Protein AF-0000000074844490 (afdb_homodimer)

Structure (mmCIF, N/CA/C/O backbone):
data_AF-0000000074844490-model_v1
#
loop_
_entity.id
_entity.type
_entity.pdbx_description
1 polymer 'Uncharacterized protein LOC101845360'
#
loop_
_atom_site.group_PDB
_atom_site.id
_atom_site.type_symbol
_atom_site.label_atom_id
_atom_site.label_alt_id
_atom_site.label_comp_id
_atom_site.label_asym_id
_atom_site.label_entity_id
_atom_site.label_seq_id
_atom_site.pdbx_PDB_ins_code
_atom_site.Cartn_x
_atom_site.Cartn_y
_atom_site.Cartn_z
_atom_site.occupancy
_atom_site.B_iso_or_equiv
_atom_site.auth_seq_id
_atom_site.auth_comp_id
_atom_site.auth_asym_id
_atom_site.auth_atom_id
_atom_site.pdbx_PDB_model_num
ATOM 1 N N . MET A 1 1 ? -15.289 -2.531 -42.375 1 19.78 1 MET A N 1
ATOM 2 C CA . MET A 1 1 ? -16.016 -3.498 -41.531 1 19.78 1 MET A CA 1
ATOM 3 C C . MET A 1 1 ? -15.516 -3.457 -40.094 1 19.78 1 MET A C 1
ATOM 5 O O . MET A 1 1 ? -15.133 -4.488 -39.531 1 19.78 1 MET A O 1
ATOM 9 N N . PHE A 1 2 ? -14.953 -2.441 -39.531 1 23.91 2 PHE A N 1
ATOM 10 C CA . PHE A 1 2 ? -14.219 -1.987 -38.375 1 23.91 2 PHE A CA 1
ATOM 11 C C . PHE A 1 2 ? -15.117 -1.944 -37.156 1 23.91 2 PHE A C 1
ATOM 13 O O . PHE A 1 2 ? -14.758 -1.367 -36.125 1 23.91 2 PHE A O 1
ATOM 20 N N . ARG A 1 3 ? -16.375 -2.535 -37.281 1 19 3 ARG A N 1
ATOM 21 C CA . ARG A 1 3 ? -17.312 -1.965 -36.312 1 19 3 ARG A CA 1
ATOM 22 C C . ARG A 1 3 ? -16.953 -2.363 -34.875 1 19 3 ARG A C 1
ATOM 24 O O . ARG A 1 3 ? -16.719 -1.501 -34.031 1 19 3 ARG A O 1
ATOM 31 N N . LYS A 1 4 ? -17.984 -3.105 -34.125 1 20.48 4 LYS A N 1
ATOM 32 C CA . LYS A 1 4 ? -18.688 -2.945 -32.844 1 20.48 4 LYS A CA 1
ATOM 33 C C . LYS A 1 4 ? -17.969 -3.689 -31.719 1 20.48 4 LYS A C 1
ATOM 35 O O . LYS A 1 4 ? -17.984 -4.922 -31.672 1 20.48 4 LYS A O 1
ATOM 40 N N . LEU A 1 5 ? -16.828 -3.303 -31.359 1 21.05 5 LEU A N 1
ATOM 41 C CA . LEU A 1 5 ? -16.109 -3.844 -30.203 1 21.05 5 LEU A CA 1
ATOM 42 C C . LEU A 1 5 ? -16.984 -3.791 -28.953 1 21.05 5 LEU A C 1
ATOM 44 O O . LEU A 1 5 ? -17.219 -2.713 -28.406 1 21.05 5 LEU A O 1
ATOM 48 N N . SER A 1 6 ? -18.094 -4.516 -28.953 1 19.23 6 SER A N 1
ATOM 49 C CA . SER A 1 6 ? -19.078 -4.516 -27.875 1 19.23 6 SER A CA 1
ATOM 50 C C . SER A 1 6 ? -18.422 -4.742 -26.516 1 19.23 6 SER A C 1
ATOM 52 O O . SER A 1 6 ? -17.422 -5.469 -26.422 1 19.23 6 SER A O 1
ATOM 54 N N . ARG A 1 7 ? -18.641 -3.826 -25.484 1 22.22 7 ARG A N 1
ATOM 55 C CA . ARG A 1 7 ? -18.391 -3.42 -24.094 1 22.22 7 ARG A CA 1
ATOM 56 C C . ARG A 1 7 ? -18.75 -4.535 -23.125 1 22.22 7 ARG A C 1
ATOM 58 O O . ARG A 1 7 ? -19.922 -4.898 -23 1 22.22 7 ARG A O 1
ATOM 65 N N . LEU A 1 8 ? -18.172 -5.699 -23.141 1 20.83 8 LEU A N 1
ATOM 66 C CA . LEU A 1 8 ? -18.5 -6.703 -22.141 1 20.83 8 LEU A CA 1
ATOM 67 C C . LEU A 1 8 ? -18.453 -6.105 -20.734 1 20.83 8 LEU A C 1
ATOM 69 O O . LEU A 1 8 ? -17.375 -5.73 -20.25 1 20.83 8 LEU A O 1
ATOM 73 N N . ALA A 1 9 ? -19.453 -5.301 -20.25 1 21.7 9 ALA A N 1
ATOM 74 C CA . ALA A 1 9 ? -19.781 -4.711 -18.953 1 21.7 9 ALA A CA 1
ATOM 75 C C . ALA A 1 9 ? -19.797 -5.766 -17.844 1 21.7 9 ALA A C 1
ATOM 77 O O . ALA A 1 9 ? -20.578 -6.711 -17.891 1 21.7 9 ALA A O 1
ATOM 78 N N . CYS A 1 10 ? -18.672 -6.184 -17.328 1 21.44 10 CYS A N 1
ATOM 79 C CA . CYS A 1 10 ? -18.531 -7.059 -16.172 1 21.44 10 CYS A CA 1
ATOM 80 C C . CYS A 1 10 ? -19.375 -6.559 -15 1 21.44 10 CYS A C 1
ATOM 82 O O . CYS A 1 10 ? -19.172 -5.449 -14.508 1 21.44 10 CYS A O 1
ATOM 84 N N . GLU A 1 11 ? -20.656 -6.891 -14.914 1 23.25 11 GLU A N 1
ATOM 85 C CA . GLU A 1 11 ? -21.609 -6.66 -13.836 1 23.25 11 GLU A CA 1
ATOM 86 C C . GLU A 1 11 ? -21.078 -7.176 -12.508 1 23.25 11 GLU A C 1
ATOM 88 O O . GLU A 1 11 ? -20.812 -8.367 -12.359 1 23.25 11 GLU A O 1
ATOM 93 N N . LEU A 1 12 ? -20.297 -6.449 -11.836 1 22.94 12 LEU A N 1
ATOM 94 C CA . LEU A 1 12 ? -19.844 -6.699 -10.469 1 22.94 12 LEU A CA 1
ATOM 95 C C . LEU A 1 12 ? -21.047 -6.863 -9.531 1 22.94 12 LEU A C 1
ATOM 97 O O . LEU A 1 12 ? -21.969 -6.051 -9.555 1 22.94 12 LEU A O 1
ATOM 101 N N . PRO A 1 13 ? -21.359 -8.047 -9.109 1 24 13 PRO A N 1
ATOM 102 C CA . PRO A 1 13 ? -22.5 -8.219 -8.211 1 24 13 PRO A CA 1
ATOM 103 C C . PRO A 1 13 ? -22.438 -7.32 -6.98 1 24 13 PRO A C 1
ATOM 105 O O . PRO A 1 13 ? -21.344 -6.984 -6.516 1 24 13 PRO A O 1
ATOM 108 N N . ARG A 1 14 ? -23.422 -6.383 -6.812 1 24.47 14 ARG A N 1
ATOM 109 C CA . ARG A 1 14 ? -23.75 -5.5 -5.699 1 24.47 14 ARG A CA 1
ATOM 110 C C . ARG A 1 14 ? -23.859 -6.285 -4.398 1 24.47 14 ARG A C 1
ATOM 112 O O . ARG A 1 14 ? -24.844 -7.008 -4.188 1 24.47 14 ARG A O 1
ATOM 119 N N . VAL A 1 15 ? -22.859 -6.891 -3.898 1 22.47 15 VAL A N 1
ATOM 120 C CA . VAL A 1 15 ? -23.031 -7.461 -2.564 1 22.47 15 VAL A CA 1
ATOM 121 C C . VAL A 1 15 ? -23.484 -6.371 -1.594 1 22.47 15 VAL A C 1
ATOM 123 O O . VAL A 1 15 ? -22.812 -5.355 -1.429 1 22.47 15 VAL A O 1
ATOM 126 N N . ARG A 1 16 ? -24.766 -6.145 -1.517 1 22.66 16 ARG A N 1
ATOM 127 C CA . ARG A 1 16 ? -25.453 -5.332 -0.514 1 22.66 16 ARG A CA 1
ATOM 128 C C . ARG A 1 16 ? -24.969 -5.68 0.891 1 22.66 16 ARG A C 1
ATOM 130 O O . ARG A 1 16 ? -25.25 -6.773 1.394 1 22.66 16 ARG A O 1
ATOM 137 N N . MET A 1 17 ? -23.922 -5.117 1.343 1 19.41 17 MET A N 1
ATOM 138 C CA . MET A 1 17 ? -23.531 -5.211 2.746 1 19.41 17 MET A CA 1
ATOM 139 C C . MET A 1 17 ? -24.594 -4.59 3.648 1 19.41 17 MET A C 1
ATOM 141 O O . MET A 1 17 ? -24.953 -3.422 3.479 1 19.41 17 MET A O 1
ATOM 145 N N . LYS A 1 18 ? -25.656 -5.289 4.031 1 23.22 18 LYS A N 1
ATOM 146 C CA . LYS A 1 18 ? -26.609 -4.848 5.047 1 23.22 18 LYS A CA 1
ATOM 147 C C . LYS A 1 18 ? -25.891 -4.266 6.258 1 23.22 18 LYS A C 1
ATOM 149 O O . LYS A 1 18 ? -25.016 -4.906 6.832 1 23.22 18 LYS A O 1
ATOM 154 N N . PHE A 1 19 ? -25.891 -2.986 6.395 1 22.67 19 PHE A N 1
ATOM 155 C CA . PHE A 1 19 ? -25.5 -2.125 7.508 1 22.67 19 PHE A CA 1
ATOM 156 C C . PHE A 1 19 ? -26.281 -2.492 8.773 1 22.67 19 PHE A C 1
ATOM 158 O O . PHE A 1 19 ? -27.5 -2.375 8.812 1 22.67 19 PHE A O 1
ATOM 165 N N . PHE A 1 20 ? -25.984 -3.488 9.547 1 24.23 20 PHE A N 1
ATOM 166 C CA . PHE A 1 20 ? -26.578 -3.689 10.867 1 24.23 20 PHE A CA 1
ATOM 167 C C . PHE A 1 20 ? -26.484 -2.418 11.703 1 24.23 20 PHE A C 1
ATOM 169 O O . PHE A 1 20 ? -25.438 -1.769 11.734 1 24.23 20 PHE A O 1
ATOM 176 N N . GLN A 1 21 ? -27.531 -1.756 11.883 1 22.59 21 GLN A N 1
ATOM 177 C CA . GLN A 1 21 ? -27.875 -0.579 12.664 1 22.59 21 GLN A CA 1
ATOM 178 C C . GLN A 1 21 ? -27.5 -0.763 14.133 1 22.59 21 GLN A C 1
ATOM 180 O O . GLN A 1 21 ? -28.203 -1.47 14.875 1 22.59 21 GLN A O 1
ATOM 185 N N . LEU A 1 22 ? -26.312 -1.101 14.562 1 23.78 22 LEU A N 1
ATOM 186 C CA . LEU A 1 22 ? -26.047 -1.097 16 1 23.78 22 LEU A CA 1
ATOM 187 C C . LEU A 1 22 ? -26.172 0.313 16.578 1 23.78 22 LEU A C 1
ATOM 189 O O . LEU A 1 22 ? -25.453 1.221 16.141 1 23.78 22 LEU A O 1
ATOM 193 N N . 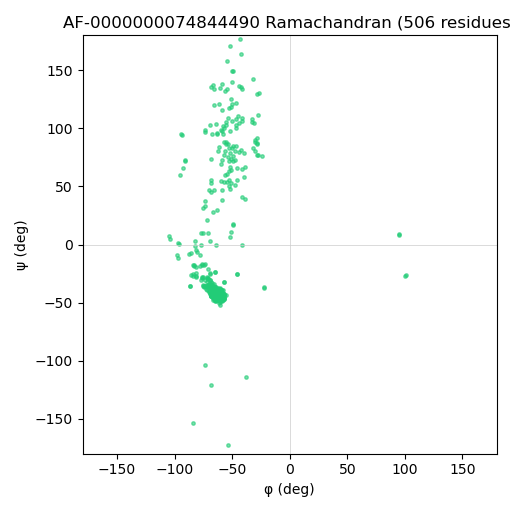LYS A 1 23 ? -27.297 0.746 17.156 1 25.59 23 LYS A N 1
ATOM 194 C CA . LYS A 1 23 ? -27.641 1.926 17.938 1 25.59 23 LYS A CA 1
ATOM 195 C C . LYS A 1 23 ? -26.672 2.117 19.109 1 25.59 23 LYS A C 1
ATOM 197 O O . LYS A 1 23 ? -26.734 1.396 20.109 1 25.59 23 LYS A O 1
ATOM 202 N N . ARG A 1 24 ? -25.375 2.426 18.906 1 27.2 24 ARG A N 1
ATOM 203 C CA . ARG A 1 24 ? -24.484 2.785 20 1 27.2 24 ARG A CA 1
ATOM 204 C C . ARG A 1 24 ? -24.953 4.07 20.688 1 27.2 24 ARG A C 1
ATOM 206 O O . ARG A 1 24 ? -25.156 5.086 20.016 1 27.2 24 ARG A O 1
ATOM 213 N N . SER A 1 25 ? -25.703 4.07 21.75 1 25.7 25 SER A N 1
ATOM 214 C CA . SER A 1 25 ? -25.828 5.133 22.75 1 25.7 25 SER A CA 1
ATOM 215 C C . SER A 1 25 ? -24.484 5.738 23.094 1 25.7 25 SER A C 1
ATOM 217 O O . SER A 1 25 ? -23.531 5.02 23.422 1 25.7 25 SER A O 1
ATOM 219 N N . LEU A 1 26 ? -24.203 6.941 22.641 1 27.02 26 LEU A N 1
ATOM 220 C CA . LEU A 1 26 ? -23.031 7.809 22.578 1 27.02 26 LEU A CA 1
ATOM 221 C C . LEU A 1 26 ? -22.703 8.383 23.953 1 27.02 26 LEU A C 1
ATOM 223 O O . LEU A 1 26 ? -23.25 9.414 24.344 1 27.02 26 LEU A O 1
ATOM 227 N N . SER A 1 27 ? -22.828 7.695 25.125 1 25.73 27 SER A N 1
ATOM 228 C CA . SER A 1 27 ? -22.438 8.438 26.328 1 25.73 27 SER A CA 1
ATOM 229 C C . SER A 1 27 ? -21.031 9.039 26.156 1 25.73 27 SER A C 1
ATOM 231 O O . SER A 1 27 ? -20.266 8.617 25.297 1 25.73 27 SER A O 1
ATOM 233 N N . PRO A 1 28 ? -20.562 10.031 27.25 1 29.84 28 PRO A N 1
ATOM 234 C CA . PRO A 1 28 ? -19.422 10.938 27.375 1 29.84 28 PRO A CA 1
ATOM 235 C C . PRO A 1 28 ? -18.094 10.25 27.109 1 29.84 28 PRO A C 1
ATOM 237 O O . PRO A 1 28 ? -17.906 9.086 27.469 1 29.84 28 PRO A O 1
ATOM 240 N N . LEU A 1 29 ? -17.422 10.727 26.094 1 27.2 29 LEU A N 1
ATOM 241 C CA . LEU A 1 29 ? -16.25 10.227 25.391 1 27.2 29 LEU A CA 1
ATOM 242 C C . LEU A 1 29 ? -15.016 10.289 26.281 1 27.2 29 LEU A C 1
ATOM 244 O O . LEU A 1 29 ? -14.492 11.367 26.562 1 27.2 29 LEU A O 1
ATOM 248 N N . LYS A 1 30 ? -15.008 9.672 27.531 1 26.61 30 LYS A N 1
ATOM 249 C CA . LYS A 1 30 ? -13.758 9.352 28.219 1 26.61 30 LYS A CA 1
ATOM 250 C C . LYS A 1 30 ? -12.656 9.031 27.203 1 26.61 30 LYS A C 1
ATOM 252 O O . LYS A 1 30 ? -12.938 8.602 26.078 1 26.61 30 LYS A O 1
ATOM 257 N N . ARG A 1 31 ? -11.383 9.508 27.547 1 27.2 31 ARG A N 1
ATOM 258 C CA . ARG A 1 31 ? -10.055 9.445 26.938 1 27.2 31 ARG A CA 1
ATOM 259 C C . ARG A 1 31 ? -9.727 8.023 26.484 1 27.2 31 ARG A C 1
ATOM 261 O O . ARG A 1 31 ? -9.383 7.168 27.297 1 27.2 31 ARG A O 1
ATOM 268 N N . THR A 1 32 ? -10.68 7.477 25.734 1 23.92 32 THR A N 1
ATOM 269 C CA . THR A 1 32 ? -10.461 6.105 25.281 1 23.92 32 THR A CA 1
ATOM 270 C C . THR A 1 32 ? -9.062 5.945 24.703 1 23.92 32 THR A C 1
ATOM 272 O O . THR A 1 32 ? -8.719 6.586 23.703 1 23.92 32 THR A O 1
ATOM 275 N N . LEU A 1 33 ? -8.102 5.965 25.688 1 25.06 33 LEU A N 1
ATOM 276 C CA . LEU A 1 33 ? -6.781 5.43 25.375 1 25.06 33 LEU A CA 1
ATOM 277 C C . LEU A 1 33 ? -6.883 4.316 24.328 1 25.06 33 LEU A C 1
ATOM 279 O O . LEU A 1 33 ? -7.629 3.352 24.531 1 25.06 33 LEU A O 1
ATOM 283 N N . VAL A 1 34 ? -6.797 4.746 23.141 1 26.03 34 VAL A N 1
ATOM 284 C CA . VAL A 1 34 ? -6.66 3.934 21.938 1 26.03 34 VAL A CA 1
ATOM 285 C C . VAL A 1 34 ? -5.738 2.748 22.219 1 26.03 34 VAL A C 1
ATOM 287 O O . VAL A 1 34 ? -4.539 2.928 22.453 1 26.03 34 VAL A O 1
ATOM 290 N N . THR A 1 35 ? -6.207 1.813 23.094 1 25.75 35 THR A N 1
ATOM 291 C CA . THR A 1 35 ? -5.664 0.486 23.375 1 25.75 35 THR A CA 1
ATOM 292 C C . THR A 1 35 ? -5.234 -0.193 22.078 1 25.75 35 THR A C 1
ATOM 294 O O . THR A 1 35 ? -4.82 -1.354 22.078 1 25.75 35 THR A O 1
ATOM 297 N N . SER A 1 36 ? -5.355 0.343 20.938 1 26.89 36 SER A N 1
ATOM 298 C CA . SER A 1 36 ? -5.383 -0.804 20.047 1 26.89 36 SER A CA 1
ATOM 299 C C . SER A 1 36 ? -4.074 -1.581 20.094 1 26.89 36 SER A C 1
ATOM 301 O O . SER A 1 36 ? -3.145 -1.288 19.328 1 26.89 36 SER A O 1
ATOM 303 N N . ALA A 1 37 ? -3.361 -1.583 21.203 1 26.11 37 ALA A N 1
ATOM 304 C CA . ALA A 1 37 ? -2.236 -2.508 21.094 1 26.11 37 ALA A CA 1
ATOM 305 C C . ALA A 1 37 ? -2.709 -3.896 20.672 1 26.11 37 ALA A C 1
ATOM 307 O O . ALA A 1 37 ? -3.24 -4.652 21.484 1 26.11 37 ALA A O 1
ATOM 308 N N . VAL A 1 38 ? -3.49 -4.066 19.656 1 25.81 38 VAL A N 1
ATOM 309 C CA . VAL A 1 38 ? -3.689 -5.48 19.375 1 25.81 38 VAL A CA 1
ATOM 310 C C . VAL A 1 38 ? -2.336 -6.18 19.25 1 25.81 38 VAL A C 1
ATOM 312 O O . VAL A 1 38 ? -1.577 -5.906 18.312 1 25.81 38 VAL A O 1
ATOM 315 N N . LEU A 1 39 ? -1.637 -6.348 20.391 1 24.59 39 LEU A N 1
ATOM 316 C CA . LEU A 1 39 ? -0.643 -7.418 20.422 1 24.59 39 LEU A CA 1
ATOM 317 C C . LEU A 1 39 ? -1.215 -8.703 19.844 1 24.59 39 LEU A C 1
ATOM 319 O O . LEU A 1 39 ? -2.018 -9.383 20.484 1 24.59 39 LEU A O 1
ATOM 323 N N . CYS A 1 40 ? -1.707 -8.688 18.656 1 27.42 40 CYS A N 1
ATOM 324 C CA . CYS A 1 40 ? -2.125 -9.969 18.109 1 27.42 40 CYS A CA 1
ATOM 325 C C . CYS A 1 40 ? -1.072 -11.039 18.359 1 27.42 40 CYS A C 1
ATOM 327 O O . CYS A 1 40 ? -0.034 -11.07 17.688 1 27.42 40 CYS A O 1
ATOM 329 N N . ALA A 1 41 ? -0.828 -11.398 19.609 1 26.83 41 ALA A N 1
ATOM 330 C CA . ALA A 1 41 ? -0.313 -12.734 19.922 1 26.83 41 ALA A CA 1
ATOM 331 C C . ALA A 1 41 ? -1.175 -13.82 19.281 1 26.83 41 ALA A C 1
ATOM 333 O O . ALA A 1 41 ? -1.941 -14.492 19.969 1 26.83 41 ALA A O 1
ATOM 334 N N . THR A 1 42 ? -2.152 -13.602 18.453 1 25.94 42 THR A N 1
ATOM 335 C CA . THR A 1 42 ? -2.803 -14.867 18.125 1 25.94 42 THR A CA 1
ATOM 336 C C . THR A 1 42 ? -1.767 -15.938 17.781 1 25.94 42 THR A C 1
ATOM 338 O O . THR A 1 42 ? -0.881 -15.703 16.953 1 25.94 42 THR A O 1
ATOM 341 N N . PRO A 1 43 ? -1.528 -16.797 18.688 1 23.86 43 PRO A N 1
ATOM 342 C CA . PRO A 1 43 ? -0.864 -18.047 18.281 1 23.86 43 PRO A CA 1
ATOM 343 C C . PRO A 1 43 ? -1.421 -18.609 16.969 1 23.86 43 PRO A C 1
ATOM 345 O O . PRO A 1 43 ? -2.639 -18.688 16.797 1 23.86 43 PRO A O 1
ATOM 348 N N . VAL A 1 44 ? -1.026 -18.156 15.797 1 27.75 44 VAL A N 1
ATOM 349 C CA . VAL A 1 44 ? -1.299 -19 14.641 1 27.75 44 VAL A CA 1
ATOM 350 C C . VAL A 1 44 ? -1.358 -20.453 15.055 1 27.75 44 VAL A C 1
ATOM 352 O O . VAL A 1 44 ? -0.39 -21 15.602 1 27.75 44 VAL A O 1
ATOM 355 N N . VAL A 1 45 ? -2.4 -20.828 15.625 1 25.72 45 VAL A N 1
ATOM 356 C CA . VAL A 1 45 ? -2.654 -22.25 15.781 1 25.72 45 VAL A CA 1
ATOM 357 C C . VAL A 1 45 ? -2.012 -23.016 14.633 1 25.72 45 VAL A C 1
ATOM 359 O O . VAL A 1 45 ? -2.352 -22.797 13.469 1 25.72 45 VAL A O 1
ATOM 362 N N . LEU A 1 46 ? -0.798 -23.375 14.789 1 27.45 46 LEU A N 1
ATOM 363 C CA . LEU A 1 46 ? -0.099 -24.422 14.039 1 27.45 46 LEU A CA 1
ATOM 364 C C . LEU A 1 46 ? -0.993 -25.641 13.836 1 27.45 46 LEU A C 1
ATOM 366 O O . LEU A 1 46 ? -1.18 -26.438 14.758 1 27.45 46 LEU A O 1
ATOM 370 N N . GLU A 1 47 ? -2.266 -25.469 13.531 1 30.22 47 GLU A N 1
ATOM 371 C CA . GLU A 1 47 ? -2.803 -26.797 13.234 1 30.22 47 GLU A CA 1
ATOM 372 C C . GLU A 1 47 ? -1.719 -27.719 12.695 1 30.22 47 GLU A C 1
ATOM 374 O O . GLU A 1 47 ? -0.785 -27.266 12.031 1 30.22 47 GLU A O 1
ATOM 379 N N . THR A 1 48 ? -1.621 -28.891 13.289 1 29.5 48 THR A N 1
ATOM 380 C CA . THR A 1 48 ? -0.751 -30.062 13.172 1 29.5 48 THR A CA 1
ATOM 381 C C . THR A 1 48 ? -0.641 -30.5 11.711 1 29.5 48 THR A C 1
ATOM 383 O O . THR A 1 48 ? -1.38 -31.391 11.266 1 29.5 48 THR A O 1
ATOM 386 N N . PHE A 1 49 ? -0.978 -29.672 10.773 1 32.25 49 PHE A N 1
ATOM 387 C CA . PHE A 1 49 ? -0.599 -30.359 9.547 1 32.25 49 PHE A CA 1
ATOM 388 C C . PHE A 1 49 ? 0.764 -31.031 9.695 1 32.25 49 PHE A C 1
ATOM 390 O O . PHE A 1 49 ? 1.573 -30.609 10.531 1 32.25 49 PHE A O 1
ATOM 397 N N . GLU A 1 50 ? 0.94 -32.25 9.258 1 37.62 50 GLU A N 1
ATOM 398 C CA . GLU A 1 50 ? 2.264 -32.844 9.383 1 37.62 50 GLU A CA 1
ATOM 399 C C . GLU A 1 50 ? 3.363 -31.797 9.25 1 37.62 50 GLU A C 1
ATOM 401 O O . GLU A 1 50 ? 3.289 -30.922 8.383 1 37.62 50 GLU A O 1
ATOM 406 N N . PRO A 1 51 ? 4.051 -31.422 10.305 1 41.03 51 PRO A N 1
ATOM 407 C CA . PRO A 1 51 ? 5.086 -30.406 10.438 1 41.03 51 PRO A CA 1
ATOM 408 C C . PRO A 1 51 ? 5.77 -30.078 9.117 1 41.03 51 PRO A C 1
ATOM 410 O O . PRO A 1 51 ? 6.254 -28.953 8.93 1 41.03 51 PRO A O 1
ATOM 413 N N . ASN A 1 52 ? 6.016 -31.062 8.227 1 40.03 52 ASN A N 1
ATOM 414 C CA . ASN A 1 52 ? 6.914 -31.141 7.078 1 40.03 52 ASN A CA 1
ATOM 415 C C . ASN A 1 52 ? 6.18 -30.844 5.773 1 40.03 52 ASN A C 1
ATOM 417 O O . ASN A 1 52 ? 6.703 -31.109 4.688 1 40.03 52 ASN A O 1
ATOM 421 N N . ASP A 1 53 ? 4.941 -30.781 5.711 1 46.44 53 ASP A N 1
ATOM 422 C CA . ASP A 1 53 ? 4.359 -30.609 4.383 1 46.44 53 ASP A CA 1
ATOM 423 C C . ASP A 1 53 ? 4.578 -29.188 3.865 1 46.44 53 ASP A C 1
ATOM 425 O O . ASP A 1 53 ? 4.055 -28.234 4.434 1 46.44 53 ASP A O 1
ATOM 429 N N . PRO A 1 54 ? 5.52 -29 3.078 1 50.41 54 PRO A N 1
ATOM 430 C CA . PRO A 1 54 ? 5.961 -27.703 2.574 1 50.41 54 PRO A CA 1
ATOM 431 C C . PRO A 1 54 ? 4.801 -26.828 2.107 1 50.41 54 PRO A C 1
ATOM 433 O O . PRO A 1 54 ? 4.879 -25.594 2.184 1 50.41 54 PRO A O 1
ATOM 436 N N . ARG A 1 55 ? 3.773 -27.5 1.746 1 51.34 55 ARG A N 1
ATOM 437 C CA . ARG A 1 55 ? 2.627 -26.781 1.202 1 51.34 55 ARG A CA 1
ATOM 438 C C . ARG A 1 55 ? 1.859 -26.062 2.305 1 51.34 55 ARG A C 1
ATOM 440 O O . ARG A 1 55 ? 1.186 -25.062 2.049 1 51.34 55 ARG A O 1
ATOM 447 N N . LEU A 1 56 ? 1.708 -26.625 3.566 1 49.16 56 LEU A N 1
ATOM 448 C CA . LEU A 1 56 ? 0.919 -26.047 4.645 1 49.16 56 LEU A CA 1
ATOM 449 C C . LEU A 1 56 ? 1.647 -24.859 5.273 1 49.16 56 LEU A C 1
ATOM 451 O O . LEU A 1 56 ? 1.013 -23.922 5.77 1 49.16 56 LEU A O 1
ATOM 455 N N . LYS A 1 57 ? 2.971 -24.906 5.191 1 71.62 57 LYS A N 1
ATOM 456 C CA . LYS A 1 57 ? 3.826 -23.922 5.848 1 71.62 57 LYS A CA 1
ATOM 457 C C . LYS A 1 57 ? 3.791 -22.594 5.109 1 71.62 57 LYS A C 1
ATOM 459 O O . LYS A 1 57 ? 3.73 -21.531 5.738 1 71.62 57 LYS A O 1
ATOM 464 N N . THR A 1 58 ? 3.303 -22.734 3.83 1 82.12 58 THR A N 1
ATOM 465 C CA . THR A 1 58 ? 3.398 -21.516 3.041 1 82.12 58 THR A CA 1
ATOM 466 C C . THR A 1 58 ? 2.172 -20.641 3.26 1 82.12 58 THR A C 1
ATOM 468 O O . THR A 1 58 ? 2.301 -19.438 3.539 1 82.12 58 THR A O 1
ATOM 471 N N . PRO A 1 59 ? 0.982 -21.25 3.443 1 85.38 59 PRO A N 1
ATOM 472 C CA . PRO A 1 59 ? -0.185 -20.391 3.66 1 85.38 59 PRO A CA 1
ATOM 473 C C . PRO A 1 59 ? -0.175 -19.719 5.027 1 85.38 59 PRO A C 1
ATOM 475 O O . PRO A 1 59 ? -0.588 -18.562 5.152 1 85.38 59 PRO A O 1
ATOM 478 N N . GLU A 1 60 ? 0.25 -20.453 5.988 1 90.12 60 GLU A N 1
ATOM 479 C CA . GLU A 1 60 ? 0.313 -19.859 7.324 1 90.12 60 GLU A CA 1
ATOM 480 C C . GLU A 1 60 ? 1.344 -18.734 7.387 1 90.12 60 GLU A C 1
ATOM 482 O O . GLU A 1 60 ? 1.121 -17.719 8.047 1 90.12 60 GLU A O 1
ATOM 487 N N . CYS A 1 61 ? 2.441 -18.969 6.777 1 91.94 61 CYS A N 1
ATOM 488 C CA . CYS A 1 61 ? 3.473 -17.938 6.723 1 91.94 61 CYS A CA 1
ATOM 489 C C . CYS A 1 61 ? 2.955 -16.688 6.035 1 91.94 61 CYS A C 1
ATOM 491 O O . CYS A 1 61 ? 3.238 -15.562 6.473 1 91.94 61 CYS A O 1
ATOM 493 N N . LEU A 1 62 ? 2.236 -16.875 4.996 1 95.5 62 LEU A N 1
ATOM 494 C CA . LEU A 1 62 ? 1.65 -15.758 4.273 1 95.5 62 LEU A CA 1
ATOM 495 C C . LEU A 1 62 ? 0.642 -15.016 5.145 1 95.5 62 LEU A C 1
ATOM 497 O O . LEU A 1 62 ? 0.621 -13.781 5.168 1 95.5 62 LEU A O 1
ATOM 501 N N . LYS A 1 63 ? -0.108 -15.766 5.902 1 95.31 63 LYS A N 1
ATOM 502 C CA . LYS A 1 63 ? -1.086 -15.148 6.797 1 95.31 63 LYS A CA 1
ATOM 503 C C . LYS A 1 63 ? -0.397 -14.352 7.898 1 95.31 63 LYS A C 1
ATOM 505 O O . LYS A 1 63 ? -0.833 -13.25 8.242 1 95.31 63 LYS A O 1
ATOM 510 N N . ASN A 1 64 ? 0.594 -14.945 8.391 1 93.81 64 ASN A N 1
ATOM 511 C CA . ASN A 1 64 ? 1.348 -14.242 9.422 1 93.81 64 ASN A CA 1
ATOM 512 C C . ASN A 1 64 ? 1.945 -12.945 8.891 1 93.81 64 ASN A C 1
ATOM 514 O O . ASN A 1 64 ? 1.871 -11.906 9.547 1 93.81 64 ASN A O 1
ATOM 518 N N . ALA A 1 65 ? 2.553 -13.023 7.789 1 95.69 65 ALA A N 1
ATOM 519 C CA . ALA A 1 65 ? 3.127 -11.828 7.176 1 95.69 65 ALA A CA 1
ATOM 520 C C . ALA A 1 65 ? 2.053 -10.773 6.914 1 95.69 65 ALA A C 1
ATOM 522 O O . ALA A 1 65 ? 2.264 -9.586 7.168 1 95.69 65 ALA A O 1
ATOM 523 N N . ALA A 1 66 ? 0.938 -11.211 6.453 1 97.5 66 ALA A N 1
ATOM 524 C CA . ALA A 1 66 ? -0.181 -10.305 6.207 1 97.5 66 ALA A CA 1
ATOM 525 C C . ALA A 1 66 ? -0.667 -9.664 7.508 1 97.5 66 ALA A C 1
ATOM 527 O O . ALA A 1 66 ? -0.995 -8.477 7.539 1 97.5 66 ALA A O 1
ATOM 528 N N . GLY A 1 67 ? -0.743 -10.453 8.547 1 97.06 67 GLY A N 1
ATOM 529 C CA . GLY A 1 67 ? -1.119 -9.914 9.844 1 97.06 67 GLY A CA 1
ATOM 530 C C . GLY A 1 67 ? -0.198 -8.812 10.32 1 97.06 67 GLY A C 1
ATOM 531 O O . GLY A 1 67 ? -0.661 -7.777 10.805 1 97.06 67 GLY A O 1
ATOM 532 N N . MET A 1 68 ? 1.019 -9.016 10.156 1 96.44 68 MET A N 1
ATOM 533 C CA . MET A 1 68 ? 1.995 -8 10.531 1 96.44 68 MET A CA 1
ATOM 534 C C . MET A 1 68 ? 1.818 -6.738 9.688 1 96.44 68 MET A C 1
ATOM 536 O O . MET A 1 68 ? 1.965 -5.625 10.195 1 96.44 68 MET A O 1
ATOM 540 N N . ALA A 1 69 ? 1.589 -6.965 8.43 1 98.06 69 ALA A N 1
ATOM 541 C CA . ALA A 1 69 ? 1.377 -5.824 7.539 1 98.06 69 ALA A CA 1
ATOM 542 C C . ALA A 1 69 ? 0.149 -5.023 7.961 1 98.06 69 ALA A C 1
ATOM 544 O O . ALA A 1 69 ? 0.159 -3.791 7.914 1 98.06 69 ALA A O 1
ATOM 545 N N . VAL A 1 70 ? -0.9 -5.711 8.398 1 98.38 70 VAL A N 1
ATOM 546 C CA . VAL A 1 70 ? -2.107 -5.035 8.867 1 98.38 70 VAL A CA 1
ATOM 547 C C . VAL A 1 70 ? -1.788 -4.203 10.102 1 98.38 70 VAL A C 1
ATOM 549 O O . VAL A 1 70 ? -2.158 -3.027 10.18 1 98.38 70 VAL A O 1
ATOM 552 N N . ASP A 1 71 ? -1.057 -4.738 10.969 1 95.88 71 ASP A N 1
ATOM 553 C CA . ASP A 1 71 ? -0.701 -4.031 12.195 1 95.88 71 ASP A CA 1
ATOM 554 C C . ASP A 1 71 ? 0.16 -2.807 11.898 1 95.88 71 ASP A C 1
ATOM 556 O O . ASP A 1 71 ? -0.105 -1.716 12.406 1 95.88 71 ASP A O 1
ATOM 560 N N . SER A 1 72 ? 1.111 -3.039 11.125 1 97.5 72 SER A N 1
ATOM 561 C CA . SER A 1 72 ? 2.025 -1.94 10.836 1 97.5 72 SER A CA 1
ATOM 562 C C . SER A 1 72 ? 1.332 -0.841 10.039 1 97.5 72 SER A C 1
ATOM 564 O O . SER A 1 72 ? 1.562 0.346 10.273 1 97.5 72 SER A O 1
ATOM 566 N N . SER A 1 73 ? 0.533 -1.217 9.094 1 98.38 73 SER A N 1
ATOM 567 C CA . SER A 1 73 ? -0.222 -0.227 8.336 1 98.38 73 SER A CA 1
ATOM 568 C C . SER A 1 73 ? -1.167 0.562 9.234 1 98.38 73 SER A C 1
ATOM 570 O O . SER A 1 73 ? -1.327 1.772 9.062 1 98.38 73 SER A O 1
ATOM 572 N N . SER A 1 74 ? -1.748 -0.13 10.164 1 96.81 74 SER A N 1
ATOM 573 C CA . SER A 1 74 ? -2.619 0.526 11.133 1 96.81 74 SER A CA 1
ATOM 574 C C . SER A 1 74 ? -1.852 1.547 11.961 1 96.81 74 SER A C 1
ATOM 576 O O . SER A 1 74 ? -2.35 2.643 12.227 1 96.81 74 SER A O 1
ATOM 578 N N . ALA A 1 75 ? -0.714 1.19 12.312 1 96.31 75 ALA A N 1
ATOM 579 C CA . ALA A 1 75 ? 0.122 2.092 13.094 1 96.31 75 ALA A CA 1
ATOM 580 C C . ALA A 1 75 ? 0.502 3.332 12.289 1 96.31 75 ALA A C 1
ATOM 582 O O . ALA A 1 75 ? 0.451 4.453 12.805 1 96.31 75 ALA A O 1
ATOM 583 N N . VAL A 1 76 ? 0.919 3.131 11.047 1 98.19 76 VAL A N 1
ATOM 584 C CA . VAL A 1 76 ? 1.255 4.258 10.18 1 98.19 76 VAL A CA 1
ATOM 585 C C . VAL A 1 76 ? 0.051 5.188 10.055 1 98.19 76 VAL A C 1
ATOM 587 O O . VAL A 1 76 ? 0.182 6.406 10.195 1 98.19 76 VAL A O 1
ATOM 590 N N . LEU A 1 77 ? -1.101 4.586 9.797 1 97.62 77 LEU A N 1
ATOM 591 C CA . LEU A 1 77 ? -2.322 5.367 9.633 1 97.62 77 LEU A CA 1
ATOM 592 C C . LEU A 1 77 ? -2.643 6.148 10.898 1 97.62 77 LEU A C 1
ATOM 594 O O . LEU A 1 77 ? -2.879 7.359 10.844 1 97.62 77 LEU A O 1
ATOM 598 N N . SER A 1 78 ? -2.586 5.52 11.992 1 96.12 78 SER A N 1
ATOM 599 C CA . SER A 1 78 ? -2.918 6.137 13.266 1 96.12 78 SER A CA 1
ATOM 600 C C . SER A 1 78 ? -1.959 7.277 13.602 1 96.12 78 SER A C 1
ATOM 602 O O . SER A 1 78 ? -2.389 8.359 14 1 96.12 78 SER A O 1
ATOM 604 N N . GLN A 1 79 ? -0.702 7.008 13.43 1 96.31 79 GLN A N 1
ATOM 605 C CA . GLN A 1 79 ? 0.287 8.031 13.742 1 96.31 79 GLN A CA 1
ATOM 606 C C . GLN A 1 79 ? 0.168 9.227 12.797 1 96.31 79 GLN A C 1
ATOM 608 O O . GLN A 1 79 ? 0.373 10.367 13.203 1 96.31 79 GLN A O 1
ATOM 613 N N . THR A 1 80 ? -0.102 8.969 11.547 1 97.62 80 THR A N 1
ATOM 614 C CA . THR A 1 80 ? -0.281 10.039 10.57 1 97.62 80 THR A CA 1
ATOM 615 C C . THR A 1 80 ? -1.46 10.93 10.961 1 97.62 80 THR A C 1
ATOM 617 O O . THR A 1 80 ? -1.354 12.156 10.938 1 97.62 80 THR A O 1
ATOM 620 N N . VAL A 1 81 ? -2.539 10.297 11.336 1 97.19 81 VAL A N 1
ATOM 621 C CA . VAL A 1 81 ? -3.738 11.039 11.703 1 97.19 81 VAL A CA 1
ATOM 622 C C . VAL A 1 81 ? -3.471 11.867 12.961 1 97.19 81 VAL A C 1
ATOM 624 O O . VAL A 1 81 ? -3.893 13.023 13.047 1 97.19 81 VAL A O 1
ATOM 627 N N . TYR A 1 82 ? -2.787 11.328 13.867 1 95.69 82 TYR A N 1
ATOM 628 C CA . TYR A 1 82 ? -2.408 12.062 15.07 1 95.69 82 TYR A CA 1
ATOM 629 C C . TYR A 1 82 ? -1.598 13.305 14.711 1 95.69 82 TYR A C 1
ATOM 631 O O . TYR A 1 82 ? -1.851 14.391 15.242 1 95.69 82 TYR A O 1
ATOM 639 N N . ALA A 1 83 ? -0.649 13.102 13.852 1 96.56 83 ALA A N 1
ATOM 640 C CA . ALA A 1 83 ? 0.178 14.227 13.414 1 96.56 83 ALA A CA 1
ATOM 641 C C . ALA A 1 83 ? -0.666 15.289 12.719 1 96.56 83 ALA A C 1
ATOM 643 O O . ALA A 1 83 ? -0.452 16.484 12.922 1 96.56 83 ALA A O 1
ATOM 644 N N . ILE A 1 84 ? -1.605 14.859 11.922 1 97.31 84 ILE A N 1
ATOM 645 C CA . ILE A 1 84 ? -2.484 15.797 11.219 1 97.31 84 ILE A CA 1
ATOM 646 C C . ILE A 1 84 ? -3.328 16.562 12.227 1 97.31 84 ILE A C 1
ATOM 648 O O . ILE A 1 84 ? -3.469 17.781 12.125 1 97.31 84 ILE A O 1
ATOM 652 N N . PHE A 1 85 ? -3.834 15.961 13.258 1 96.06 85 PHE A N 1
ATOM 653 C CA . PHE A 1 85 ? -4.625 16.641 14.273 1 96.06 85 PHE A CA 1
ATOM 654 C C . PHE A 1 85 ? -3.793 17.688 14.992 1 96.06 85 PHE A C 1
ATOM 656 O O . PHE A 1 85 ? -4.25 18.812 15.195 1 96.06 85 PHE A O 1
ATOM 663 N N . ARG A 1 86 ? -2.607 17.328 15.258 1 95.56 86 ARG A N 1
ATOM 664 C CA . ARG A 1 86 ? -1.731 18.234 15.977 1 95.56 86 ARG A CA 1
ATOM 665 C C . ARG A 1 86 ? -1.401 19.469 15.133 1 95.56 86 ARG A C 1
ATOM 667 O O . ARG A 1 86 ? -1.474 20.594 15.617 1 95.56 86 ARG A O 1
ATOM 674 N N . ILE A 1 87 ? -1.027 19.203 13.875 1 96.81 87 ILE A N 1
ATOM 675 C CA . ILE A 1 87 ? -0.624 20.328 13.031 1 96.81 87 ILE A CA 1
ATOM 676 C C . ILE A 1 87 ? -1.836 21.219 12.734 1 96.81 87 ILE A C 1
ATOM 678 O O . ILE A 1 87 ? -1.713 22.438 12.625 1 96.81 87 ILE A O 1
ATOM 682 N N . GLU A 1 88 ? -3 20.609 12.586 1 96.88 88 GLU A N 1
ATOM 683 C CA . GLU A 1 88 ? -4.223 21.375 12.375 1 96.88 88 GLU A CA 1
ATOM 684 C C . GLU A 1 88 ? -4.527 22.266 13.57 1 96.88 88 GLU A C 1
ATOM 686 O O . GLU A 1 88 ? -4.961 23.406 13.414 1 96.88 88 GLU A O 1
ATOM 691 N N . GLU A 1 89 ? -4.293 21.812 14.727 1 95.69 89 GLU A N 1
ATOM 692 C CA . GLU A 1 89 ? -4.504 22.594 15.93 1 95.69 89 GLU A CA 1
ATOM 693 C C . GLU A 1 89 ? -3.525 23.766 16 1 95.69 89 GLU A C 1
ATOM 695 O O . GLU A 1 89 ? -3.916 24.891 16.328 1 95.69 89 GLU A O 1
ATOM 700 N N . GLU A 1 90 ? -2.301 23.469 15.727 1 96 90 GLU A N 1
ATOM 701 C CA . GLU A 1 90 ? -1.295 24.531 15.695 1 96 90 GLU A CA 1
ATOM 702 C C . GLU A 1 90 ? -1.661 25.609 14.68 1 96 90 GLU A C 1
ATOM 704 O O . GLU A 1 90 ? -1.539 26.797 14.969 1 96 90 GLU A O 1
ATOM 709 N N . TYR A 1 91 ? -2.078 25.141 13.539 1 96.75 91 TYR A N 1
ATOM 710 C CA . TYR A 1 91 ? -2.49 26.047 12.477 1 96.75 91 TYR A CA 1
ATOM 711 C C . TYR A 1 91 ? -3.664 26.922 12.922 1 96.75 91 TYR A C 1
ATOM 713 O O . TYR A 1 91 ? -3.668 28.125 12.711 1 96.75 91 TYR A O 1
ATOM 721 N N . LYS A 1 92 ? -4.617 26.359 13.531 1 96.12 92 LYS A N 1
ATOM 722 C CA . LYS A 1 92 ? -5.785 27.062 14.039 1 96.12 92 LYS A CA 1
ATOM 723 C C . LYS A 1 92 ? -5.383 28.125 15.062 1 96.12 92 LYS A C 1
ATOM 725 O O . LYS A 1 92 ? -5.871 29.266 15.016 1 96.12 92 LYS A O 1
ATOM 730 N N . ASP A 1 93 ? -4.504 27.781 15.945 1 95.88 93 ASP A N 1
ATOM 731 C CA . ASP A 1 93 ? -4.043 28.703 16.984 1 95.88 93 ASP A CA 1
ATOM 732 C C . ASP A 1 93 ? -3.373 29.938 16.359 1 95.88 93 ASP A C 1
ATOM 734 O O . ASP A 1 93 ? -3.625 31.062 16.781 1 95.88 9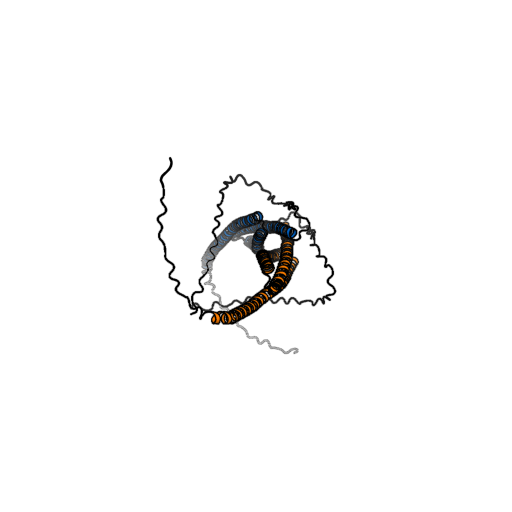3 ASP A O 1
ATOM 738 N N . LEU A 1 94 ? -2.564 29.609 15.398 1 96.88 94 LEU A N 1
ATOM 739 C CA . LEU A 1 94 ? -1.847 30.703 14.742 1 96.88 94 LEU A CA 1
ATOM 740 C C . LEU A 1 94 ? -2.809 31.609 13.969 1 96.88 94 LEU A C 1
ATOM 742 O O . LEU A 1 94 ? -2.656 32.812 13.977 1 96.88 94 LEU A O 1
ATOM 746 N N . MET A 1 95 ? -3.801 31.047 13.336 1 96 95 MET A N 1
ATOM 747 C CA . MET A 1 95 ? -4.797 31.828 12.609 1 96 95 MET A CA 1
ATOM 748 C C . MET A 1 95 ? -5.617 32.688 13.555 1 96 95 MET A C 1
ATOM 750 O O . MET A 1 95 ? -5.883 33.875 13.258 1 96 95 MET A O 1
ATOM 754 N N . ASP A 1 96 ? -5.934 32.156 14.664 1 95.12 96 ASP A N 1
ATOM 755 C CA . ASP A 1 96 ? -6.66 32.938 15.68 1 95.12 96 ASP A CA 1
ATOM 756 C C . ASP A 1 96 ? -5.832 34.094 16.172 1 95.12 96 ASP A C 1
ATOM 758 O O .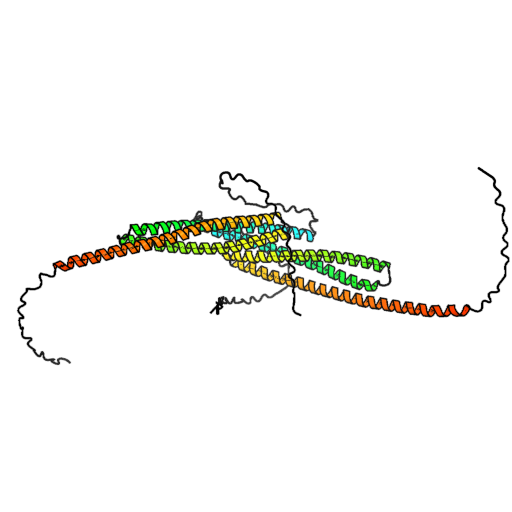 ASP A 1 96 ? -6.352 35.219 16.344 1 95.12 96 ASP A O 1
ATOM 762 N N . LEU A 1 97 ? -4.613 33.812 16.391 1 96.19 97 LEU A N 1
ATOM 763 C CA . LEU A 1 97 ? -3.711 34.875 16.828 1 96.19 97 LEU A CA 1
ATOM 764 C C . LEU A 1 97 ? -3.611 35.969 15.773 1 96.19 97 LEU A C 1
ATOM 766 O O . LEU A 1 97 ? -3.662 37.156 16.094 1 96.19 97 LEU A O 1
ATOM 770 N N . MET A 1 98 ? -3.482 35.531 14.461 1 96.31 98 MET A N 1
ATOM 771 C CA . MET A 1 98 ? -3.369 36.469 13.367 1 96.31 98 MET A CA 1
ATOM 772 C C . MET A 1 98 ? -4.613 37.375 13.281 1 96.31 98 MET A C 1
ATOM 774 O O . MET A 1 98 ? -4.504 38.562 13.078 1 96.31 98 MET A O 1
ATOM 778 N N . VAL A 1 99 ? -5.75 36.812 13.477 1 94.94 99 VAL A N 1
ATOM 779 C CA . VAL A 1 99 ? -7.004 37.562 13.445 1 94.94 99 VAL A CA 1
ATOM 780 C C . VAL A 1 99 ? -7 38.594 14.555 1 94.94 99 VAL A C 1
ATOM 782 O O . VAL A 1 99 ? -7.316 39.781 14.305 1 94.94 99 VAL A O 1
ATOM 785 N N . LYS A 1 100 ? -6.602 38.281 15.734 1 94.69 100 LYS A N 1
ATOM 786 C CA . LYS A 1 100 ? -6.551 39.188 16.859 1 94.69 100 LYS A CA 1
ATOM 787 C C . LYS A 1 100 ? -5.555 40.312 16.625 1 94.69 100 LYS A C 1
ATOM 789 O O . LYS A 1 100 ? -5.828 41.469 16.922 1 94.69 100 LYS A O 1
ATOM 794 N N . LEU A 1 101 ? -4.434 39.969 16.047 1 94.75 101 LEU A N 1
ATOM 795 C CA . LEU A 1 101 ? -3.395 40.969 15.781 1 94.75 101 LEU A CA 1
ATOM 796 C C . LEU A 1 101 ? -3.857 41.969 14.734 1 94.75 101 LEU A C 1
ATOM 798 O O . LEU A 1 101 ? -3.641 43.188 14.891 1 94.75 101 LEU A O 1
ATOM 802 N N . ILE A 1 102 ? -4.504 41.438 13.695 1 93.38 102 ILE A N 1
ATOM 803 C CA . ILE A 1 102 ? -4.977 42.312 12.625 1 93.38 102 ILE A CA 1
ATOM 804 C C . ILE A 1 102 ? -6.066 43.25 13.156 1 93.38 102 ILE A C 1
ATOM 806 O O . ILE A 1 102 ? -6.098 44.438 12.828 1 93.38 102 ILE A O 1
ATOM 810 N N . GLU A 1 103 ? -6.898 42.781 14.016 1 89.56 103 GLU A N 1
ATOM 811 C CA . GLU A 1 103 ? -7.934 43.594 14.633 1 89.56 103 GLU A CA 1
ATOM 812 C C . GLU A 1 103 ? -7.324 44.625 15.578 1 89.56 103 GLU A C 1
ATOM 814 O O . GLU A 1 103 ? -7.777 45.781 15.625 1 89.56 103 GLU A O 1
ATOM 819 N N . TYR A 1 104 ? -6.285 44.312 16.266 1 90.56 104 TYR A N 1
ATOM 820 C CA . TYR A 1 104 ? -5.625 45.188 17.203 1 90.56 104 TYR A CA 1
ATOM 821 C C . TYR A 1 104 ? -4.867 46.312 16.484 1 90.56 104 TYR A C 1
ATOM 823 O O . TYR A 1 104 ? -4.672 47.406 17.031 1 90.56 104 TYR A O 1
ATOM 831 N N . GLN A 1 105 ? -4.438 46.031 15.32 1 89.62 105 GLN A N 1
ATOM 832 C CA . GLN A 1 105 ? -3.703 47.031 14.531 1 89.62 105 GLN A CA 1
ATOM 833 C C . GLN A 1 105 ? -4.52 48.312 14.336 1 89.62 105 GLN A C 1
ATOM 835 O O . GLN A 1 105 ? -3.967 49.406 14.297 1 89.62 105 GLN A O 1
ATOM 840 N N . LEU A 1 106 ? -5.883 48.188 14.258 1 86.94 106 LEU A N 1
ATOM 841 C CA . LEU A 1 106 ? -6.77 49.312 14.086 1 86.94 106 LEU A CA 1
ATOM 842 C C . LEU A 1 106 ? -6.793 50.188 15.344 1 86.94 106 LEU A C 1
ATOM 844 O O . LEU A 1 106 ? -7.02 51.406 15.266 1 86.94 106 LEU A O 1
ATOM 848 N N . GLN A 1 107 ? -6.5 49.625 16.438 1 87.06 107 GLN A N 1
ATOM 849 C CA . GLN A 1 107 ? -6.59 50.344 17.703 1 87.06 107 GLN A CA 1
ATOM 850 C C . GLN A 1 107 ? -5.332 51.156 17.969 1 87.06 107 GLN A C 1
ATOM 852 O O . GLN A 1 107 ? -5.344 52.094 18.797 1 87.06 107 GLN A O 1
ATOM 857 N N . VAL A 1 108 ? -4.27 50.812 17.266 1 85.56 108 VAL A N 1
ATOM 858 C CA . VAL A 1 108 ? -3.014 51.5 17.562 1 85.56 108 VAL A CA 1
ATOM 859 C C . VAL A 1 108 ? -2.707 52.531 16.484 1 85.56 108 VAL A C 1
ATOM 861 O O . VAL A 1 108 ? -1.643 53.125 16.5 1 85.56 108 VAL A O 1
ATOM 864 N N . VAL A 1 109 ? -3.643 52.688 15.57 1 82.81 109 VAL A N 1
ATOM 865 C CA . VAL A 1 109 ? -3.439 53.688 14.516 1 82.81 109 VAL A CA 1
ATOM 866 C C . VAL A 1 109 ? -3.148 55.031 15.133 1 82.81 109 VAL A C 1
ATOM 868 O O . VAL A 1 109 ? -3.842 55.469 16.047 1 82.81 109 VAL A O 1
ATOM 871 N N . GLY A 1 110 ? -2.15 55.75 14.672 1 81.88 110 GLY A N 1
ATOM 872 C CA . GLY A 1 110 ? -1.792 57.062 15.188 1 81.88 110 GLY A CA 1
ATOM 873 C C . GLY A 1 110 ? -0.616 57.031 16.141 1 81.88 110 GLY A C 1
ATOM 874 O O . GLY A 1 110 ? 0.024 58.062 16.391 1 81.88 110 GLY A O 1
ATOM 875 N N . HIS A 1 111 ? -0.373 56 16.797 1 88.44 111 HIS A N 1
ATOM 876 C CA . HIS A 1 111 ? 0.784 55.812 17.656 1 88.44 111 HIS A CA 1
ATOM 877 C C . HIS A 1 111 ? 1.928 55.125 16.906 1 88.44 111 HIS A C 1
ATOM 879 O O . HIS A 1 111 ? 2.043 53.906 16.891 1 88.44 111 HIS A O 1
ATOM 885 N N . LYS A 1 112 ? 2.805 55.812 16.375 1 86.06 112 LYS A N 1
ATOM 886 C CA . LYS A 1 112 ? 3.797 55.344 15.398 1 86.06 112 LYS A CA 1
ATOM 887 C C . LYS A 1 112 ? 4.641 54.219 15.969 1 86.06 112 LYS A C 1
ATOM 889 O O . LYS A 1 112 ? 4.855 53.188 15.297 1 86.06 112 LYS A O 1
ATOM 894 N N . ALA A 1 113 ? 5.168 54.375 17.234 1 89.62 113 ALA A N 1
ATOM 895 C CA . ALA A 1 113 ? 6.02 53.375 17.844 1 89.62 113 ALA A CA 1
ATOM 896 C C . ALA A 1 113 ? 5.266 52.031 18 1 89.62 113 ALA A C 1
ATOM 898 O O . ALA A 1 113 ? 5.812 50.969 17.719 1 89.62 113 ALA A O 1
ATOM 899 N N . GLU A 1 114 ? 3.986 52.094 18.359 1 90 114 GLU A N 1
ATOM 900 C CA . GLU A 1 114 ? 3.168 50.906 18.562 1 90 114 GLU A CA 1
ATOM 901 C C . GLU A 1 114 ? 2.775 50.281 17.219 1 90 114 GLU A C 1
ATOM 903 O O . GLU A 1 114 ? 2.697 49.062 17.109 1 90 114 GLU A O 1
ATOM 908 N N . GLU A 1 115 ? 2.545 51.125 16.266 1 87.75 115 GLU A N 1
ATOM 909 C CA . GLU A 1 115 ? 2.219 50.656 14.93 1 87.75 115 GLU A CA 1
ATOM 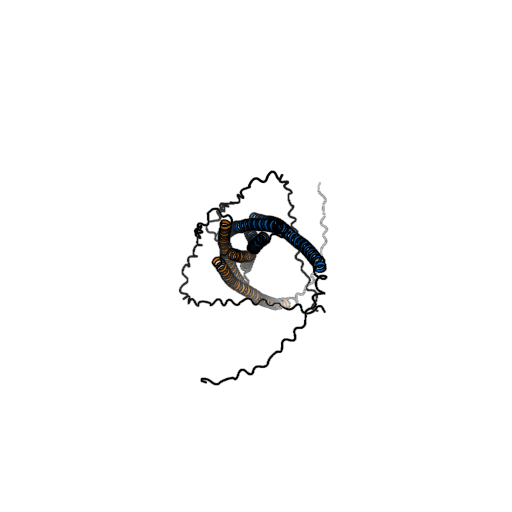910 C C . GLU A 1 115 ? 3.361 49.812 14.344 1 87.75 115 GLU A C 1
ATOM 912 O O . GLU A 1 115 ? 3.127 48.781 13.719 1 87.75 115 GLU A O 1
ATOM 917 N N . GLU A 1 116 ? 4.566 50.25 14.547 1 89.94 116 GLU A N 1
ATOM 918 C CA . GLU A 1 116 ? 5.734 49.562 14.023 1 89.94 116 GLU A CA 1
ATOM 919 C C . GLU A 1 116 ? 5.934 48.219 14.727 1 89.94 116 GLU A C 1
ATOM 921 O O . GLU A 1 116 ? 6.242 47.219 14.078 1 89.94 116 GLU A O 1
ATOM 926 N N . ARG A 1 117 ? 5.797 48.25 16.031 1 92.38 117 ARG A N 1
ATOM 927 C CA . ARG A 1 117 ? 5.93 47.031 16.797 1 92.38 117 ARG A CA 1
ATOM 928 C C . ARG A 1 117 ? 4.887 46 16.359 1 92.38 117 ARG A C 1
ATOM 930 O O . ARG A 1 117 ? 5.199 44.812 16.203 1 92.38 117 ARG A O 1
ATOM 937 N N . MET A 1 118 ? 3.656 46.469 16.141 1 91.94 118 MET A N 1
ATOM 938 C CA . MET A 1 118 ? 2.572 45.594 15.734 1 91.94 118 MET A CA 1
ATOM 939 C C . MET A 1 118 ? 2.826 45.031 14.344 1 91.94 118 MET A C 1
ATOM 941 O O . MET A 1 118 ? 2.574 43.844 14.094 1 91.94 118 MET A O 1
ATOM 945 N N . ALA A 1 119 ? 3.332 45.781 13.492 1 90.31 119 ALA A N 1
ATOM 946 C CA . ALA A 1 119 ? 3.654 45.344 12.141 1 90.31 119 ALA A CA 1
ATOM 947 C C . ALA A 1 119 ? 4.699 44.219 12.164 1 90.31 119 ALA A C 1
ATOM 949 O O . ALA A 1 119 ? 4.609 43.281 11.391 1 90.31 119 ALA A O 1
ATOM 950 N N . ASP A 1 120 ? 5.656 44.406 13.031 1 93.88 120 ASP A N 1
ATOM 951 C CA . ASP A 1 120 ? 6.703 43.375 13.156 1 93.88 120 ASP A CA 1
ATOM 952 C C . ASP A 1 120 ? 6.129 42.062 13.648 1 93.88 120 ASP A C 1
ATOM 954 O O . ASP A 1 120 ? 6.488 41 13.141 1 93.88 120 ASP A O 1
ATOM 958 N N . ILE A 1 121 ? 5.238 42.125 14.609 1 96.5 121 ILE A N 1
ATOM 959 C CA . ILE A 1 121 ? 4.641 40.906 15.188 1 96.5 121 ILE A CA 1
ATOM 960 C C . ILE A 1 121 ? 3.768 40.219 14.141 1 96.5 121 ILE A C 1
ATOM 962 O O . ILE A 1 121 ? 3.77 39 14.031 1 96.5 121 ILE A O 1
ATOM 966 N N . ILE A 1 122 ? 3.014 40.969 13.359 1 94.94 122 ILE A N 1
ATOM 967 C CA . ILE A 1 122 ? 2.16 40.438 12.305 1 94.94 122 ILE A CA 1
ATOM 968 C C . ILE A 1 122 ? 3.018 39.719 11.266 1 94.94 122 ILE A C 1
ATOM 970 O O . ILE A 1 122 ? 2.691 38.625 10.836 1 94.94 122 ILE A O 1
ATOM 974 N N . LEU A 1 123 ? 4.117 40.344 10.898 1 96.56 123 LEU A N 1
ATOM 975 C CA . LEU A 1 123 ? 5.023 39.75 9.93 1 96.56 123 LEU A CA 1
ATOM 976 C C . LEU A 1 123 ? 5.602 38.438 10.461 1 96.56 123 LEU A C 1
ATOM 978 O O . LEU A 1 123 ? 5.66 37.438 9.734 1 96.56 123 LEU A O 1
ATOM 982 N N . GLU A 1 124 ? 6.062 38.469 11.719 1 96.62 124 GLU A N 1
ATOM 983 C CA . GLU A 1 124 ? 6.613 37.25 12.336 1 96.62 124 GLU A CA 1
ATOM 984 C C . GLU A 1 124 ? 5.578 36.125 12.383 1 96.62 124 GLU A C 1
ATOM 986 O O . GLU A 1 124 ? 5.898 34.969 12.109 1 96.62 124 GLU A O 1
ATOM 991 N N . THR A 1 125 ? 4.328 36.5 12.742 1 96.75 125 THR A N 1
ATOM 992 C CA . THR A 1 125 ? 3.256 35.531 12.828 1 96.75 125 THR A CA 1
ATOM 993 C C . THR A 1 125 ? 2.934 34.969 11.445 1 96.75 125 THR A C 1
ATOM 995 O O . THR A 1 125 ? 2.672 33.75 11.305 1 96.75 125 THR A O 1
ATOM 998 N N . ARG A 1 126 ? 2.998 35.75 10.43 1 95.38 126 ARG A N 1
ATOM 999 C CA . ARG A 1 126 ? 2.766 35.312 9.062 1 95.38 126 ARG A CA 1
ATOM 1000 C C . ARG A 1 126 ? 3.805 34.281 8.633 1 95.38 126 ARG A C 1
ATOM 1002 O O . ARG A 1 126 ? 3.477 33.312 7.965 1 95.38 126 ARG A O 1
ATOM 1009 N N . LEU A 1 127 ? 5.016 34.562 9.031 1 97.31 127 LEU A N 1
ATOM 1010 C CA . LEU A 1 127 ? 6.09 33.656 8.695 1 97.31 127 LEU A CA 1
ATOM 1011 C C . LEU A 1 127 ? 5.867 32.281 9.367 1 97.31 127 LEU A C 1
ATOM 1013 O O . LEU A 1 127 ? 6.098 31.25 8.758 1 97.31 127 LEU A O 1
ATOM 1017 N N . GLU A 1 128 ? 5.414 32.312 10.602 1 97.5 128 GLU A N 1
ATOM 1018 C CA . GLU A 1 128 ? 5.125 31.078 11.312 1 97.5 128 GLU A CA 1
ATOM 1019 C C . GLU A 1 128 ? 3.965 30.328 10.664 1 97.5 128 GLU A C 1
ATOM 1021 O O . GLU A 1 128 ? 3.998 29.109 10.555 1 97.5 128 GLU A O 1
ATOM 1026 N N . ILE A 1 129 ? 2.924 31.047 10.25 1 97.25 129 ILE A N 1
ATOM 1027 C CA . ILE A 1 129 ? 1.782 30.438 9.57 1 97.25 129 ILE A CA 1
ATOM 1028 C C . ILE A 1 129 ? 2.246 29.75 8.289 1 97.25 129 ILE A C 1
ATOM 1030 O O . ILE A 1 129 ? 1.816 28.641 7.988 1 97.25 129 ILE A O 1
ATOM 1034 N N . ASP A 1 130 ? 3.135 30.359 7.598 1 96.38 130 ASP A N 1
ATOM 1035 C CA . ASP A 1 130 ? 3.648 29.797 6.355 1 96.38 130 ASP A CA 1
ATOM 1036 C C . ASP A 1 130 ? 4.414 28.5 6.617 1 96.38 130 ASP A C 1
ATOM 1038 O O . ASP A 1 130 ? 4.301 27.547 5.855 1 96.38 130 ASP A O 1
ATOM 1042 N N . LYS A 1 131 ? 5.234 28.469 7.652 1 97.44 131 LYS A N 1
ATOM 1043 C CA . LYS A 1 131 ? 5.977 27.266 8.016 1 97.44 131 LYS A CA 1
ATOM 1044 C C . LYS A 1 131 ? 5.031 26.125 8.352 1 97.44 131 LYS A C 1
ATOM 1046 O O . LYS A 1 131 ? 5.227 25 7.895 1 97.44 131 LYS A O 1
ATOM 1051 N N . VAL A 1 132 ? 4.008 26.438 9.164 1 97.12 132 VAL A N 1
ATOM 1052 C CA . VAL A 1 132 ? 3.057 25.422 9.578 1 97.12 132 VAL A CA 1
ATOM 1053 C C . VAL A 1 132 ? 2.248 24.938 8.375 1 97.12 132 VAL A C 1
ATOM 1055 O O . VAL A 1 132 ? 1.938 23.75 8.266 1 97.12 132 VAL A O 1
ATOM 1058 N N . LYS A 1 133 ? 1.918 25.812 7.508 1 96.19 133 LYS A N 1
ATOM 1059 C CA . LYS A 1 133 ? 1.191 25.453 6.293 1 96.19 133 LYS A CA 1
ATOM 1060 C C . LYS A 1 133 ? 1.989 24.469 5.449 1 96.19 133 LYS A C 1
ATOM 1062 O O . LYS A 1 133 ? 1.429 23.516 4.902 1 96.19 133 LYS A O 1
ATOM 1067 N N . ARG A 1 134 ? 3.256 24.688 5.352 1 96.56 134 ARG A N 1
ATOM 1068 C CA . ARG A 1 134 ? 4.113 23.781 4.605 1 96.56 134 ARG A CA 1
ATOM 1069 C C . ARG A 1 134 ? 4.137 22.391 5.254 1 96.56 134 ARG A C 1
ATOM 1071 O O . ARG A 1 134 ? 4.059 21.375 4.566 1 96.56 134 ARG A O 1
ATOM 1078 N N . ARG A 1 135 ? 4.242 22.344 6.543 1 96.38 135 ARG A N 1
ATOM 1079 C CA . ARG A 1 135 ? 4.227 21.078 7.262 1 96.38 135 ARG A CA 1
ATOM 1080 C C . ARG A 1 135 ? 2.891 20.359 7.082 1 96.38 135 ARG A C 1
ATOM 1082 O O . ARG A 1 135 ? 2.846 19.125 6.977 1 96.38 135 ARG A O 1
ATOM 1089 N N . LYS A 1 136 ? 1.861 21.172 7.105 1 96.56 136 LYS A N 1
ATOM 1090 C CA . LYS A 1 136 ? 0.53 20.641 6.855 1 96.56 136 LYS A CA 1
ATOM 1091 C C . LYS A 1 136 ? 0.469 19.938 5.5 1 96.56 136 LYS A C 1
ATOM 1093 O O . LYS A 1 136 ? -0.08 18.828 5.387 1 96.56 136 LYS A O 1
ATOM 1098 N N . GLN A 1 137 ? 0.992 20.547 4.547 1 96.38 137 GLN A N 1
ATOM 1099 C CA . GLN A 1 137 ? 0.996 19.984 3.201 1 96.38 137 GLN A CA 1
ATOM 1100 C C . GLN A 1 137 ? 1.811 18.688 3.154 1 96.38 137 GLN A C 1
ATOM 1102 O O . GLN A 1 137 ? 1.416 17.734 2.494 1 96.38 137 GLN A O 1
ATOM 1107 N N . ASP A 1 138 ? 2.934 18.719 3.787 1 96.31 138 ASP A N 1
ATOM 1108 C CA . ASP A 1 138 ? 3.748 17.5 3.863 1 96.31 138 ASP A CA 1
ATOM 1109 C C . ASP A 1 138 ? 2.963 16.359 4.48 1 96.31 138 ASP A C 1
ATOM 1111 O O . ASP A 1 138 ? 3.037 15.219 4.004 1 96.31 138 ASP A O 1
ATOM 1115 N N . LEU A 1 139 ? 2.23 16.641 5.52 1 97.19 139 LEU A N 1
ATOM 1116 C CA . LEU A 1 139 ? 1.463 15.609 6.207 1 97.19 139 LEU A CA 1
ATOM 1117 C C . LEU A 1 139 ? 0.31 15.117 5.336 1 97.19 139 LEU A C 1
ATOM 1119 O O . LEU A 1 139 ? -0.081 13.953 5.414 1 97.19 139 LEU A O 1
ATOM 1123 N N . GLU A 1 140 ? -0.214 15.953 4.523 1 96.75 140 GLU A N 1
ATOM 1124 C CA . GLU A 1 140 ? -1.249 15.539 3.582 1 96.75 140 GLU A CA 1
ATOM 1125 C C . GLU A 1 140 ? -0.706 14.531 2.572 1 96.75 140 GLU A C 1
ATOM 1127 O O . GLU A 1 140 ? -1.396 13.578 2.209 1 96.75 140 GLU A O 1
ATOM 1132 N N . LEU A 1 141 ? 0.449 14.828 2.123 1 96.5 141 LEU A N 1
ATOM 1133 C CA . LEU A 1 141 ? 1.095 13.891 1.214 1 96.5 141 LEU A CA 1
ATOM 1134 C C . LEU A 1 141 ? 1.339 12.547 1.9 1 96.5 141 LEU A C 1
ATOM 1136 O O . LEU A 1 141 ? 1.107 11.492 1.309 1 96.5 141 LEU A O 1
ATOM 1140 N N . LEU A 1 142 ? 1.777 12.633 3.131 1 97.94 142 LEU A N 1
ATOM 1141 C CA . LEU A 1 142 ? 1.973 11.406 3.898 1 97.94 142 LEU A CA 1
ATOM 1142 C C . LEU A 1 142 ? 0.654 10.664 4.082 1 97.94 142 LEU A C 1
ATOM 1144 O O . LEU A 1 142 ? 0.609 9.438 3.98 1 97.94 142 LEU A O 1
ATOM 1148 N N . PHE A 1 143 ? -0.343 11.398 4.398 1 98.56 143 PHE A N 1
ATOM 1149 C CA . PHE A 1 143 ? -1.652 10.781 4.578 1 98.56 143 PHE A CA 1
ATOM 1150 C C . PHE A 1 143 ? -2.09 10.055 3.314 1 98.56 143 PHE A C 1
ATOM 1152 O O . PHE A 1 143 ? -2.607 8.938 3.383 1 98.56 143 PHE A O 1
ATOM 1159 N N . ALA A 1 144 ? -1.897 10.594 2.166 1 98.25 144 ALA A N 1
ATOM 1160 C CA . ALA A 1 144 ? -2.229 9.945 0.898 1 98.25 144 ALA A CA 1
ATOM 1161 C C . ALA A 1 144 ? -1.47 8.633 0.735 1 98.25 144 ALA A C 1
ATOM 1163 O O . ALA A 1 144 ? -2.039 7.629 0.298 1 98.25 144 ALA A O 1
ATOM 1164 N N . SER A 1 145 ? -0.225 8.68 1.028 1 98.44 145 SER A N 1
ATOM 1165 C CA . SER A 1 145 ? 0.583 7.465 0.952 1 98.44 145 SER A CA 1
ATOM 1166 C C . SER A 1 145 ? 0.112 6.422 1.96 1 98.44 145 SER A C 1
ATOM 1168 O O . SER A 1 145 ? 0.096 5.227 1.663 1 98.44 145 SER A O 1
ATOM 1170 N N . ALA A 1 146 ? -0.206 6.867 3.184 1 98.62 146 ALA A N 1
ATOM 1171 C CA . ALA A 1 146 ? -0.725 5.969 4.215 1 98.62 146 ALA A CA 1
ATOM 1172 C C . ALA A 1 146 ? -2.035 5.324 3.77 1 98.62 146 ALA A C 1
ATOM 1174 O O . ALA A 1 146 ? -2.293 4.156 4.07 1 98.62 146 ALA A O 1
ATOM 1175 N N . GLU A 1 147 ? -2.861 6.074 3.086 1 98.69 147 GLU A N 1
ATOM 1176 C CA . GLU A 1 147 ? -4.105 5.527 2.551 1 98.69 147 GLU A CA 1
ATOM 1177 C C . GLU A 1 147 ? -3.826 4.422 1.533 1 98.69 147 GLU A C 1
ATOM 1179 O O . GLU A 1 147 ? -4.469 3.371 1.562 1 98.69 147 GLU A O 1
ATOM 1184 N N . LYS A 1 148 ? -2.92 4.703 0.639 1 98.19 148 LYS A N 1
ATOM 1185 C CA . LYS A 1 148 ? -2.527 3.689 -0.335 1 98.19 148 LYS A CA 1
ATOM 1186 C C . LYS A 1 148 ? -2.02 2.428 0.358 1 98.19 148 LYS A C 1
ATOM 1188 O O . LYS A 1 148 ? -2.336 1.313 -0.061 1 98.19 148 LYS A O 1
ATOM 1193 N N . LEU A 1 149 ? -1.246 2.645 1.354 1 98.81 149 LEU A N 1
ATOM 1194 C CA . LEU A 1 149 ? -0.698 1.541 2.135 1 98.81 149 LEU A CA 1
ATOM 1195 C C . LEU A 1 149 ? -1.813 0.715 2.768 1 98.81 149 LEU A C 1
ATOM 1197 O O . LEU A 1 149 ? -1.805 -0.515 2.682 1 98.81 149 LEU A O 1
ATOM 1201 N N . ALA A 1 150 ? -2.705 1.367 3.393 1 98.69 150 ALA A N 1
ATOM 1202 C CA . ALA A 1 150 ? -3.82 0.684 4.043 1 98.69 150 ALA A CA 1
ATOM 1203 C C . ALA A 1 150 ? -4.66 -0.085 3.029 1 98.69 150 ALA A C 1
ATOM 1205 O O . ALA A 1 150 ? -5.07 -1.22 3.285 1 98.69 150 ALA A O 1
ATOM 1206 N N . ASP A 1 151 ? -4.922 0.522 1.922 1 98.56 151 ASP A N 1
ATOM 1207 C CA . ASP A 1 151 ? -5.688 -0.126 0.863 1 98.56 151 ASP A CA 1
ATOM 1208 C C . ASP A 1 151 ? -4.984 -1.39 0.372 1 98.56 151 ASP A C 1
ATOM 1210 O O . ASP A 1 151 ? -5.609 -2.447 0.256 1 98.56 151 ASP A O 1
ATOM 1214 N N . ALA A 1 152 ? -3.713 -1.261 0.028 1 98.5 152 ALA A N 1
ATOM 1215 C CA . ALA A 1 152 ? -2.938 -2.41 -0.433 1 98.5 152 ALA A CA 1
ATOM 1216 C C . ALA A 1 152 ? -2.891 -3.502 0.631 1 98.5 152 ALA A C 1
ATOM 1218 O O . ALA A 1 152 ? -2.949 -4.691 0.311 1 98.5 152 ALA A O 1
ATOM 1219 N N . THR A 1 153 ? -2.76 -3.098 1.893 1 98.88 153 THR A N 1
ATOM 1220 C CA . THR A 1 153 ? -2.725 -4.047 3 1 98.88 153 THR A CA 1
ATOM 1221 C C . THR A 1 153 ? -4.039 -4.816 3.096 1 98.88 153 THR A C 1
ATOM 1223 O O . THR A 1 153 ? -4.039 -6.027 3.326 1 98.88 153 THR A O 1
ATOM 1226 N N . ALA A 1 154 ? -5.121 -4.09 2.951 1 98.69 154 ALA A N 1
ATOM 1227 C CA . ALA A 1 154 ? -6.422 -4.75 2.967 1 98.69 154 ALA A CA 1
ATOM 1228 C C . ALA A 1 154 ? -6.523 -5.793 1.856 1 98.69 154 ALA A C 1
ATOM 1230 O O . ALA A 1 154 ? -7.066 -6.879 2.064 1 98.69 154 ALA A O 1
ATOM 1231 N N . GLU A 1 155 ? -6.047 -5.484 0.702 1 98.62 155 GLU A N 1
ATOM 1232 C CA . GLU A 1 155 ? -6.051 -6.422 -0.418 1 98.62 155 GLU A CA 1
ATOM 1233 C C . GLU A 1 155 ? -5.215 -7.66 -0.104 1 98.62 155 GLU A C 1
ATOM 1235 O O . GLU A 1 155 ? -5.637 -8.781 -0.38 1 98.62 155 GLU A O 1
ATOM 1240 N N . VAL A 1 156 ? -4.047 -7.469 0.447 1 98.75 156 VAL A N 1
ATOM 1241 C CA . VAL A 1 156 ? -3.168 -8.578 0.811 1 98.75 156 VAL A CA 1
ATOM 1242 C C . VAL A 1 156 ? -3.857 -9.461 1.847 1 98.75 156 VAL A C 1
ATOM 1244 O O . VAL A 1 156 ? -3.834 -10.688 1.735 1 98.75 156 VAL A O 1
ATOM 1247 N N . ALA A 1 157 ? -4.402 -8.82 2.848 1 98.56 157 ALA A N 1
ATOM 1248 C CA . ALA A 1 157 ? -5.121 -9.57 3.873 1 98.56 157 ALA A CA 1
ATOM 1249 C C . ALA A 1 157 ? -6.23 -10.422 3.256 1 98.56 157 ALA A C 1
ATOM 1251 O O . ALA A 1 157 ? -6.375 -11.602 3.582 1 98.56 157 ALA A O 1
ATOM 1252 N N . PHE A 1 158 ? -6.969 -9.898 2.338 1 98.19 158 PHE A N 1
ATOM 1253 C CA . PHE A 1 158 ? -8.039 -10.633 1.672 1 98.19 158 PHE A CA 1
ATOM 1254 C C . PHE A 1 158 ? -7.484 -11.797 0.866 1 98.19 158 PHE A C 1
ATOM 1256 O O . PHE A 1 158 ? -7.973 -12.922 0.974 1 98.19 158 PHE A O 1
ATOM 1263 N N . ALA A 1 159 ? -6.453 -11.477 0.102 1 96.75 159 ALA A N 1
ATOM 1264 C CA . ALA A 1 159 ? -5.875 -12.477 -0.793 1 96.75 159 ALA A CA 1
ATOM 1265 C C . ALA A 1 159 ? -5.262 -13.633 -0.005 1 96.75 159 ALA A C 1
ATOM 1267 O O . ALA A 1 159 ? -5.137 -14.742 -0.519 1 96.75 159 ALA A O 1
ATOM 1268 N N . THR A 1 160 ? -4.898 -13.406 1.248 1 97 160 THR A N 1
ATOM 1269 C CA . THR A 1 160 ? -4.297 -14.453 2.074 1 97 160 THR A CA 1
ATOM 1270 C C . THR A 1 160 ? -5.348 -15.117 2.951 1 97 160 THR A C 1
ATOM 1272 O O . THR A 1 160 ? -5.016 -15.938 3.812 1 97 160 THR A O 1
ATOM 1275 N N . GLY A 1 161 ? -6.59 -14.703 2.844 1 94.75 161 GLY A N 1
ATOM 1276 C CA . GLY A 1 161 ? -7.684 -15.359 3.543 1 94.75 161 GLY A CA 1
ATOM 1277 C C . GLY A 1 161 ? -8.023 -14.703 4.867 1 94.75 161 GLY A C 1
ATOM 1278 O O . GLY A 1 161 ? -8.781 -15.258 5.668 1 94.75 161 GLY A O 1
ATOM 1279 N N . MET A 1 162 ? -7.457 -13.578 5.168 1 96.5 162 MET A N 1
ATOM 1280 C CA . MET A 1 162 ? -7.766 -12.859 6.398 1 96.5 162 MET A CA 1
ATOM 1281 C C . MET A 1 162 ? -8.906 -11.867 6.176 1 96.5 162 MET A C 1
ATOM 1283 O O . MET A 1 162 ? -8.703 -10.656 6.25 1 96.5 162 MET A O 1
ATOM 1287 N N . GLU A 1 163 ? -9.992 -12.367 6.043 1 96 163 GLU A N 1
ATOM 1288 C CA . GLU A 1 163 ? -11.141 -11.57 5.625 1 96 163 GLU A CA 1
ATOM 1289 C C . GLU A 1 163 ? -11.508 -10.531 6.684 1 96 163 GLU A C 1
ATOM 1291 O O . GLU A 1 163 ? -11.805 -9.383 6.359 1 96 163 GLU A O 1
ATOM 1296 N N . PHE A 1 164 ? -11.5 -10.93 7.918 1 95.5 164 PHE A N 1
ATOM 1297 C CA . PHE A 1 164 ? -11.852 -9.992 8.977 1 95.5 164 PHE A CA 1
ATOM 1298 C C . PHE A 1 164 ? -10.844 -8.852 9.047 1 95.5 164 PHE A C 1
ATOM 1300 O O . PHE A 1 164 ? -11.227 -7.688 9.18 1 95.5 164 PHE A O 1
ATOM 1307 N N . ALA A 1 165 ? -9.586 -9.234 9 1 96.94 165 ALA A N 1
ATOM 1308 C CA . ALA A 1 165 ? -8.547 -8.203 9.039 1 96.94 165 ALA A CA 1
ATOM 1309 C C . ALA A 1 165 ? -8.688 -7.254 7.852 1 96.94 165 ALA A C 1
ATOM 1311 O O . ALA A 1 165 ? -8.492 -6.043 7.992 1 96.94 165 ALA A O 1
ATOM 1312 N N . SER A 1 166 ? -8.969 -7.766 6.707 1 98.12 166 SER A N 1
ATOM 1313 C CA . SER A 1 166 ? -9.188 -6.965 5.508 1 98.12 166 SER A CA 1
ATOM 1314 C C . SER A 1 166 ? -10.336 -5.977 5.703 1 98.12 166 SER A C 1
ATOM 1316 O O . SER A 1 166 ? -10.18 -4.781 5.453 1 98.12 166 SER A O 1
ATOM 1318 N N . THR A 1 167 ? -11.445 -6.477 6.215 1 97.69 167 THR A N 1
ATOM 1319 C CA . THR A 1 167 ? -12.617 -5.641 6.434 1 97.69 167 THR A CA 1
ATOM 1320 C C . THR A 1 167 ? -12.336 -4.582 7.5 1 97.69 167 THR A C 1
ATOM 1322 O O . THR A 1 167 ? -12.695 -3.416 7.336 1 97.69 167 THR A O 1
ATOM 1325 N N . SER A 1 168 ? -11.703 -4.945 8.547 1 97.31 168 SER A N 1
ATOM 1326 C CA . SER A 1 168 ? -11.367 -4.02 9.625 1 97.31 168 SER A CA 1
ATOM 1327 C C . SER A 1 168 ? -10.469 -2.895 9.133 1 97.31 168 SER A C 1
ATOM 1329 O O . SER A 1 168 ? -10.656 -1.732 9.492 1 97.31 168 SER A O 1
ATOM 1331 N N . MET A 1 169 ? -9.5 -3.281 8.359 1 98.06 169 MET A N 1
ATOM 1332 C CA . MET A 1 169 ? -8.594 -2.277 7.805 1 98.06 169 MET A CA 1
ATOM 1333 C C . MET A 1 169 ? -9.344 -1.303 6.902 1 98.06 169 MET A C 1
ATOM 1335 O O . MET A 1 169 ? -9.086 -0.098 6.934 1 98.06 169 MET A O 1
ATOM 1339 N N . GLY A 1 170 ? -10.203 -1.83 6.102 1 97.5 170 GLY A N 1
ATOM 1340 C CA . GLY A 1 170 ? -11.039 -0.974 5.277 1 97.5 170 GLY A CA 1
ATOM 1341 C C . GLY A 1 170 ? -11.891 -0.01 6.082 1 97.5 170 GLY A C 1
ATOM 1342 O O . GLY A 1 170 ? -12 1.169 5.734 1 97.5 170 GLY A O 1
ATOM 1343 N N . GLU A 1 171 ? -12.445 -0.434 7.109 1 95.69 171 GLU A N 1
ATOM 1344 C CA . GLU A 1 171 ? -13.25 0.41 7.988 1 95.69 171 GLU A CA 1
ATOM 1345 C C . GLU A 1 171 ? -12.398 1.489 8.648 1 95.69 171 GLU A C 1
ATOM 1347 O O . GLU A 1 171 ? -12.812 2.646 8.742 1 95.69 171 GLU A O 1
ATOM 1352 N N . ARG A 1 172 ? -11.312 1.062 9.133 1 96.56 172 ARG A N 1
ATOM 1353 C CA . ARG A 1 172 ? -10.398 2.018 9.75 1 96.56 172 ARG A CA 1
ATOM 1354 C C . ARG A 1 172 ? -10.008 3.117 8.766 1 96.56 172 ARG A C 1
ATOM 1356 O O . ARG A 1 172 ? -9.984 4.297 9.125 1 96.56 172 ARG A O 1
ATOM 1363 N N . LEU A 1 173 ? -9.68 2.707 7.586 1 97.94 173 LEU A N 1
ATOM 1364 C CA . LEU A 1 173 ? -9.336 3.67 6.547 1 97.94 173 LEU A CA 1
ATOM 1365 C C . LEU A 1 173 ? -10.477 4.648 6.312 1 97.94 173 LEU A C 1
ATOM 1367 O O . LEU A 1 173 ? -10.266 5.863 6.266 1 97.94 173 LEU A O 1
ATOM 1371 N N . TYR A 1 174 ? -11.656 4.152 6.242 1 96.75 174 TYR A N 1
ATOM 1372 C CA . TYR A 1 174 ? -12.828 4.992 6.012 1 96.75 174 TYR A CA 1
ATOM 1373 C C . TYR A 1 174 ? -13.031 5.969 7.16 1 96.75 174 TYR A C 1
ATOM 1375 O O . TYR A 1 174 ? -13.242 7.164 6.941 1 96.75 174 TYR A O 1
ATOM 1383 N N . ASN A 1 175 ? -12.984 5.531 8.344 1 96.88 175 ASN A N 1
ATOM 1384 C CA . ASN A 1 175 ? -13.164 6.371 9.531 1 96.88 175 ASN A CA 1
ATOM 1385 C C . ASN A 1 175 ? -12.102 7.461 9.609 1 96.88 175 ASN A C 1
ATOM 1387 O O . ASN A 1 175 ? -12.406 8.609 9.922 1 96.88 175 ASN A O 1
ATOM 1391 N N . THR A 1 176 ? -10.898 7.051 9.336 1 97.62 176 THR A N 1
ATOM 1392 C CA . THR A 1 176 ? -9.805 8.016 9.398 1 97.62 176 THR A CA 1
ATOM 1393 C C . THR A 1 176 ? -9.977 9.102 8.336 1 97.62 176 THR A C 1
ATOM 1395 O O . THR A 1 176 ? -9.734 10.281 8.602 1 97.62 176 THR A O 1
ATOM 1398 N N . GLN A 1 177 ? -10.383 8.719 7.168 1 97.19 177 GLN A N 1
ATOM 1399 C CA . GLN A 1 177 ? -10.641 9.688 6.105 1 97.19 177 GLN A CA 1
ATOM 1400 C C . GLN A 1 177 ? -11.703 10.695 6.527 1 97.19 177 GLN A C 1
ATOM 1402 O O . GLN A 1 177 ? -11.547 11.898 6.301 1 97.19 177 GLN A O 1
ATOM 1407 N N . ARG A 1 178 ? -12.68 10.242 7.199 1 96.94 178 ARG A N 1
ATOM 1408 C CA . ARG A 1 178 ? -13.766 11.102 7.656 1 96.94 178 ARG A CA 1
ATOM 1409 C C . ARG A 1 178 ? -13.281 12.07 8.727 1 96.94 178 ARG A C 1
ATOM 1411 O O . ARG A 1 178 ? -13.594 13.266 8.68 1 96.94 178 ARG A O 1
ATOM 1418 N N . GLU A 1 179 ? -12.57 11.594 9.594 1 96.06 179 GLU A N 1
ATOM 1419 C CA . GLU A 1 179 ? -12.07 12.422 10.688 1 96.06 179 GLU A CA 1
ATOM 1420 C C . GLU A 1 179 ? -11.102 13.477 10.172 1 96.06 179 GLU A C 1
ATOM 1422 O O . GLU A 1 179 ? -11.141 14.633 10.617 1 96.06 179 GLU A O 1
ATOM 1427 N N . VAL A 1 180 ? -10.242 13.094 9.281 1 98.06 180 VAL A N 1
ATOM 1428 C CA . VAL A 1 180 ? -9.273 14.031 8.727 1 98.06 180 VAL A CA 1
ATOM 1429 C C . VAL A 1 180 ? -10 15.133 7.957 1 98.06 180 VAL A C 1
ATOM 1431 O O . VAL A 1 180 ? -9.68 16.312 8.102 1 98.06 180 VAL A O 1
ATOM 1434 N N . LYS A 1 181 ? -10.969 14.773 7.227 1 97.12 181 LYS A N 1
ATOM 1435 C CA . LYS A 1 181 ? -11.742 15.758 6.477 1 97.12 181 LYS A CA 1
ATOM 1436 C C . LYS A 1 181 ? -12.445 16.734 7.414 1 97.12 181 LYS A C 1
ATOM 1438 O O . LYS A 1 181 ? -12.477 17.938 7.16 1 97.12 181 LYS A O 1
ATOM 1443 N N . ARG A 1 182 ? -12.93 16.312 8.453 1 95.81 182 ARG A N 1
ATOM 1444 C CA . ARG A 1 182 ? -13.633 17.141 9.422 1 95.81 182 ARG A CA 1
ATOM 1445 C C . ARG A 1 182 ? -12.719 18.203 10.008 1 95.81 182 ARG A C 1
ATOM 1447 O O . ARG A 1 182 ? -13.086 19.391 10.094 1 95.81 182 ARG A O 1
ATOM 1454 N N . VAL A 1 183 ? -11.555 17.797 10.383 1 96 183 VAL A N 1
ATOM 1455 C CA . VAL A 1 183 ? -10.625 18.734 11.016 1 96 183 VAL A CA 1
ATOM 1456 C C . VAL A 1 183 ? -10.117 19.734 9.977 1 96 183 VAL A C 1
ATOM 1458 O O . VAL A 1 183 ? -9.953 20.922 10.281 1 96 183 VAL A O 1
ATOM 1461 N N . GLN A 1 184 ? -9.938 19.281 8.758 1 96.06 184 GLN A N 1
ATOM 1462 C CA . GLN A 1 184 ? -9.469 20.156 7.691 1 96.06 184 GLN A CA 1
ATOM 1463 C C . GLN A 1 184 ? -10.539 21.188 7.32 1 96.06 184 GLN A C 1
ATOM 1465 O O . GLN A 1 184 ? -10.219 22.328 7.012 1 96.06 184 GLN A O 1
ATOM 1470 N N . GLU A 1 185 ? -11.766 20.859 7.391 1 95.44 185 GLU A N 1
ATOM 1471 C CA . GLU A 1 185 ? -12.859 21.781 7.102 1 95.44 185 GLU A CA 1
ATOM 1472 C C . GLU A 1 185 ? -12.906 22.922 8.117 1 95.44 185 GLU A C 1
ATOM 1474 O O . GLU A 1 185 ? -13.164 24.062 7.758 1 95.44 185 GLU A O 1
ATOM 1479 N N . LYS A 1 186 ? -12.664 22.656 9.32 1 93.56 186 LYS A N 1
ATOM 1480 C CA . LYS A 1 186 ? -12.656 23.672 10.367 1 93.56 186 LYS A CA 1
ATOM 1481 C C . LYS A 1 186 ? -11.547 24.703 10.125 1 93.56 186 LYS A C 1
ATOM 1483 O O . LYS A 1 186 ? -11.75 25.891 10.32 1 93.56 186 LYS A O 1
ATOM 1488 N N . THR A 1 187 ? -10.414 24.172 9.734 1 94.81 187 THR A N 1
ATOM 1489 C CA . THR A 1 187 ? -9.305 25.078 9.477 1 94.81 187 THR A CA 1
ATOM 1490 C C . THR A 1 187 ? -9.562 25.906 8.219 1 94.81 187 THR A C 1
ATOM 1492 O O . THR A 1 187 ? -9.164 27.078 8.148 1 94.81 187 THR A O 1
ATOM 1495 N N . GLU A 1 188 ? -10.227 25.312 7.266 1 94.25 188 GLU A N 1
ATOM 1496 C CA . GLU A 1 188 ? -10.602 26.047 6.066 1 94.25 188 GLU A CA 1
ATOM 1497 C C . GLU A 1 188 ? -11.555 27.203 6.398 1 94.25 188 GLU A C 1
ATOM 1499 O O . GLU A 1 188 ? -11.438 28.297 5.836 1 94.25 188 GLU A O 1
ATOM 1504 N N . GLU A 1 189 ? -12.438 27.062 7.277 1 94.38 189 GLU A N 1
ATOM 1505 C CA . GLU A 1 189 ? -13.344 28.109 7.727 1 94.38 189 GLU A CA 1
ATOM 1506 C C . GLU A 1 189 ? -12.578 29.25 8.391 1 94.38 189 GLU A C 1
ATOM 1508 O O . GLU A 1 189 ? -12.898 30.422 8.188 1 94.38 189 GLU A O 1
ATOM 1513 N N . LEU A 1 190 ? -11.641 28.875 9.156 1 93.81 190 LEU A N 1
ATOM 1514 C CA . LEU A 1 190 ? -10.828 29.891 9.836 1 93.81 190 LEU A CA 1
ATOM 1515 C C . LEU A 1 190 ? -10.016 30.688 8.836 1 93.81 190 LEU A C 1
ATOM 1517 O O . LEU A 1 190 ? -9.828 31.906 9.016 1 93.81 190 LEU A O 1
ATOM 1521 N N . GLU A 1 191 ? -9.492 30.016 7.797 1 95 191 GLU A N 1
ATOM 1522 C CA . GLU A 1 191 ? -8.789 30.719 6.734 1 95 191 GLU A CA 1
ATOM 1523 C C . GLU A 1 191 ? -9.695 31.734 6.051 1 95 191 GLU A C 1
ATOM 1525 O O . GLU A 1 191 ? -9.266 32.844 5.762 1 95 191 GLU A O 1
ATOM 1530 N N . GLN A 1 192 ? -10.891 31.406 5.852 1 95.38 192 GLN A N 1
ATOM 1531 C CA . GLN A 1 192 ? -11.852 32.312 5.25 1 95.38 192 GLN A CA 1
ATOM 1532 C C . GLN A 1 192 ? -12.125 33.5 6.16 1 95.38 192 GLN A C 1
ATOM 1534 O O . GLN A 1 192 ? -12.195 34.656 5.695 1 95.38 192 GLN A O 1
ATOM 1539 N N . ARG A 1 193 ? -12.242 33.312 7.418 1 94.12 193 ARG A N 1
ATOM 1540 C CA . ARG A 1 193 ? -12.461 34.375 8.391 1 94.12 193 ARG A CA 1
ATOM 1541 C C . ARG A 1 193 ? -11.281 35.344 8.414 1 94.12 193 ARG A C 1
ATOM 1543 O O . ARG A 1 193 ? -11.469 36.531 8.469 1 94.12 193 ARG A O 1
ATOM 1550 N N . LEU A 1 194 ? -10.102 34.781 8.398 1 95.5 194 LEU A N 1
ATOM 1551 C CA . LEU A 1 194 ? -8.906 35.594 8.383 1 95.5 194 LEU A CA 1
ATOM 1552 C C . LEU A 1 194 ? -8.891 36.5 7.156 1 95.5 194 LEU A C 1
ATOM 1554 O O . LEU A 1 194 ? -8.586 37.688 7.262 1 95.5 194 LEU A O 1
ATOM 1558 N N . GLN A 1 195 ? -9.219 35.938 6.016 1 95.06 195 GLN A N 1
ATOM 1559 C CA . GLN A 1 195 ? -9.266 36.75 4.789 1 95.06 195 GLN A CA 1
ATOM 1560 C C . GLN A 1 195 ? -10.305 37.844 4.898 1 95.06 195 GLN A C 1
ATOM 1562 O O . GLN A 1 195 ? -10.055 38.969 4.473 1 95.06 195 GLN A O 1
ATOM 1567 N N . GLN A 1 196 ? -11.422 37.562 5.508 1 94.56 196 GLN A N 1
ATOM 1568 C CA . GLN A 1 196 ? -12.484 38.562 5.676 1 94.56 196 GLN A CA 1
ATOM 1569 C C . GLN A 1 196 ? -12.055 39.688 6.617 1 94.56 196 GLN A C 1
ATOM 1571 O O . GLN A 1 196 ? -12.312 40.844 6.352 1 94.56 196 GLN A O 1
ATOM 1576 N N . VAL A 1 197 ? -11.414 39.312 7.699 1 93.69 197 VAL A N 1
ATOM 1577 C CA . VAL A 1 197 ? -10.953 40.312 8.664 1 93.69 197 VAL A CA 1
ATOM 1578 C C . VAL A 1 197 ? -9.883 41.188 8.023 1 93.69 197 VAL A C 1
ATOM 1580 O O . VAL A 1 197 ? -9.875 42.406 8.227 1 93.69 197 VAL A O 1
ATOM 1583 N N . GLN A 1 198 ? -8.977 40.625 7.25 1 92.94 198 GLN A N 1
ATOM 1584 C CA . GLN A 1 198 ? -7.941 41.375 6.562 1 92.94 198 GLN A CA 1
ATOM 1585 C C . GLN A 1 198 ? -8.547 42.375 5.586 1 92.94 198 GLN A C 1
ATOM 1587 O O . GLN A 1 198 ? -8.117 43.531 5.531 1 92.94 198 GLN A O 1
ATOM 1592 N N . LEU A 1 199 ? -9.578 41.969 4.883 1 93.19 199 LEU A N 1
ATOM 1593 C CA . LEU A 1 199 ? -10.258 42.875 3.945 1 93.19 199 LEU A CA 1
ATOM 1594 C C . LEU A 1 199 ? -10.945 44 4.684 1 93.19 199 LEU A C 1
ATOM 1596 O O . LEU A 1 199 ? -10.883 45.156 4.25 1 93.19 199 LEU A O 1
ATOM 1600 N N . LYS A 1 200 ? -11.578 43.781 5.746 1 90.69 200 LYS A N 1
ATOM 1601 C CA . LYS A 1 200 ? -12.266 44.781 6.547 1 90.69 200 LYS A CA 1
ATOM 1602 C C . LYS A 1 200 ? -11.281 45.812 7.09 1 90.69 200 LYS A C 1
ATOM 1604 O O . LYS A 1 200 ? -11.562 47 7.082 1 90.69 200 LYS A O 1
ATOM 1609 N N . VAL A 1 201 ? -10.133 45.344 7.539 1 89.19 201 VAL A N 1
ATOM 1610 C CA . VAL A 1 201 ? -9.133 46.219 8.109 1 89.19 201 VAL A CA 1
ATOM 1611 C C . VAL A 1 201 ? -8.578 47.156 7.02 1 89.19 201 VAL A C 1
ATOM 1613 O O . VAL A 1 201 ? -8.336 48.344 7.258 1 89.19 201 VAL A O 1
ATOM 1616 N N . ILE A 1 202 ? -8.367 46.625 5.848 1 89.12 202 ILE A N 1
ATOM 1617 C CA . ILE A 1 202 ? -7.875 47.406 4.73 1 89.12 202 ILE A CA 1
ATOM 1618 C C . ILE A 1 202 ? -8.891 48.5 4.395 1 89.12 202 ILE A C 1
ATOM 1620 O O . ILE A 1 202 ? -8.523 49.656 4.152 1 89.12 202 ILE A O 1
ATOM 1624 N N . GLU A 1 203 ? -10.156 48.188 4.434 1 90.38 203 GLU A N 1
ATOM 1625 C CA . GLU A 1 203 ? -11.219 49.125 4.156 1 90.38 203 GLU A CA 1
ATOM 1626 C C . GLU A 1 203 ? -11.266 50.219 5.219 1 90.38 203 GLU A C 1
ATOM 1628 O O . GLU A 1 203 ? -11.336 51.406 4.895 1 90.38 203 GLU A O 1
ATOM 1633 N N . VAL A 1 204 ? -11.133 49.844 6.473 1 88.38 204 VAL A N 1
ATOM 1634 C CA . VAL A 1 204 ? -11.211 50.781 7.59 1 88.38 204 VAL A CA 1
ATOM 1635 C C . VAL A 1 204 ? -9.984 51.719 7.586 1 88.38 204 VAL A C 1
ATOM 1637 O O . VAL A 1 204 ? -10.102 52.906 7.809 1 88.38 204 VAL A O 1
ATOM 1640 N N . MET A 1 205 ? -8.875 51.125 7.328 1 84.38 205 MET A N 1
ATOM 1641 C CA . MET A 1 205 ? -7.652 51.906 7.27 1 84.38 205 MET A CA 1
ATOM 1642 C C . MET A 1 205 ? -7.703 52.906 6.121 1 84.38 205 MET A C 1
ATOM 1644 O O . MET A 1 205 ? -7.215 54.031 6.246 1 84.38 205 MET A O 1
ATOM 1648 N N . GLY A 1 206 ? -8.227 52.531 5.012 1 86.06 206 GLY A N 1
ATOM 1649 C CA . GLY A 1 206 ? -8.406 53.438 3.895 1 86.06 206 GLY A CA 1
ATOM 1650 C C . GLY A 1 206 ? -9.289 54.625 4.23 1 86.06 206 GLY A C 1
ATOM 1651 O O . GLY A 1 206 ? -8.984 55.781 3.848 1 86.06 206 GLY A O 1
ATOM 1652 N N . GLN A 1 207 ? -10.328 54.406 4.941 1 88.38 207 GLN A N 1
ATOM 1653 C CA . GLN A 1 207 ? -11.25 55.469 5.344 1 88.38 207 GLN A CA 1
ATOM 1654 C C . GLN A 1 207 ? -10.594 56.406 6.332 1 88.38 207 GLN A C 1
ATOM 1656 O O . GLN A 1 207 ? -10.805 57.625 6.266 1 88.38 207 GLN A O 1
ATOM 1661 N N . LEU A 1 208 ? -9.781 55.875 7.234 1 83.38 208 LEU A N 1
ATOM 1662 C CA . LEU A 1 208 ? -9.102 56.719 8.227 1 83.38 208 LEU A CA 1
ATOM 1663 C C . LEU A 1 208 ? -8.062 57.594 7.57 1 83.38 208 LEU A C 1
ATOM 1665 O O . LEU A 1 208 ? -7.902 58.781 7.961 1 83.38 208 LEU A O 1
ATOM 1669 N N . GLU A 1 209 ? -7.41 57.062 6.605 1 81.38 209 GLU A N 1
ATOM 1670 C CA . GLU A 1 209 ? -6.422 57.875 5.879 1 81.38 209 GLU A CA 1
ATOM 1671 C C . GLU A 1 209 ? -7.082 59 5.098 1 81.38 209 GLU A C 1
ATOM 1673 O O . GLU A 1 209 ? -6.559 60.094 5.043 1 81.38 209 GLU A O 1
ATOM 1678 N N . GLU A 1 210 ? -8.227 58.719 4.488 1 84.81 210 GLU A N 1
ATOM 1679 C CA . GLU A 1 210 ? -8.945 59.75 3.746 1 84.81 210 GLU A CA 1
ATOM 1680 C C . GLU A 1 210 ? -9.43 60.875 4.672 1 84.81 210 GLU A C 1
ATOM 1682 O O . GLU A 1 210 ? -9.383 62.062 4.312 1 84.81 210 GLU A O 1
ATOM 1687 N N . LYS A 1 211 ? -9.828 60.594 5.82 1 83.88 211 LYS A N 1
ATOM 1688 C CA . LYS A 1 211 ? -10.297 61.562 6.797 1 83.88 211 LYS A CA 1
ATOM 1689 C C . LYS A 1 211 ? -9.148 62.469 7.281 1 83.88 211 LYS A C 1
ATOM 1691 O O . LYS A 1 211 ? -9.312 63.656 7.473 1 83.88 211 LYS A O 1
ATOM 1696 N N . GLU A 1 212 ? -8.031 61.781 7.496 1 79.38 212 GLU A N 1
ATOM 1697 C CA . GLU A 1 212 ? -6.867 62.562 7.949 1 79.38 212 GLU A CA 1
ATOM 1698 C C . GLU A 1 212 ? -6.375 63.5 6.863 1 79.38 212 GLU A C 1
ATOM 1700 O O . GLU A 1 212 ? -5.973 64.625 7.156 1 79.38 212 GLU A O 1
ATOM 1705 N N . LYS A 1 213 ? -6.445 63.125 5.602 1 81.5 213 LYS A N 1
ATOM 1706 C CA . LYS A 1 213 ? -6.059 64 4.488 1 81.5 213 LYS A CA 1
ATOM 1707 C C . LYS A 1 213 ? -6.996 65.188 4.363 1 81.5 213 LYS A C 1
ATOM 1709 O O . LYS A 1 213 ? -6.555 66.312 4.105 1 81.5 213 LYS A O 1
ATOM 1714 N N . LYS A 1 214 ? -8.211 65.062 4.5 1 83.38 214 LYS A N 1
ATOM 1715 C CA . LYS A 1 214 ? -9.195 66.188 4.438 1 83.38 214 LYS A CA 1
ATOM 1716 C C . LYS A 1 214 ? -9 67.188 5.578 1 83.38 214 LYS A C 1
ATOM 1718 O O . LYS A 1 214 ? -9.117 68.375 5.387 1 83.38 214 LYS A O 1
ATOM 1723 N N . LYS A 1 215 ? -8.656 66.688 6.734 1 80.69 215 LYS A N 1
ATOM 1724 C CA . LYS A 1 215 ? -8.422 67.562 7.883 1 80.69 215 LYS A CA 1
ATOM 1725 C C . LYS A 1 215 ? -7.188 68.438 7.668 1 80.69 215 LYS A C 1
ATOM 1727 O O . LYS A 1 215 ? -7.18 69.625 8.039 1 80.69 215 LYS A O 1
ATOM 1732 N N . GLN A 1 216 ? -6.168 67.812 7.109 1 76.06 216 GLN A N 1
ATOM 1733 C CA . GLN A 1 216 ? -4.938 68.5 6.855 1 76.06 216 GLN A CA 1
ATOM 1734 C C . GLN A 1 216 ? -5.152 69.625 5.789 1 76.06 216 GLN A C 1
ATOM 1736 O O . GLN A 1 216 ? -4.625 70.688 5.898 1 76.06 216 GLN A O 1
ATOM 1741 N N . LYS A 1 217 ? -5.93 69.375 4.723 1 81 217 LYS A N 1
ATOM 1742 C CA . LYS A 1 217 ? -6.227 70.312 3.668 1 81 217 LYS A CA 1
ATOM 1743 C C . LYS A 1 217 ? -7.066 71.5 4.203 1 81 217 LYS A C 1
ATOM 1745 O O . LYS A 1 217 ? -6.871 72.625 3.805 1 81 217 LYS A O 1
ATOM 1750 N N . GLN A 1 218 ? -7.859 71.188 5.109 1 78.31 218 GLN A N 1
ATOM 1751 C CA . GLN A 1 218 ? -8.688 72.25 5.699 1 78.31 218 GLN A CA 1
ATOM 1752 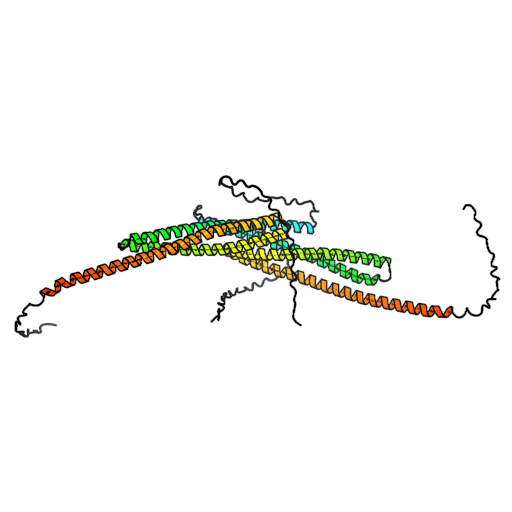C C . GLN A 1 218 ? -7.871 73.125 6.633 1 78.31 218 GLN A C 1
ATOM 1754 O O . GLN A 1 218 ? -8.07 74.312 6.664 1 78.31 218 GLN A O 1
ATOM 1759 N N . SER A 1 219 ? -6.957 72.562 7.309 1 74.81 219 SER A N 1
ATOM 1760 C CA . SER A 1 219 ? -6.113 73.312 8.211 1 74.81 219 SER A CA 1
ATOM 1761 C C . SER A 1 219 ? -5.148 74.25 7.438 1 74.81 219 SER A C 1
ATOM 1763 O O . SER A 1 219 ? -4.84 75.375 7.875 1 74.81 219 SER A O 1
ATOM 1765 N N . LEU A 1 220 ? -4.652 73.875 6.312 1 75 220 LEU A N 1
ATOM 1766 C CA . LEU A 1 220 ? -3.775 74.688 5.461 1 75 220 LEU A CA 1
ATOM 1767 C C . LEU A 1 220 ? -4.543 75.812 4.805 1 75 220 LEU A C 1
ATOM 1769 O O . LEU A 1 220 ? -3.992 76.875 4.594 1 75 220 LEU A O 1
ATOM 1773 N N . SER A 1 221 ? -5.715 75.625 4.441 1 70.56 221 SER A N 1
ATOM 1774 C CA . SER A 1 221 ? -6.531 76.688 3.838 1 70.56 221 SER A CA 1
ATOM 1775 C C . SER A 1 221 ? -6.934 77.75 4.871 1 70.56 221 SER A C 1
ATOM 1777 O O . SER A 1 221 ? -7.004 78.938 4.562 1 70.56 221 SER A O 1
ATOM 1779 N N . GLU A 1 222 ? -7.062 77.438 6.039 1 64.44 222 GLU A N 1
ATOM 1780 C CA . GLU A 1 222 ? -7.43 78.438 7.074 1 64.44 222 GLU A CA 1
ATOM 1781 C C . GLU A 1 222 ? -6.211 79.188 7.566 1 64.44 222 GLU A C 1
ATOM 1783 O O . GLU A 1 222 ? -6.328 80.375 7.969 1 64.44 222 GLU A O 1
ATOM 1788 N N . GLY A 1 223 ? -5.051 78.688 7.508 1 62.84 223 GLY A N 1
ATOM 1789 C CA . GLY A 1 223 ? -3.838 79.375 7.914 1 62.84 223 GLY A CA 1
ATOM 1790 C C . GLY A 1 223 ? -3.303 80.312 6.844 1 62.84 223 GLY A C 1
ATOM 1791 O O . GLY A 1 223 ? -2.453 81.188 7.125 1 62.84 223 GLY A O 1
ATOM 1792 N N . GLY A 1 224 ? -3.484 80.188 5.582 1 59.09 224 GLY A N 1
ATOM 1793 C CA . GLY A 1 224 ? -3.018 81.062 4.523 1 59.09 224 GLY A CA 1
ATOM 1794 C C . GLY A 1 224 ? -3.752 82.438 4.48 1 59.09 224 GLY A C 1
ATOM 1795 O O . GLY A 1 224 ? -3.295 83.375 3.84 1 59.09 224 GLY A O 1
ATOM 1796 N N . GLU A 1 225 ? -4.824 82.625 4.965 1 54.66 225 GLU A N 1
ATOM 1797 C CA . GLU A 1 225 ? -5.523 83.938 4.902 1 54.66 225 GLU A CA 1
ATOM 1798 C C . GLU A 1 225 ? -4.93 84.938 5.891 1 54.66 225 GLU A C 1
ATOM 1800 O O . GLU A 1 225 ? -5.18 86.125 5.793 1 54.66 225 GLU A O 1
ATOM 1805 N N . VAL A 1 226 ? -4.168 84.625 6.906 1 51.78 226 VAL A N 1
ATOM 1806 C CA . VAL A 1 226 ? -3.725 85.688 7.82 1 51.78 226 VAL A CA 1
ATOM 180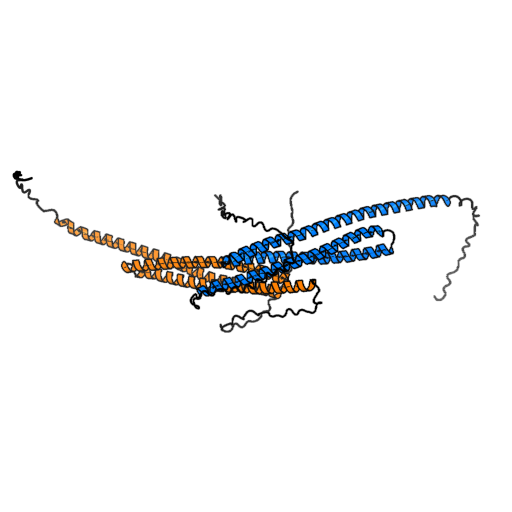7 C C . VAL A 1 226 ? -2.471 86.312 7.266 1 51.78 226 VAL A C 1
ATOM 1809 O O . VAL A 1 226 ? -2.15 87.438 7.637 1 51.78 226 VAL A O 1
ATOM 1812 N N . LEU A 1 227 ? -1.646 85.688 6.48 1 45.66 227 LEU A N 1
ATOM 1813 C CA . LEU A 1 227 ? -0.376 86.312 6.195 1 45.66 227 LEU A CA 1
ATOM 1814 C C . LEU A 1 227 ? -0.51 87.25 5.008 1 45.66 227 LEU A C 1
ATOM 1816 O O . LEU A 1 227 ? 0.463 87.938 4.609 1 45.66 227 LEU A O 1
ATOM 1820 N N . GLY A 1 228 ? -1.59 87.25 4.363 1 42.28 228 GLY A N 1
ATOM 1821 C CA . GLY A 1 228 ? -1.557 88 3.113 1 42.28 228 GLY A CA 1
ATOM 1822 C C . GLY A 1 228 ? -1.551 89.5 3.311 1 42.28 228 GLY A C 1
ATOM 1823 O O . GLY A 1 228 ? -1.391 90.25 2.35 1 42.28 228 GLY A O 1
ATOM 1824 N N . ASP A 1 229 ? -2.168 90 4.387 1 41.62 229 ASP A N 1
ATOM 1825 C CA . ASP A 1 229 ? -2.473 91.438 4.207 1 41.62 229 ASP A CA 1
ATOM 1826 C C . ASP A 1 229 ? -1.267 92.25 4.555 1 41.62 229 ASP A C 1
ATOM 1828 O O . ASP A 1 229 ? -1.362 93.5 4.559 1 41.62 229 ASP A O 1
ATOM 1832 N N . ALA A 1 230 ? -0.278 91.688 5.281 1 41.06 230 ALA A N 1
ATOM 1833 C CA . ALA A 1 230 ? 0.596 92.75 5.848 1 41.06 230 ALA A CA 1
ATOM 1834 C C . ALA A 1 230 ? 1.59 93.25 4.809 1 41.06 230 ALA A C 1
ATOM 1836 O O . ALA A 1 230 ? 2.521 94 5.141 1 41.06 230 ALA A O 1
ATOM 1837 N N . GLY A 1 231 ? 1.668 92.625 3.602 1 34.12 231 GLY A N 1
ATOM 1838 C CA . GLY A 1 231 ? 2.885 92.812 2.824 1 34.12 231 GLY A CA 1
ATOM 1839 C C . GLY A 1 231 ? 3.059 94.25 2.289 1 34.12 231 GLY A C 1
ATOM 1840 O O . GLY A 1 231 ? 4.066 94.5 1.651 1 34.12 231 GLY A O 1
ATOM 1841 N N . SER A 1 232 ? 1.946 94.875 2.01 1 35.22 232 SER A N 1
ATOM 1842 C CA . SER A 1 232 ? 2.217 95.625 0.786 1 35.22 232 SER A CA 1
ATOM 1843 C C . SER A 1 232 ? 3.133 96.812 1.055 1 35.22 232 SER A C 1
ATOM 1845 O O . SER A 1 232 ? 3.549 97.5 0.124 1 35.22 232 SER A O 1
ATOM 1847 N N . ASP A 1 233 ? 2.996 97.5 2.223 1 35.41 233 ASP A N 1
ATOM 1848 C CA . ASP A 1 233 ? 3.268 98.875 1.991 1 35.41 233 ASP A CA 1
ATOM 1849 C C . ASP A 1 233 ? 4.77 99.188 1.979 1 35.41 233 ASP A C 1
ATOM 1851 O O . ASP A 1 233 ? 5.195 100.312 2.094 1 35.41 233 ASP A O 1
ATOM 1855 N N . ALA A 1 234 ? 5.582 98.125 2.295 1 31.91 234 ALA A N 1
ATOM 1856 C CA . ALA A 1 234 ? 6.902 98.625 2.646 1 31.91 234 ALA A CA 1
ATOM 1857 C C . ALA A 1 234 ? 7.609 99.188 1.424 1 31.91 234 ALA A C 1
ATOM 1859 O O . ALA A 1 234 ? 7.637 98.562 0.362 1 31.91 234 ALA A O 1
ATOM 1860 N N . GLY A 1 235 ? 7.688 100.562 1.231 1 30.8 235 GLY A N 1
ATOM 1861 C CA . GLY A 1 235 ? 8.273 101.5 0.298 1 30.8 235 GLY A CA 1
ATOM 1862 C C . GLY A 1 235 ? 9.766 101.25 0.098 1 30.8 235 GLY A C 1
ATOM 1863 O O . GLY A 1 235 ? 10.562 101.562 0.989 1 30.8 235 GLY A O 1
ATOM 1864 N N . VAL A 1 236 ? 10.195 100.062 -0.281 1 32.25 236 VAL A N 1
ATOM 1865 C CA . VAL A 1 236 ? 11.609 99.688 -0.382 1 32.25 236 VAL A CA 1
ATOM 1866 C C . VAL A 1 236 ? 12.305 100.625 -1.347 1 32.25 236 VAL A C 1
ATOM 1868 O O . VAL A 1 236 ? 11.867 100.812 -2.486 1 32.25 236 VAL A O 1
ATOM 1871 N N . GLU A 1 237 ? 12.93 101.688 -0.725 1 27.89 237 GLU A N 1
ATOM 1872 C CA . GLU A 1 237 ? 13.773 102.688 -1.392 1 27.89 237 GLU A CA 1
ATOM 1873 C C . GLU A 1 237 ? 14.914 102 -2.152 1 27.89 237 GLU A C 1
ATOM 1875 O O . GLU A 1 237 ? 15.562 101.062 -1.626 1 27.89 237 GLU A O 1
ATOM 1880 N N . GLU A 1 238 ? 14.828 101.875 -3.439 1 28.02 238 GLU A N 1
ATOM 1881 C CA . GLU A 1 238 ? 15.625 101.25 -4.516 1 28.02 238 GLU A CA 1
ATOM 1882 C C . GLU A 1 238 ? 17.047 101.812 -4.52 1 28.02 238 GLU A C 1
ATOM 1884 O O . GLU A 1 238 ? 17.25 103 -4.891 1 28.02 238 GLU A O 1
ATOM 1889 N N . GLY A 1 239 ? 17.766 101.75 -3.293 1 24.81 239 GLY A N 1
ATOM 1890 C CA . GLY A 1 239 ? 19.094 102.312 -3.34 1 24.81 239 GLY A CA 1
ATOM 1891 C C . GLY A 1 239 ? 19.969 101.75 -4.422 1 24.81 239 GLY A C 1
ATOM 1892 O O . GLY A 1 239 ? 19.984 100.562 -4.637 1 24.81 239 GLY A O 1
ATOM 1893 N N . GLU A 1 240 ? 20.281 102.5 -5.484 1 27.17 240 GLU A N 1
ATOM 1894 C CA . GLU A 1 240 ? 21.016 102.375 -6.738 1 27.17 240 GLU A CA 1
ATOM 1895 C C . GLU A 1 240 ? 22.484 102 -6.484 1 27.17 240 GLU A C 1
ATOM 1897 O O . GLU A 1 240 ? 23.281 102.875 -6.133 1 27.17 240 GLU A O 1
ATOM 1902 N N . GLU A 1 241 ? 22.75 101.125 -5.477 1 25.52 241 GLU A N 1
ATOM 1903 C CA . GLU A 1 241 ? 24.188 101.062 -5.223 1 25.52 241 GLU A CA 1
ATOM 1904 C C . GLU A 1 241 ? 24.938 100.562 -6.469 1 25.52 241 GLU A C 1
ATOM 1906 O O . GLU A 1 241 ? 24.5 99.625 -7.148 1 25.52 241 GLU A O 1
ATOM 1911 N N . GLU A 1 242 ? 25.859 101.375 -6.98 1 25.84 242 GLU A N 1
ATOM 1912 C CA . GLU A 1 242 ? 26.812 101.5 -8.078 1 25.84 242 GLU A CA 1
ATOM 1913 C C . GLU A 1 242 ? 27.812 100.312 -8.016 1 25.84 242 GLU A C 1
ATOM 1915 O O . GLU A 1 242 ? 28.438 100.062 -6.98 1 25.84 242 GLU A O 1
ATOM 1920 N N . ARG A 1 243 ? 27.609 99.25 -8.797 1 25.25 243 ARG A N 1
ATOM 1921 C CA . ARG A 1 243 ? 28.312 98 -9.031 1 25.25 243 ARG A CA 1
ATOM 1922 C C . ARG A 1 243 ? 29.719 98.25 -9.539 1 25.25 243 ARG A C 1
ATOM 1924 O O . ARG A 1 243 ? 29.922 98.562 -10.711 1 25.25 243 ARG A O 1
ATOM 1931 N N . GLU A 1 244 ? 30.484 99.062 -8.773 1 24.27 244 GLU A N 1
ATOM 1932 C CA . GLU A 1 244 ? 31.766 99.375 -9.445 1 24.27 244 GLU A CA 1
ATOM 1933 C C . GLU A 1 244 ? 32.5 98.062 -9.727 1 24.27 244 GLU A C 1
ATOM 1935 O O . GLU A 1 244 ? 32.406 97.062 -8.945 1 24.27 244 GLU A O 1
ATOM 1940 N N . ASP A 1 245 ? 33.156 97.875 -10.977 1 24.28 245 ASP A N 1
ATOM 1941 C CA . ASP A 1 245 ? 33.75 97 -11.961 1 24.28 245 ASP A CA 1
ATOM 1942 C C . ASP A 1 245 ? 35.125 96.562 -11.523 1 24.28 245 ASP A C 1
ATOM 1944 O O . ASP A 1 245 ? 35.812 95.812 -12.25 1 24.28 245 ASP A O 1
ATOM 1948 N N . GLU A 1 246 ? 35.688 96.75 -10.305 1 24.14 246 GLU A N 1
ATOM 1949 C CA . GLU A 1 246 ? 37.125 96.812 -10.414 1 24.14 246 GLU A CA 1
ATOM 1950 C C . GLU A 1 246 ? 37.688 95.438 -10.812 1 24.14 246 GLU A C 1
ATOM 1952 O O . GLU A 1 246 ? 37.156 94.375 -10.383 1 24.14 246 GLU A O 1
ATOM 1957 N N . ASP A 1 247 ? 38.656 95.438 -11.789 1 25.7 247 ASP A N 1
ATOM 1958 C CA . ASP A 1 247 ? 39.531 94.688 -12.688 1 25.7 247 ASP A CA 1
ATOM 1959 C C . ASP A 1 247 ? 40.594 93.938 -11.914 1 25.7 247 ASP A C 1
ATOM 1961 O O . ASP A 1 247 ? 41.625 94.5 -11.492 1 25.7 247 ASP A O 1
ATOM 1965 N N . GLY A 1 248 ? 40.281 93.25 -10.836 1 22.39 248 GLY A N 1
ATOM 1966 C CA . GLY A 1 248 ? 41.438 92.625 -10.203 1 22.39 248 GLY A CA 1
ATOM 1967 C C . GLY A 1 248 ? 42.219 91.688 -11.141 1 22.39 248 GLY A C 1
ATOM 1968 O O . GLY A 1 248 ? 41.625 90.875 -11.844 1 22.39 248 GLY A O 1
ATOM 1969 N N . LEU A 1 249 ? 43.375 92.188 -11.711 1 24.77 249 LEU A N 1
ATOM 1970 C CA . LEU A 1 249 ? 44.531 91.625 -12.445 1 24.77 249 LEU A CA 1
ATOM 1971 C C . LEU A 1 249 ? 45 90.312 -11.828 1 24.77 249 LEU A C 1
ATOM 1973 O O . LEU A 1 249 ? 44.938 90.188 -10.609 1 24.77 249 LEU A O 1
ATOM 1977 N N . LEU A 1 250 ? 45.219 89.312 -12.797 1 24.34 250 LEU A N 1
ATOM 1978 C CA . LEU A 1 250 ? 45.531 87.875 -12.758 1 24.34 250 LEU A CA 1
ATOM 1979 C C . LEU A 1 250 ? 46.969 87.688 -12.305 1 24.34 250 LEU A C 1
ATOM 1981 O O . LEU A 1 250 ? 47.438 86.5 -12.266 1 24.34 250 LEU A O 1
ATOM 1985 N N . GLU A 1 251 ? 47.625 88.625 -11.625 1 23.03 251 GLU A N 1
ATOM 1986 C CA . GLU A 1 251 ? 49.062 88.375 -11.789 1 23.03 251 GLU A CA 1
ATOM 1987 C C . GLU A 1 251 ? 49.406 86.875 -11.508 1 23.03 251 GLU A C 1
ATOM 1989 O O . GLU A 1 251 ? 48.719 86.25 -10.711 1 23.03 251 GLU A O 1
ATOM 1994 N N . GLU A 1 252 ? 50.531 86.438 -12.297 1 23.27 252 GLU A N 1
ATOM 1995 C CA . GLU A 1 252 ? 51.312 85.25 -12.742 1 23.27 252 GLU A CA 1
ATOM 1996 C C . GLU A 1 252 ? 51.969 84.562 -11.57 1 23.27 252 GLU A C 1
ATOM 1998 O O . GLU A 1 252 ? 52.719 83.625 -11.758 1 23.27 252 GLU A O 1
ATOM 2003 N N . GLY A 1 253 ? 51.844 85 -10.312 1 19.41 253 GLY A N 1
ATOM 2004 C CA . GLY A 1 253 ? 53.125 84.438 -9.875 1 19.41 253 GLY A CA 1
ATOM 2005 C C . GLY A 1 253 ? 53.344 83 -10.422 1 19.41 253 GLY A C 1
ATOM 2006 O O . GLY A 1 253 ? 52.406 82.375 -10.859 1 19.41 253 GLY A O 1
ATOM 2007 N N . ASN A 1 254 ? 54.438 82.188 -10.281 1 20.23 254 ASN A N 1
ATOM 2008 C CA . ASN A 1 254 ? 54.75 80.75 -10.289 1 20.23 254 ASN A CA 1
ATOM 2009 C C . ASN A 1 254 ? 53.594 79.938 -9.797 1 20.23 254 ASN A C 1
ATOM 2011 O O . ASN A 1 254 ? 53.188 80 -8.641 1 20.23 254 ASN A O 1
ATOM 2015 N N . VAL A 1 255 ? 52.719 79.875 -11.07 1 17.95 255 VAL A N 1
ATOM 2016 C CA . VAL A 1 255 ? 53.5 79.938 -12.312 1 17.95 255 VAL A CA 1
ATOM 2017 C C . VAL A 1 255 ? 54.125 81.312 -12.469 1 17.95 255 VAL A C 1
ATOM 2019 O O . VAL A 1 255 ? 53.562 82.312 -12.062 1 17.95 255 VAL A O 1
ATOM 2022 N N . MET B 1 1 ? -11.898 30.766 -30.984 1 18.59 1 MET B N 1
ATOM 2023 C CA . MET B 1 1 ? -10.57 31.141 -30.484 1 18.59 1 MET B CA 1
ATOM 2024 C C . MET B 1 1 ? -10.07 30.125 -29.469 1 18.59 1 MET B C 1
ATOM 2026 O O . MET B 1 1 ? -9.414 30.484 -28.5 1 18.59 1 MET B O 1
ATOM 2030 N N . PHE B 1 2 ? -10.469 28.906 -29.312 1 22.89 2 PHE B N 1
ATOM 2031 C CA . PHE B 1 2 ? -10.484 27.781 -28.359 1 22.89 2 PHE B CA 1
ATOM 2032 C C . PHE B 1 2 ? -9.109 27.125 -28.297 1 22.89 2 PHE B C 1
ATOM 2034 O O . PHE B 1 2 ? -8.977 26.016 -27.781 1 22.89 2 PHE B O 1
ATOM 2041 N N . ARG B 1 3 ? -8.023 27.703 -28.906 1 19.33 3 ARG B N 1
ATOM 2042 C CA . ARG B 1 3 ? -6.949 26.828 -29.344 1 19.33 3 ARG B CA 1
ATOM 2043 C C . ARG B 1 3 ? -6.141 26.312 -28.156 1 19.33 3 ARG B C 1
ATOM 2045 O O . ARG B 1 3 ? -5.934 25.109 -28 1 19.33 3 ARG B O 1
ATOM 2052 N N . LYS B 1 4 ? -4.801 26.875 -27.844 1 19.81 4 LYS B N 1
ATOM 2053 C CA . LYS B 1 4 ? -3.451 26.328 -27.734 1 19.81 4 LYS B CA 1
ATOM 2054 C C . LYS B 1 4 ? -3.109 26 -26.281 1 19.81 4 LYS B C 1
ATOM 2056 O O . LYS B 1 4 ? -2.801 26.875 -25.484 1 19.81 4 LYS B O 1
ATOM 2061 N N . LEU B 1 5 ? -3.758 25.188 -25.609 1 21.12 5 LEU B N 1
ATOM 2062 C CA . LEU B 1 5 ? -3.477 24.812 -24.219 1 21.12 5 LEU B CA 1
ATOM 2063 C C . LEU B 1 5 ? -2.08 24.219 -24.094 1 21.12 5 LEU B C 1
ATOM 2065 O O . LEU B 1 5 ? -1.83 23.109 -24.562 1 21.12 5 LEU B O 1
ATOM 2069 N N . SER B 1 6 ? -0.999 25.031 -24.266 1 18.98 6 SER B N 1
ATOM 2070 C CA . SER B 1 6 ? 0.415 24.672 -24.297 1 18.98 6 SER B CA 1
ATOM 2071 C C . SER B 1 6 ? 0.803 23.812 -23.109 1 18.98 6 SER B C 1
ATOM 2073 O O . SER B 1 6 ? 0.207 23.938 -22.031 1 18.98 6 SER B O 1
ATOM 2075 N N . ARG B 1 7 ? 1.707 22.688 -23.234 1 21.89 7 ARG B N 1
ATOM 2076 C CA . ARG B 1 7 ? 2.387 21.484 -22.75 1 21.89 7 ARG B CA 1
ATOM 2077 C C . ARG B 1 7 ? 3.379 21.828 -21.641 1 21.89 7 ARG B C 1
ATOM 2079 O O . ARG B 1 7 ? 4.422 22.438 -21.891 1 21.89 7 ARG B O 1
ATOM 2086 N N . LEU B 1 8 ? 3.09 22.5 -20.578 1 19.97 8 LEU B N 1
ATOM 2087 C CA . LEU B 1 8 ? 4.105 22.781 -19.578 1 19.97 8 LEU B CA 1
ATOM 2088 C C . LEU B 1 8 ? 4.852 21.516 -19.188 1 19.97 8 LEU B C 1
ATOM 2090 O O . LEU B 1 8 ? 4.27 20.609 -18.578 1 19.97 8 LEU B O 1
ATOM 2094 N N . ALA B 1 9 ? 5.918 21 -19.906 1 22.48 9 ALA B N 1
ATOM 2095 C CA . ALA B 1 9 ? 6.926 19.938 -19.844 1 22.48 9 ALA B CA 1
ATOM 2096 C C . ALA B 1 9 ? 7.75 20.047 -18.562 1 22.48 9 ALA B C 1
ATOM 2098 O O . ALA B 1 9 ? 8.461 21.031 -18.359 1 22.48 9 ALA B O 1
ATOM 2099 N N . CYS B 1 10 ? 7.309 19.672 -17.438 1 20.77 10 CYS B N 1
ATOM 2100 C CA . CYS B 1 10 ? 8.008 19.625 -16.156 1 20.77 10 CYS B CA 1
ATOM 2101 C C . CYS B 1 10 ? 9.305 18.828 -16.281 1 20.77 10 CYS B C 1
ATOM 2103 O O . CYS B 1 10 ? 9.289 17.641 -16.609 1 20.77 10 CYS B O 1
ATOM 2105 N N . GLU B 1 11 ? 10.438 19.422 -16.672 1 23.16 11 GLU B N 1
ATOM 2106 C CA . GLU B 1 11 ? 11.805 18.922 -16.781 1 23.16 11 GLU B CA 1
ATOM 2107 C C . GLU B 1 11 ? 12.281 18.328 -15.453 1 23.16 11 GLU B C 1
ATOM 2109 O O . GLU B 1 11 ? 12.32 19.031 -14.438 1 23.16 11 GLU B O 1
ATOM 2114 N N . LEU B 1 12 ? 12.07 17.109 -15.172 1 23.44 12 LEU B N 1
ATOM 2115 C CA . LEU B 1 12 ? 12.57 16.297 -14.07 1 23.44 12 LEU B CA 1
ATOM 2116 C C . LEU B 1 12 ? 14.094 16.266 -14.062 1 23.44 12 LEU B C 1
ATOM 2118 O O . LEU B 1 12 ? 14.719 16.031 -15.094 1 23.44 12 LEU B O 1
ATOM 2122 N N . PRO B 1 13 ? 14.727 17.031 -13.195 1 23.92 13 PRO B N 1
ATOM 2123 C CA . PRO B 1 13 ? 16.188 17 -13.18 1 23.92 13 PRO B CA 1
ATOM 2124 C C . PRO B 1 13 ? 16.75 15.586 -13.109 1 23.92 13 PRO B C 1
ATOM 2126 O O . PRO B 1 13 ? 16.109 14.68 -12.578 1 23.92 13 PRO B O 1
ATOM 2129 N N . ARG B 1 14 ? 17.547 15.172 -14.078 1 23.91 14 ARG B N 1
ATOM 2130 C CA . ARG B 1 14 ? 18.328 13.977 -14.344 1 23.91 14 ARG B CA 1
ATOM 2131 C C . ARG B 1 14 ? 19.297 13.688 -13.203 1 23.91 14 ARG B C 1
ATOM 2133 O O . ARG B 1 14 ? 20.328 14.359 -13.07 1 23.91 14 ARG B O 1
ATOM 2140 N N . VAL B 1 15 ? 18.922 13.477 -12.039 1 22.62 15 VAL B N 1
ATOM 2141 C CA . VAL B 1 15 ? 19.953 13.062 -11.086 1 22.62 15 VAL B CA 1
ATOM 2142 C C . VAL B 1 15 ? 20.656 11.805 -11.586 1 22.62 15 VAL B C 1
ATOM 2144 O O . VAL B 1 15 ? 20 10.797 -11.867 1 22.62 15 VAL B O 1
ATOM 2147 N N . ARG B 1 16 ? 21.672 11.984 -12.359 1 22.59 16 ARG B N 1
ATOM 2148 C CA . ARG B 1 16 ? 22.625 10.984 -12.812 1 22.59 16 ARG B CA 1
ATOM 2149 C C . ARG B 1 16 ? 23.125 10.133 -11.648 1 22.59 16 ARG B C 1
ATOM 2151 O O . ARG B 1 16 ? 23.859 10.617 -10.781 1 22.59 16 ARG B O 1
ATOM 2158 N N . MET B 1 17 ? 22.422 9.195 -11.234 1 19.78 17 MET B N 1
ATOM 2159 C CA . MET B 1 17 ? 22.938 8.234 -10.266 1 19.78 17 MET B CA 1
ATOM 2160 C C . MET B 1 17 ? 24.125 7.465 -10.836 1 19.78 17 MET B C 1
ATOM 2162 O O . MET B 1 17 ? 24.016 6.848 -11.898 1 19.78 17 MET B O 1
ATOM 2166 N N . LYS B 1 18 ? 25.312 8.055 -10.82 1 23.27 18 LYS B N 1
ATOM 2167 C CA . LYS B 1 18 ? 26.531 7.312 -11.141 1 23.27 18 LYS B CA 1
ATOM 2168 C C . LYS B 1 18 ? 26.516 5.926 -10.5 1 23.27 18 LYS B C 1
ATOM 2170 O O . LYS B 1 18 ? 26.266 5.793 -9.297 1 23.27 18 LYS B O 1
ATOM 2175 N N . PHE B 1 19 ? 26.359 4.961 -11.281 1 23.56 19 PHE B N 1
ATOM 2176 C CA . PHE B 1 19 ? 26.453 3.518 -11.109 1 23.56 19 PHE B CA 1
ATOM 2177 C C . PHE B 1 19 ? 27.844 3.127 -10.625 1 23.56 19 PHE B C 1
ATOM 2179 O O . PHE B 1 19 ? 28.828 3.314 -11.344 1 23.56 19 PHE B O 1
ATOM 2186 N N . PHE B 1 20 ? 28.297 3.332 -9.43 1 22.94 20 PHE B N 1
ATOM 2187 C CA . PHE B 1 20 ? 29.547 2.748 -8.961 1 22.94 20 PHE B CA 1
ATOM 2188 C C . PHE B 1 20 ? 29.625 1.271 -9.32 1 22.94 20 PHE B C 1
ATOM 2190 O O . PHE B 1 20 ? 28.641 0.54 -9.188 1 22.94 20 PHE B O 1
ATOM 2197 N N . GLN B 1 21 ? 30.438 0.986 -10.234 1 22.41 21 GLN B N 1
ATOM 2198 C CA . GLN B 1 21 ? 30.906 -0.28 -10.789 1 22.41 21 GLN B CA 1
ATOM 2199 C C . GLN B 1 21 ? 31.391 -1.217 -9.695 1 22.41 21 GLN B C 1
ATOM 2201 O O . GLN B 1 21 ? 32.469 -1.021 -9.141 1 22.41 21 GLN B O 1
ATOM 2206 N N . LEU B 1 22 ? 30.719 -1.547 -8.68 1 24.3 22 LEU B N 1
ATOM 2207 C CA . LEU B 1 22 ? 31.25 -2.576 -7.793 1 24.3 22 LEU B CA 1
ATOM 2208 C C . LEU B 1 22 ? 31.453 -3.887 -8.547 1 24.3 22 LEU B C 1
ATOM 2210 O O . LEU B 1 22 ? 30.516 -4.434 -9.117 1 24.3 22 LEU B O 1
ATOM 2214 N N . LYS B 1 23 ? 32.656 -4.223 -9 1 23.05 23 LYS B N 1
ATOM 2215 C CA . LYS B 1 23 ? 33.188 -5.457 -9.555 1 23.05 23 LYS B CA 1
ATOM 2216 C C . LYS B 1 23 ? 32.844 -6.66 -8.688 1 23.05 23 LYS B C 1
ATOM 2218 O O . LYS B 1 23 ? 33.406 -6.836 -7.605 1 23.05 23 LYS B O 1
ATOM 2223 N N . ARG B 1 24 ? 31.609 -7.105 -8.641 1 24.42 24 ARG B N 1
ATOM 2224 C CA . ARG B 1 24 ? 31.156 -8.273 -7.883 1 24.42 24 ARG B CA 1
ATOM 2225 C C . ARG B 1 24 ? 31.719 -9.555 -8.484 1 24.42 24 ARG B C 1
ATOM 2227 O O . ARG B 1 24 ? 31.422 -9.891 -9.633 1 24.42 24 ARG B O 1
ATOM 2234 N N . SER B 1 25 ? 33 -9.859 -8.32 1 24.5 25 SER B N 1
ATOM 2235 C CA . SER B 1 25 ? 33.406 -11.234 -8.586 1 24.5 25 SER B CA 1
ATOM 2236 C C . SER B 1 25 ? 32.438 -12.234 -7.965 1 24.5 25 SER B C 1
ATOM 2238 O O . SER B 1 25 ? 32.156 -12.156 -6.777 1 24.5 25 SER B O 1
ATOM 2240 N N . LEU B 1 26 ? 31.703 -12.922 -8.781 1 25.64 26 LEU B N 1
ATOM 2241 C CA . LEU B 1 26 ? 30.578 -13.836 -8.672 1 25.64 26 LEU B CA 1
ATOM 2242 C C . LEU B 1 26 ? 31.031 -15.203 -8.172 1 25.64 26 LEU B C 1
ATOM 2244 O O . LEU B 1 26 ? 31.203 -16.141 -8.969 1 25.64 26 LEU B O 1
ATOM 2248 N N . SER B 1 27 ? 32.062 -15.398 -7.336 1 23.95 27 SER B N 1
ATOM 2249 C CA . SER B 1 27 ? 32.281 -16.828 -7.141 1 23.95 27 SER B CA 1
ATOM 2250 C C . SER B 1 27 ? 31.016 -17.547 -6.684 1 23.95 27 SER B C 1
ATOM 2252 O O . SER B 1 27 ? 30.062 -16.891 -6.242 1 23.95 27 SER B O 1
ATOM 2254 N N . PRO B 1 28 ? 31.141 -19.047 -6.266 1 27.61 28 PRO B N 1
ATOM 2255 C CA . PRO B 1 28 ? 30.25 -20.188 -6.09 1 27.61 28 PRO B CA 1
ATOM 2256 C C . PRO B 1 28 ? 29.094 -19.906 -5.141 1 27.61 28 PRO B C 1
ATOM 2258 O O . PRO B 1 28 ? 29.156 -18.953 -4.352 1 27.61 28 PRO B O 1
ATOM 2261 N N . LEU B 1 29 ? 27.906 -20.781 -5.301 1 28.02 29 LEU B N 1
ATOM 2262 C CA . LEU B 1 29 ? 26.484 -20.812 -4.984 1 28.02 29 LEU B CA 1
ATOM 2263 C C . LEU B 1 29 ? 26.266 -20.953 -3.48 1 28.02 29 LEU B C 1
ATOM 2265 O O . LEU B 1 29 ? 25.781 -21.984 -3.012 1 28.02 29 LEU B O 1
ATOM 2269 N N . LYS B 1 30 ? 27.266 -20.969 -2.691 1 23.78 30 LYS B N 1
ATOM 2270 C CA . LYS B 1 30 ? 27 -21.344 -1.3 1 23.78 30 LYS B CA 1
ATOM 2271 C C . LYS B 1 30 ? 25.734 -20.688 -0.788 1 23.78 30 LYS B C 1
ATOM 2273 O O . LYS B 1 30 ? 25.266 -19.688 -1.343 1 23.78 30 LYS B O 1
ATOM 2278 N N . ARG B 1 31 ? 25.25 -21.281 0.395 1 25.56 31 ARG B N 1
ATOM 2279 C CA . ARG B 1 31 ? 24.094 -21.188 1.265 1 25.56 31 ARG B CA 1
ATOM 2280 C C . ARG B 1 31 ? 23.844 -19.734 1.672 1 25.56 31 ARG B C 1
ATOM 2282 O O . ARG B 1 31 ? 24.516 -19.203 2.562 1 25.56 31 ARG B O 1
ATOM 2289 N N . THR B 1 32 ? 23.875 -18.875 0.67 1 23.58 32 THR B N 1
ATOM 2290 C CA . THR B 1 32 ? 23.672 -17.5 1.127 1 23.58 32 THR B CA 1
ATOM 2291 C C . THR B 1 32 ? 22.531 -17.438 2.133 1 23.58 32 THR B C 1
ATOM 2293 O O . THR B 1 32 ? 21.391 -17.781 1.812 1 23.58 32 THR B O 1
ATOM 2296 N N . LEU B 1 33 ? 22.953 -17.828 3.352 1 23.56 33 LEU B N 1
ATOM 2297 C CA . LEU B 1 33 ? 22.188 -17.5 4.559 1 23.56 33 LEU B CA 1
ATOM 2298 C C . LEU B 1 33 ? 21.406 -16.203 4.383 1 23.56 33 LEU B C 1
ATOM 2300 O O . LEU B 1 33 ? 21.984 -15.172 4.047 1 23.56 33 LEU B O 1
ATOM 2304 N N . VAL B 1 34 ? 20.25 -16.406 3.834 1 25.38 34 VAL B N 1
ATOM 2305 C CA . VAL B 1 34 ? 19.156 -15.43 3.924 1 25.38 34 VAL B CA 1
ATOM 2306 C C . VAL B 1 34 ? 19.297 -14.625 5.215 1 25.38 34 VAL B C 1
ATOM 2308 O O . VAL B 1 34 ? 19.266 -15.195 6.312 1 25.38 34 VAL B O 1
ATOM 2311 N N . THR B 1 35 ? 20.234 -13.664 5.195 1 25.41 35 THR B N 1
ATOM 2312 C CA . THR B 1 35 ? 20.375 -12.625 6.211 1 25.41 35 THR B CA 1
ATOM 2313 C C . THR B 1 35 ? 19.031 -12.32 6.859 1 25.41 35 THR B C 1
ATOM 2315 O O . THR B 1 35 ? 18.031 -12.086 6.164 1 25.41 35 THR B O 1
ATOM 2318 N N . SER B 1 36 ? 18.766 -13.008 7.938 1 25.77 36 SER B N 1
ATOM 2319 C CA . SER B 1 36 ? 17.828 -12.641 8.992 1 25.77 36 SER B CA 1
ATOM 2320 C C . SER B 1 36 ? 17.672 -11.125 9.094 1 25.77 36 SER B C 1
ATOM 2322 O O . SER B 1 36 ? 18.656 -10.391 8.977 1 25.77 36 SER B O 1
ATOM 2324 N N . ALA B 1 37 ? 16.547 -10.695 8.734 1 27.02 37 ALA B N 1
ATOM 2325 C CA . ALA B 1 37 ? 15.977 -9.375 8.961 1 27.02 37 ALA B CA 1
ATOM 2326 C C . ALA B 1 37 ? 16.469 -8.773 10.273 1 27.02 37 ALA B C 1
ATOM 2328 O O . ALA B 1 37 ? 16.547 -9.469 11.289 1 27.02 37 ALA B O 1
ATOM 2329 N N . VAL B 1 38 ? 17.359 -7.848 10.156 1 24.64 38 VAL B N 1
ATOM 2330 C CA . VAL B 1 38 ? 17.797 -6.844 11.125 1 24.64 38 VAL B CA 1
ATOM 2331 C C . VAL B 1 38 ? 16.625 -6.457 12.031 1 24.64 38 VAL B C 1
ATOM 2333 O O . VAL B 1 38 ? 15.594 -5.977 11.555 1 24.64 38 VAL B O 1
ATOM 2336 N N . LEU B 1 39 ? 16.406 -7.273 13.062 1 24.7 39 LEU B N 1
ATOM 2337 C CA . LEU B 1 39 ? 15.742 -6.715 14.234 1 24.7 39 LEU B CA 1
ATOM 2338 C C . LEU B 1 39 ? 16.25 -5.309 14.531 1 24.7 39 LEU B C 1
ATOM 2340 O O . LEU B 1 39 ? 17.359 -5.133 15.016 1 24.7 39 LEU B O 1
ATOM 2344 N N . CYS B 1 40 ? 16.109 -4.461 13.578 1 26.97 40 CYS B N 1
ATOM 2345 C CA . CYS B 1 40 ? 16.453 -3.082 13.906 1 26.97 40 CYS B CA 1
ATOM 2346 C C . CYS B 1 40 ? 15.945 -2.703 15.289 1 26.97 40 CYS B C 1
ATOM 2348 O O . CYS B 1 40 ? 14.75 -2.477 15.477 1 26.97 40 CYS B O 1
ATOM 2350 N N . ALA B 1 41 ? 16.484 -3.342 16.297 1 26.58 41 ALA B N 1
ATOM 2351 C CA . ALA B 1 41 ? 16.531 -2.656 17.578 1 26.58 41 ALA B CA 1
ATOM 2352 C C . ALA B 1 41 ? 17.141 -1.264 17.438 1 26.58 41 ALA B C 1
ATOM 2354 O O . ALA B 1 41 ? 18.328 -1.062 17.719 1 26.58 41 ALA B O 1
ATOM 2355 N N . THR B 1 42 ? 17.359 -0.731 16.297 1 25.38 42 THR B N 1
ATOM 2356 C CA . THR B 1 42 ? 17.984 0.568 16.531 1 25.38 42 THR B CA 1
ATOM 2357 C C . THR B 1 42 ? 17.219 1.323 17.625 1 25.38 42 THR B C 1
ATOM 2359 O O . THR B 1 42 ? 16 1.465 17.562 1 25.38 42 THR B O 1
ATOM 2362 N N . PRO B 1 43 ? 17.75 1.281 18.781 1 23.72 43 PRO B N 1
ATOM 2363 C CA . PRO B 1 43 ? 17.281 2.307 19.703 1 23.72 43 PRO B CA 1
ATOM 2364 C C . PRO B 1 43 ? 17.094 3.668 19.047 1 23.72 43 PRO B C 1
ATOM 2366 O O . PRO B 1 43 ? 17.984 4.133 18.312 1 23.72 43 PRO B O 1
ATOM 2369 N N . VAL B 1 44 ? 16.016 3.928 18.312 1 27.44 44 VAL B N 1
ATOM 2370 C CA . VAL B 1 44 ? 15.773 5.348 18.094 1 27.44 44 VAL B CA 1
ATOM 2371 C C . VAL B 1 44 ? 16.422 6.168 19.203 1 27.44 44 VAL B C 1
ATOM 2373 O O . VAL B 1 44 ? 16.094 5.996 20.375 1 27.44 44 VAL B O 1
ATOM 2376 N N . VAL B 1 45 ? 17.641 6.281 19.109 1 25.55 45 VAL B N 1
ATOM 2377 C CA . VAL B 1 45 ? 18.266 7.316 19.938 1 25.55 45 VAL B CA 1
ATOM 2378 C C . VAL B 1 45 ? 17.266 8.445 20.172 1 25.55 45 VAL B C 1
ATOM 2380 O O . VAL B 1 45 ? 16.797 9.086 19.234 1 25.55 45 VAL B O 1
ATOM 2383 N N . LEU B 1 46 ? 16.484 8.297 21.188 1 27.42 46 LEU B N 1
ATOM 2384 C CA . LEU B 1 46 ? 15.766 9.367 21.875 1 27.42 46 LEU B CA 1
ATOM 2385 C C . LEU B 1 46 ? 16.641 10.617 21.984 1 27.42 46 LEU B C 1
ATOM 2387 O O . LEU B 1 46 ? 17.516 10.695 22.828 1 27.42 46 LEU B O 1
ATOM 2391 N N . GLU B 1 47 ? 17.406 10.961 20.969 1 29.94 47 GLU B N 1
ATOM 2392 C CA . GLU B 1 47 ? 17.969 12.273 21.297 1 29.94 47 GLU B CA 1
ATOM 2393 C C . GLU B 1 47 ? 17.031 13.039 22.25 1 29.94 47 GLU B C 1
ATOM 2395 O O . GLU B 1 47 ? 15.82 12.867 22.203 1 29.94 47 GLU B O 1
ATOM 2400 N N . THR B 1 48 ? 17.609 13.555 23.312 1 29.41 48 THR B N 1
ATOM 2401 C CA . THR B 1 48 ? 17.156 14.305 24.484 1 29.41 48 THR B CA 1
ATOM 2402 C C . THR B 1 48 ? 16.266 15.461 24.062 1 29.41 48 THR B C 1
ATOM 2404 O O . THR B 1 48 ? 16.734 16.594 23.891 1 29.41 48 THR B O 1
ATOM 2407 N N . PHE B 1 49 ? 15.75 15.461 22.844 1 31.77 49 PHE B N 1
ATOM 2408 C CA . PHE B 1 49 ? 14.867 16.625 22.859 1 31.77 49 PHE B CA 1
ATOM 2409 C C . PHE B 1 49 ? 14.07 16.672 24.156 1 31.77 49 PHE B C 1
ATOM 2411 O O . PHE B 1 49 ? 13.875 15.648 24.812 1 31.77 49 PHE B O 1
ATOM 2418 N N . GLU B 1 50 ? 13.93 17.797 24.797 1 37.03 50 GLU B N 1
ATOM 2419 C CA . GLU B 1 50 ? 13.141 17.812 26.016 1 37.03 50 GLU B CA 1
ATOM 2420 C C . GLU B 1 50 ? 12 16.797 25.953 1 37.03 50 GLU B C 1
ATOM 2422 O O . GLU B 1 50 ? 11.32 16.688 24.938 1 37.03 50 GLU B O 1
ATOM 2427 N N . PRO B 1 51 ? 12.062 15.688 26.625 1 41 51 PRO B N 1
ATOM 2428 C CA . PRO B 1 51 ? 11.156 14.539 26.672 1 41 51 PRO B CA 1
ATOM 2429 C C . PRO B 1 51 ? 9.734 14.891 26.234 1 41 51 PRO B C 1
ATOM 2431 O O . PRO B 1 51 ? 9 14.023 25.766 1 41 51 PRO B O 1
ATOM 2434 N N . ASN B 1 52 ? 9.211 16.094 26.562 1 40.06 52 ASN B N 1
ATOM 2435 C CA . ASN B 1 52 ? 7.84 16.578 26.609 1 40.06 52 ASN B CA 1
ATOM 2436 C C . ASN B 1 52 ? 7.477 17.359 25.344 1 40.06 52 ASN B C 1
ATOM 2438 O O . ASN B 1 52 ? 6.473 18.062 25.297 1 40.06 52 ASN B O 1
ATOM 2442 N N . ASP B 1 53 ? 8.336 17.672 24.5 1 45.72 53 ASP B N 1
ATOM 2443 C CA . ASP B 1 53 ? 7.863 18.484 23.391 1 45.72 53 ASP B CA 1
ATOM 2444 C C . ASP B 1 53 ? 7.035 17.656 22.406 1 45.72 53 ASP B C 1
ATOM 2446 O O . ASP B 1 53 ? 7.562 16.766 21.75 1 45.72 53 ASP B O 1
ATOM 2450 N N . PRO B 1 54 ? 5.793 17.688 22.516 1 50.19 54 PRO B N 1
ATOM 2451 C CA . PRO B 1 54 ? 4.848 16.875 21.75 1 50.19 54 PRO B CA 1
ATOM 2452 C C . PRO B 1 54 ? 5.184 16.844 20.266 1 50.19 54 PRO B C 1
ATOM 2454 O O . PRO B 1 54 ? 4.879 15.852 19.578 1 50.19 54 PRO B O 1
ATOM 2457 N N . ARG B 1 55 ? 5.848 17.844 19.844 1 51.84 55 ARG B N 1
ATOM 2458 C CA . ARG B 1 55 ? 6.172 17.969 18.422 1 51.84 55 ARG B CA 1
ATOM 2459 C C . ARG B 1 55 ? 7.273 16.984 18.031 1 51.84 55 ARG B C 1
ATOM 2461 O O . ARG B 1 55 ? 7.379 16.594 16.859 1 51.84 55 ARG B O 1
ATOM 2468 N N . LEU B 1 56 ? 8.32 16.672 18.906 1 49.38 56 LEU B N 1
ATOM 2469 C CA . LEU B 1 56 ? 9.453 15.812 18.562 1 49.38 56 LEU B CA 1
ATOM 2470 C C . LEU B 1 56 ? 9.039 14.344 18.578 1 49.38 56 LEU B C 1
ATOM 2472 O O . LEU B 1 56 ? 9.586 13.531 17.844 1 49.38 56 LEU B O 1
ATOM 2476 N N . LYS B 1 57 ? 8.023 14.047 19.406 1 71.31 57 LYS B N 1
ATOM 2477 C CA . LYS B 1 57 ? 7.562 12.68 19.625 1 71.31 57 LYS B CA 1
ATOM 2478 C C . LYS B 1 57 ? 6.785 12.148 18.422 1 71.31 57 LYS B C 1
ATOM 2480 O O . LYS B 1 57 ? 6.965 11 18.016 1 71.31 57 LYS B O 1
ATOM 2485 N N . THR B 1 58 ? 6.371 13.148 17.578 1 82.25 58 THR B N 1
ATOM 2486 C CA . THR B 1 58 ? 5.496 12.703 16.5 1 82.25 58 THR B CA 1
ATOM 2487 C C . THR B 1 58 ? 6.312 12.234 15.297 1 82.25 58 THR B C 1
ATOM 2489 O O . THR B 1 58 ? 6.09 11.141 14.773 1 82.25 58 THR B O 1
ATOM 2492 N N . PRO B 1 59 ? 7.465 12.898 15.023 1 85.44 59 PRO B N 1
ATOM 2493 C CA . PRO B 1 59 ? 8.242 12.438 13.875 1 85.44 59 PRO B CA 1
ATOM 2494 C C . PRO B 1 59 ? 8.906 11.086 14.109 1 85.44 59 PRO B C 1
ATOM 2496 O O . PRO B 1 59 ? 8.984 10.258 13.195 1 85.44 59 PRO B O 1
ATOM 2499 N N . GLU B 1 60 ? 9.391 10.922 15.297 1 90.25 60 GLU B N 1
ATOM 2500 C CA . GLU B 1 60 ? 10.023 9.641 15.617 1 90.25 60 GLU B CA 1
ATOM 2501 C C . GLU B 1 60 ? 9.008 8.508 15.594 1 90.25 60 GLU B C 1
ATOM 2503 O O . GLU B 1 60 ? 9.32 7.402 15.133 1 90.25 60 GLU B O 1
ATOM 2508 N N . CYS B 1 61 ? 7.875 8.766 16.125 1 92.06 61 CYS B N 1
ATOM 2509 C CA . CYS B 1 61 ? 6.812 7.766 16.094 1 92.06 61 CYS B CA 1
ATOM 2510 C C . CYS B 1 61 ? 6.438 7.402 14.672 1 92.06 61 CYS B C 1
ATOM 2512 O O . CYS B 1 61 ? 6.207 6.23 14.367 1 92.06 61 CYS B O 1
ATOM 2514 N N . LEU B 1 62 ? 6.367 8.375 13.852 1 95.62 62 LEU B N 1
ATOM 2515 C CA . LEU B 1 62 ? 6.059 8.141 12.445 1 95.62 62 LEU B CA 1
ATOM 2516 C C . LEU B 1 62 ? 7.148 7.309 11.781 1 95.62 62 LEU B C 1
ATOM 2518 O O . LEU B 1 62 ? 6.855 6.387 11.016 1 95.62 62 LEU B O 1
ATOM 2522 N N . LYS B 1 63 ? 8.375 7.598 12.133 1 95.31 63 LYS B N 1
ATOM 2523 C CA . LYS B 1 63 ? 9.492 6.844 11.57 1 95.31 63 LYS B CA 1
ATOM 2524 C C . LYS B 1 63 ? 9.461 5.391 12.031 1 95.31 63 LYS B C 1
ATOM 2526 O O . LYS B 1 63 ? 9.711 4.477 11.242 1 95.31 63 LYS B O 1
ATOM 2531 N N . ASN B 1 64 ? 9.195 5.266 13.258 1 93.94 64 ASN B N 1
ATOM 2532 C CA . ASN B 1 64 ? 9.102 3.906 13.781 1 93.94 64 ASN B CA 1
ATOM 2533 C C . ASN B 1 64 ? 7.988 3.119 13.094 1 93.94 64 ASN B C 1
ATOM 2535 O O . ASN B 1 64 ? 8.18 1.962 12.719 1 93.94 64 ASN B O 1
ATOM 2539 N N . ALA B 1 65 ? 6.875 3.693 12.992 1 95.75 65 ALA B N 1
ATOM 2540 C CA . ALA B 1 65 ? 5.758 3.041 12.32 1 95.75 65 ALA B CA 1
ATOM 2541 C C . ALA B 1 65 ? 6.113 2.707 10.875 1 95.75 65 ALA B C 1
ATOM 2543 O O . ALA B 1 65 ? 5.805 1.617 10.383 1 95.75 65 ALA B O 1
ATOM 2544 N N . ALA B 1 66 ? 6.75 3.607 10.227 1 97.5 66 ALA B N 1
ATOM 2545 C CA . ALA B 1 66 ? 7.188 3.383 8.852 1 97.5 66 ALA B CA 1
ATOM 2546 C C . ALA B 1 66 ? 8.188 2.23 8.773 1 97.5 66 ALA B C 1
ATOM 2548 O O . ALA B 1 66 ? 8.141 1.419 7.848 1 97.5 66 ALA B O 1
ATOM 2549 N N . GLY B 1 67 ? 9.109 2.197 9.703 1 97.12 67 GLY B N 1
ATOM 2550 C CA . GLY B 1 67 ? 10.055 1.094 9.75 1 97.12 67 GLY B CA 1
ATOM 2551 C C . GLY B 1 67 ? 9.383 -0.262 9.867 1 97.12 67 GLY B C 1
ATOM 2552 O O . GLY B 1 67 ? 9.758 -1.207 9.172 1 97.12 67 GLY B O 1
ATOM 2553 N N . MET B 1 68 ? 8.43 -0.339 10.68 1 96.5 68 MET B N 1
ATOM 2554 C CA . MET B 1 68 ? 7.68 -1.582 10.836 1 96.5 68 MET B CA 1
ATOM 2555 C C . MET B 1 68 ? 6.957 -1.944 9.539 1 96.5 68 MET B C 1
ATOM 2557 O O . MET B 1 68 ? 6.875 -3.119 9.18 1 96.5 68 MET B O 1
ATOM 2561 N N . ALA B 1 69 ? 6.398 -0.93 8.93 1 98.12 69 ALA B N 1
ATOM 2562 C CA . ALA B 1 69 ? 5.707 -1.165 7.664 1 98.12 69 ALA B CA 1
ATOM 2563 C C . ALA B 1 69 ? 6.668 -1.7 6.605 1 98.12 69 ALA B C 1
ATOM 2565 O O . ALA B 1 69 ? 6.309 -2.588 5.828 1 98.12 69 ALA B O 1
ATOM 2566 N N . VAL B 1 70 ? 7.895 -1.187 6.586 1 98.38 70 VAL B N 1
ATOM 2567 C CA . VAL B 1 70 ? 8.898 -1.659 5.641 1 98.38 70 VAL B CA 1
ATOM 2568 C C . VAL B 1 70 ? 9.219 -3.127 5.914 1 98.38 70 VAL B C 1
ATOM 2570 O O . VAL B 1 70 ? 9.234 -3.947 4.996 1 98.38 70 VAL B O 1
ATOM 2573 N N . ASP B 1 71 ? 9.359 -3.461 7.121 1 96 71 ASP B N 1
ATOM 2574 C CA . ASP B 1 71 ? 9.672 -4.836 7.488 1 96 71 ASP B CA 1
ATOM 2575 C C . ASP B 1 71 ? 8.531 -5.781 7.121 1 96 71 ASP B C 1
ATOM 2577 O O . ASP B 1 71 ? 8.766 -6.836 6.523 1 96 71 ASP B O 1
ATOM 2581 N N . SER B 1 72 ? 7.406 -5.391 7.496 1 97.56 72 SER B N 1
ATOM 2582 C CA . SER B 1 72 ? 6.266 -6.262 7.246 1 97.56 72 SER B CA 1
ATOM 2583 C C . SER B 1 72 ? 5.988 -6.395 5.75 1 97.56 72 SER B C 1
ATOM 2585 O O . SER B 1 72 ? 5.66 -7.48 5.27 1 97.56 72 SER B O 1
ATOM 2587 N N . SER B 1 73 ? 6.078 -5.324 5.031 1 98.44 73 SER B N 1
ATOM 2588 C CA . SER B 1 73 ? 5.898 -5.387 3.582 1 98.44 73 SER B CA 1
ATOM 2589 C C . SER B 1 73 ? 6.949 -6.281 2.936 1 98.44 73 SER B C 1
ATOM 2591 O O . SER B 1 73 ? 6.648 -7.027 2.004 1 98.44 73 SER B O 1
ATOM 2593 N N . SER B 1 74 ? 8.141 -6.195 3.438 1 96.88 74 SER B N 1
ATOM 2594 C CA . SER B 1 74 ? 9.219 -7.055 2.949 1 96.88 74 SER B CA 1
ATOM 2595 C C . SER B 1 74 ? 8.906 -8.523 3.197 1 96.88 74 SER B C 1
ATOM 2597 O O . SER B 1 74 ? 9.156 -9.375 2.336 1 96.88 74 SER B O 1
ATOM 2599 N N . ALA B 1 75 ? 8.383 -8.766 4.301 1 96.38 75 ALA B N 1
ATOM 2600 C CA . ALA B 1 75 ? 8.023 -10.141 4.637 1 96.38 75 ALA B CA 1
ATOM 2601 C C . ALA B 1 75 ? 6.918 -10.656 3.719 1 96.38 75 ALA B C 1
ATOM 2603 O O . ALA B 1 75 ? 6.98 -11.789 3.24 1 96.38 75 ALA B O 1
ATOM 2604 N N . VAL B 1 76 ? 5.891 -9.852 3.51 1 98.25 76 VAL B N 1
ATOM 2605 C CA . VAL B 1 76 ? 4.809 -10.242 2.607 1 98.25 76 VAL B CA 1
ATOM 2606 C C . VAL B 1 76 ? 5.379 -10.531 1.221 1 98.25 76 VAL B C 1
ATOM 2608 O O . VAL B 1 76 ? 5.047 -11.555 0.612 1 98.25 76 VAL B O 1
ATOM 2611 N N . LEU B 1 77 ? 6.199 -9.617 0.754 1 97.69 77 LEU B N 1
ATOM 2612 C CA . LEU B 1 77 ? 6.793 -9.773 -0.567 1 97.69 77 LEU B CA 1
ATOM 2613 C C . LEU B 1 77 ? 7.617 -11.055 -0.642 1 97.69 77 LEU B C 1
ATOM 2615 O O . LEU B 1 77 ? 7.445 -11.859 -1.563 1 97.69 77 LEU B O 1
ATOM 2619 N N . SER B 1 78 ? 8.438 -11.297 0.302 1 96.06 78 SER B N 1
ATOM 2620 C CA . SER B 1 78 ? 9.312 -12.461 0.327 1 96.06 78 SER B CA 1
ATOM 2621 C C . SER B 1 78 ? 8.516 -13.758 0.377 1 96.06 78 SER B C 1
ATOM 2623 O O . SER B 1 78 ? 8.797 -14.695 -0.369 1 96.06 78 SER B O 1
ATOM 2625 N N . GLN B 1 79 ? 7.547 -13.773 1.247 1 96.25 79 GLN B N 1
ATOM 2626 C CA . GLN B 1 79 ? 6.746 -14.984 1.375 1 96.25 79 GLN B CA 1
ATOM 2627 C C . GLN B 1 79 ? 5.941 -15.25 0.107 1 96.25 79 GLN B C 1
ATOM 2629 O O . GLN B 1 79 ? 5.746 -16.406 -0.282 1 96.25 79 GLN B O 1
ATOM 2634 N N . THR B 1 80 ? 5.418 -14.211 -0.503 1 97.62 80 THR B N 1
ATOM 2635 C CA . THR B 1 80 ? 4.668 -14.359 -1.747 1 97.62 80 THR B CA 1
ATOM 2636 C C . THR B 1 80 ? 5.551 -14.953 -2.842 1 97.62 80 THR B C 1
ATOM 2638 O O . THR B 1 80 ? 5.141 -15.875 -3.549 1 97.62 80 THR B O 1
ATOM 2641 N N . VAL B 1 81 ? 6.762 -14.438 -2.943 1 97.19 81 VAL B N 1
ATOM 2642 C CA . VAL B 1 81 ? 7.684 -14.906 -3.975 1 97.19 81 VAL B CA 1
ATOM 2643 C C . VAL B 1 81 ? 8.047 -16.359 -3.715 1 97.19 81 VAL B C 1
ATOM 2645 O O . VAL B 1 81 ? 8.117 -17.172 -4.648 1 97.19 81 VAL B O 1
ATOM 2648 N N . TYR B 1 82 ? 8.242 -16.703 -2.516 1 95.56 82 TYR B N 1
ATOM 2649 C CA . TYR B 1 82 ? 8.516 -18.094 -2.158 1 95.56 82 TYR B CA 1
ATOM 2650 C C . TYR B 1 82 ? 7.379 -19 -2.598 1 95.56 82 TYR B C 1
ATOM 2652 O O . TYR B 1 82 ? 7.613 -20.062 -3.174 1 95.56 82 TYR B O 1
ATOM 2660 N N . ALA B 1 83 ? 6.184 -18.562 -2.312 1 96.5 83 ALA B N 1
ATOM 2661 C CA . ALA B 1 83 ? 5.012 -19.344 -2.703 1 96.5 83 ALA B CA 1
ATOM 2662 C C . ALA B 1 83 ? 4.926 -19.484 -4.219 1 96.5 83 ALA B C 1
ATOM 2664 O O . ALA B 1 83 ? 4.586 -20.547 -4.73 1 96.5 83 ALA B O 1
ATOM 2665 N N . ILE B 1 84 ? 5.219 -18.422 -4.914 1 97.38 84 ILE B N 1
ATOM 2666 C CA . ILE B 1 84 ? 5.195 -18.453 -6.371 1 97.38 84 ILE B CA 1
ATOM 2667 C C . ILE B 1 84 ? 6.246 -19.422 -6.887 1 97.38 84 ILE B C 1
ATOM 2669 O O . ILE B 1 84 ? 5.965 -20.234 -7.777 1 97.38 84 ILE B O 1
ATOM 2673 N N . PHE B 1 85 ? 7.426 -19.484 -6.34 1 96 85 PHE B N 1
ATOM 2674 C CA . PHE B 1 85 ? 8.469 -20.422 -6.754 1 96 85 PHE B CA 1
ATOM 2675 C C . PHE B 1 85 ? 8.023 -21.859 -6.547 1 96 85 PHE B C 1
ATOM 2677 O O . PHE B 1 85 ? 8.203 -22.703 -7.43 1 96 85 PHE B O 1
ATOM 2684 N N . ARG B 1 86 ? 7.422 -22.047 -5.445 1 95.5 86 ARG B N 1
ATOM 2685 C CA . ARG B 1 86 ? 6.992 -23.406 -5.117 1 95.5 86 ARG B CA 1
ATOM 2686 C C . ARG B 1 86 ? 5.902 -23.875 -6.074 1 95.5 86 ARG B C 1
ATOM 2688 O O . ARG B 1 86 ? 5.965 -25 -6.586 1 95.5 86 ARG B O 1
ATOM 2695 N N . ILE B 1 87 ? 4.898 -23 -6.309 1 96.81 87 ILE B N 1
ATOM 2696 C CA . ILE B 1 87 ? 3.787 -23.438 -7.156 1 96.81 87 ILE B CA 1
ATOM 2697 C C . ILE B 1 87 ? 4.262 -23.578 -8.594 1 96.81 87 ILE B C 1
ATOM 2699 O O . ILE B 1 87 ? 3.791 -24.453 -9.328 1 96.81 87 ILE B O 1
ATOM 2703 N N . GLU B 1 88 ? 5.18 -22.734 -9.008 1 96.88 88 GLU B N 1
ATOM 2704 C CA . GLU B 1 88 ? 5.746 -22.859 -10.344 1 96.88 88 GLU B CA 1
ATOM 2705 C C . GLU B 1 88 ? 6.484 -24.188 -10.508 1 96.88 88 GLU B C 1
ATOM 2707 O O . GLU B 1 88 ? 6.402 -24.828 -11.562 1 96.88 88 GLU B O 1
ATOM 2712 N N . GLU B 1 89 ? 7.164 -24.625 -9.531 1 95.62 89 GLU B N 1
ATOM 2713 C CA . GLU B 1 89 ? 7.863 -25.906 -9.57 1 95.62 89 GLU B CA 1
ATOM 2714 C C . GLU B 1 89 ? 6.879 -27.062 -9.641 1 95.62 89 GLU B C 1
ATOM 2716 O O . GLU B 1 89 ? 7.07 -28 -10.43 1 95.62 89 GLU B O 1
ATOM 2721 N N . GLU B 1 90 ? 5.875 -26.984 -8.828 1 95.94 90 GLU B N 1
ATOM 2722 C CA . GLU B 1 90 ? 4.836 -28.016 -8.867 1 95.94 90 GLU B CA 1
ATOM 2723 C C . GLU B 1 90 ? 4.195 -28.094 -10.25 1 95.94 90 GLU B C 1
ATOM 2725 O O . GLU B 1 90 ? 3.969 -29.188 -10.773 1 95.94 90 GLU B O 1
ATOM 2730 N N . TYR B 1 91 ? 3.887 -26.953 -10.781 1 96.75 91 TYR B N 1
ATOM 2731 C CA . TYR B 1 91 ? 3.293 -26.859 -12.109 1 96.75 91 TYR B CA 1
ATOM 2732 C C . TYR B 1 91 ? 4.211 -27.484 -13.164 1 96.75 91 TYR B C 1
ATOM 2734 O O . TYR B 1 91 ? 3.764 -28.25 -14.016 1 96.75 91 TYR B O 1
ATOM 2742 N N . LYS B 1 92 ? 5.449 -27.172 -13.109 1 96.19 92 LYS B N 1
ATOM 2743 C CA . LYS B 1 92 ? 6.441 -27.719 -14.039 1 96.19 92 LYS B CA 1
ATOM 2744 C C . LYS B 1 92 ? 6.5 -29.234 -13.953 1 96.19 92 LYS B C 1
ATOM 2746 O O . LYS B 1 92 ? 6.531 -29.922 -14.977 1 96.19 92 LYS B O 1
ATOM 2751 N N . ASP B 1 93 ? 6.5 -29.75 -12.758 1 95.75 93 ASP B N 1
ATOM 2752 C CA . ASP B 1 93 ? 6.559 -31.203 -12.555 1 95.75 93 ASP B CA 1
ATOM 2753 C C . ASP B 1 93 ? 5.359 -31.891 -13.188 1 95.75 93 ASP B C 1
ATOM 2755 O O . ASP B 1 93 ? 5.508 -32.938 -13.844 1 95.75 93 ASP B O 1
ATOM 2759 N N . LEU B 1 94 ? 4.246 -31.281 -12.961 1 96.88 94 LEU B N 1
ATOM 2760 C CA . LEU B 1 94 ? 3.023 -31.859 -13.5 1 96.88 94 LEU B CA 1
ATOM 2761 C C . LEU B 1 94 ? 3.021 -31.812 -15.023 1 96.88 94 LEU B C 1
ATOM 2763 O O . LEU B 1 94 ? 2.59 -32.75 -15.68 1 96.88 94 LEU B O 1
ATOM 2767 N N . MET B 1 95 ? 3.484 -30.75 -15.609 1 96 95 MET B N 1
ATOM 2768 C CA . MET B 1 95 ? 3.562 -30.625 -17.062 1 96 95 MET B CA 1
ATOM 2769 C C . MET B 1 95 ? 4.531 -31.641 -17.656 1 96 95 MET B C 1
ATOM 2771 O O . MET B 1 95 ? 4.242 -32.25 -18.688 1 96 95 MET B O 1
ATOM 2775 N N . ASP B 1 96 ? 5.613 -31.844 -16.984 1 95.06 96 ASP B N 1
ATOM 2776 C CA . ASP B 1 96 ? 6.578 -32.844 -17.422 1 95.06 96 ASP B CA 1
ATOM 2777 C C . ASP B 1 96 ? 5.965 -34.25 -17.406 1 95.06 96 ASP B C 1
ATOM 2779 O O . ASP B 1 96 ? 6.16 -35.031 -18.328 1 95.06 96 ASP B O 1
ATOM 2783 N N . LEU B 1 97 ? 5.285 -34.469 -16.344 1 96.06 97 LEU B N 1
ATOM 2784 C CA . LEU B 1 97 ? 4.605 -35.75 -16.234 1 96.06 97 LEU B CA 1
ATOM 2785 C C . LEU B 1 97 ? 3.588 -35.938 -17.359 1 96.06 97 LEU B C 1
ATOM 2787 O O . LEU B 1 97 ? 3.516 -37 -17.969 1 96.06 97 LEU B O 1
ATOM 2791 N N . MET B 1 98 ? 2.787 -34.844 -17.641 1 96.25 98 MET B N 1
ATOM 2792 C CA . MET B 1 98 ? 1.772 -34.906 -18.688 1 96.25 98 MET B CA 1
ATOM 2793 C C . MET B 1 98 ? 2.406 -35.188 -20.047 1 96.25 98 MET B C 1
ATOM 2795 O O . MET B 1 98 ? 1.889 -36 -20.812 1 96.25 98 MET B O 1
ATOM 2799 N N . VAL B 1 99 ? 3.504 -34.594 -20.312 1 94.88 99 VAL B N 1
ATOM 2800 C CA . VAL B 1 99 ? 4.215 -34.812 -21.578 1 94.88 99 VAL B CA 1
ATOM 2801 C C . VAL B 1 99 ? 4.625 -36.281 -21.688 1 94.88 99 VAL B C 1
ATOM 2803 O O . VAL B 1 99 ? 4.395 -36.906 -22.719 1 94.88 99 VAL B O 1
ATOM 2806 N N . LYS B 1 100 ? 5.152 -36.844 -20.656 1 94.56 100 LYS B N 1
ATOM 2807 C CA . LYS B 1 100 ? 5.578 -38.25 -20.656 1 94.56 100 LYS B CA 1
ATOM 2808 C C . LYS B 1 100 ? 4.391 -39.188 -20.844 1 94.56 100 LYS B C 1
ATOM 2810 O O . LYS B 1 100 ? 4.48 -40.188 -21.594 1 94.56 100 LYS B O 1
ATOM 2815 N N . LEU B 1 101 ? 3.312 -38.875 -20.219 1 94.75 101 LEU B N 1
ATOM 2816 C CA . LEU B 1 101 ? 2.119 -39.719 -20.312 1 94.75 101 LEU B CA 1
ATOM 2817 C C . LEU B 1 101 ? 1.549 -39.688 -21.734 1 94.75 101 LEU B C 1
ATOM 2819 O O . LEU B 1 101 ? 1.17 -40.75 -22.266 1 94.75 101 LEU B O 1
ATOM 2823 N N . ILE B 1 102 ? 1.513 -38.5 -22.312 1 93.31 102 ILE B N 1
ATOM 2824 C CA . ILE B 1 102 ? 0.968 -38.375 -23.656 1 93.31 102 ILE B CA 1
ATOM 2825 C C . ILE B 1 102 ? 1.858 -39.094 -24.656 1 93.31 102 ILE B C 1
ATOM 2827 O O . ILE B 1 102 ? 1.361 -39.75 -25.562 1 93.31 102 ILE B O 1
ATOM 2831 N N . GLU B 1 103 ? 3.127 -39.062 -24.469 1 89.5 103 GLU B N 1
ATOM 2832 C CA . GLU B 1 103 ? 4.055 -39.781 -25.328 1 89.5 103 GLU B CA 1
ATOM 2833 C C . GLU B 1 103 ? 3.922 -41.281 -25.141 1 89.5 103 GLU B C 1
ATOM 2835 O O . GLU B 1 103 ? 3.982 -42.062 -26.109 1 89.5 103 GLU B O 1
ATOM 2840 N N . TYR B 1 104 ? 3.678 -41.75 -23.969 1 90.5 104 TYR B N 1
ATOM 2841 C CA . TYR B 1 104 ? 3.547 -43.156 -23.656 1 90.5 104 TYR B CA 1
ATOM 2842 C C . TYR B 1 104 ? 2.246 -43.719 -24.203 1 90.5 104 TYR B C 1
ATOM 2844 O O . TYR B 1 104 ? 2.154 -44.938 -24.484 1 90.5 104 TYR B O 1
ATOM 2852 N N . GLN B 1 105 ? 1.271 -42.906 -24.328 1 89.5 105 GLN B N 1
ATOM 2853 C CA . GLN B 1 105 ? -0.019 -43.344 -24.859 1 89.5 105 GLN B CA 1
ATOM 2854 C C . GLN B 1 105 ? 0.132 -43.969 -26.25 1 89.5 105 GLN B C 1
ATOM 2856 O O . GLN B 1 105 ? -0.592 -44.906 -26.609 1 89.5 105 GLN B O 1
ATOM 2861 N N . LEU B 1 106 ? 1.119 -43.469 -27.047 1 87 106 LEU B N 1
ATOM 2862 C CA . LEU B 1 106 ? 1.364 -44 -28.391 1 87 106 LEU B CA 1
ATOM 2863 C C . LEU B 1 106 ? 1.929 -45.406 -28.328 1 87 106 LEU B C 1
ATOM 2865 O O . LEU B 1 106 ? 1.732 -46.188 -29.266 1 87 106 LEU B O 1
ATOM 2869 N N . GLN B 1 107 ? 2.533 -45.75 -27.312 1 86.94 107 GLN B N 1
ATOM 2870 C CA . GLN B 1 107 ? 3.199 -47.031 -27.188 1 86.94 107 GLN B CA 1
ATOM 2871 C C . GLN B 1 107 ? 2.213 -48.125 -26.781 1 86.94 107 GLN B C 1
ATOM 2873 O O . GLN B 1 107 ? 2.488 -49.312 -26.953 1 86.94 107 GLN B O 1
ATOM 2878 N N . VAL B 1 108 ? 1.085 -47.688 -26.25 1 85.5 108 VAL B N 1
ATOM 2879 C CA . VAL B 1 108 ? 0.163 -48.719 -25.75 1 85.5 108 VAL B CA 1
ATOM 2880 C C . VAL B 1 108 ? -1.006 -48.875 -26.719 1 85.5 108 VAL B C 1
ATOM 2882 O O . VAL B 1 108 ? -1.958 -49.594 -26.438 1 85.5 108 VAL B O 1
ATOM 2885 N N . VAL B 1 109 ? -0.924 -48.219 -27.828 1 82.94 109 VAL B N 1
ATOM 2886 C CA . VAL B 1 109 ? -1.988 -48.344 -28.828 1 82.94 109 VAL B CA 1
ATOM 2887 C C . VAL B 1 109 ? -2.184 -49.812 -29.203 1 82.94 109 VAL B C 1
ATOM 2889 O O . VAL B 1 109 ? -1.212 -50.531 -29.453 1 82.94 109 VAL B O 1
ATOM 2892 N N . GLY B 1 110 ? -3.4 -50.312 -29.234 1 82.06 110 GLY B N 1
ATOM 2893 C CA . GLY B 1 110 ? -3.691 -51.688 -29.562 1 82.06 110 GLY B CA 1
ATOM 2894 C C . GLY B 1 110 ? -3.959 -52.562 -28.359 1 82.06 110 GLY B C 1
ATOM 2895 O O . GLY B 1 110 ? -4.555 -53.625 -28.469 1 82.06 110 GLY B O 1
ATOM 2896 N N . HIS B 1 111 ? -3.461 -52.25 -27.266 1 88.31 111 HIS B N 1
ATOM 2897 C CA . HIS B 1 111 ? -3.729 -52.938 -26.016 1 88.31 111 HIS B CA 1
ATOM 2898 C C . HIS B 1 111 ? -4.863 -52.25 -25.25 1 88.31 111 HIS B C 1
ATOM 2900 O O . HIS B 1 111 ? -4.621 -51.375 -24.422 1 88.31 111 HIS B O 1
ATOM 2906 N N . LYS B 1 112 ? -6.008 -52.656 -25.359 1 86.19 112 LYS B N 1
ATOM 2907 C CA . LYS B 1 112 ? -7.223 -51.969 -24.938 1 86.19 112 LYS B CA 1
ATOM 2908 C C . LYS B 1 112 ? -7.199 -51.688 -23.438 1 86.19 112 LYS B C 1
ATOM 2910 O O . LYS B 1 112 ? -7.508 -50.594 -23 1 86.19 112 LYS B O 1
ATOM 2915 N N . ALA B 1 113 ? -6.852 -52.719 -22.625 1 89.69 113 ALA B N 1
ATOM 2916 C CA . ALA B 1 113 ? -6.836 -52.562 -21.172 1 89.69 113 ALA B CA 1
ATOM 2917 C C . ALA B 1 113 ? -5.836 -51.5 -20.75 1 89.69 113 ALA B C 1
ATOM 2919 O O . ALA B 1 113 ? -6.129 -50.688 -19.875 1 89.69 113 ALA B O 1
ATOM 2920 N N . GLU B 1 114 ? -4.691 -51.469 -21.422 1 89.94 114 GLU B N 1
ATOM 2921 C CA . GLU B 1 114 ? -3.646 -50.5 -21.094 1 89.94 114 GLU B CA 1
ATOM 2922 C C . GLU B 1 114 ? -4.02 -49.094 -21.578 1 89.94 114 GLU B C 1
ATOM 2924 O O . GLU B 1 114 ? -3.709 -48.094 -20.938 1 89.94 114 GLU B O 1
ATOM 2929 N N . GLU B 1 115 ? -4.668 -49.062 -22.703 1 87.69 115 GLU B N 1
ATOM 2930 C CA . GLU B 1 115 ? -5.129 -47.781 -23.25 1 87.69 115 GLU B CA 1
ATOM 2931 C C . GLU B 1 115 ? -6.117 -47.094 -22.297 1 87.69 115 GLU B C 1
ATOM 2933 O O . GLU B 1 115 ? -6.059 -45.875 -22.109 1 87.69 115 GLU B O 1
ATOM 2938 N N . GLU B 1 116 ? -6.988 -47.875 -21.734 1 89.88 116 GLU B N 1
ATOM 2939 C CA . GLU B 1 116 ? -7.992 -47.312 -20.812 1 89.88 116 GLU B CA 1
ATOM 2940 C C . GLU B 1 116 ? -7.355 -46.812 -19.531 1 89.88 116 GLU B C 1
ATOM 2942 O O . GLU B 1 116 ? -7.719 -45.75 -19.016 1 89.88 116 GLU B O 1
ATOM 2947 N N . ARG B 1 117 ? -6.465 -47.625 -19.016 1 92.38 117 ARG B N 1
ATOM 2948 C CA . ARG B 1 117 ? -5.762 -47.219 -17.812 1 92.38 117 ARG B CA 1
ATOM 2949 C C . ARG B 1 117 ? -4.992 -45.906 -18.031 1 92.38 117 ARG B C 1
ATOM 2951 O O . ARG B 1 117 ? -5.008 -45.031 -17.172 1 92.38 117 ARG B O 1
ATOM 2958 N N . MET B 1 118 ? -4.348 -45.812 -19.188 1 91.94 118 MET B N 1
ATOM 2959 C CA . MET B 1 118 ? -3.564 -44.625 -19.5 1 91.94 118 MET B CA 1
ATOM 2960 C C . MET B 1 118 ? -4.465 -43.406 -19.656 1 91.94 118 MET B C 1
ATOM 2962 O O . MET B 1 118 ? -4.121 -42.312 -19.203 1 91.94 118 MET B O 1
ATOM 2966 N N . ALA B 1 119 ? -5.559 -43.594 -20.219 1 90.44 119 ALA B N 1
ATOM 2967 C CA . ALA B 1 119 ? -6.516 -42.5 -20.391 1 90.44 119 ALA B CA 1
ATOM 2968 C C . ALA B 1 119 ? -6.977 -41.938 -19.047 1 90.44 119 ALA B C 1
ATOM 2970 O O . ALA B 1 119 ? -7.133 -40.719 -18.875 1 90.44 119 ALA B O 1
ATOM 2971 N N . ASP B 1 120 ? -7.191 -42.844 -18.125 1 93.81 120 ASP B N 1
ATOM 2972 C CA . ASP B 1 120 ? -7.617 -42.438 -16.781 1 93.81 120 ASP B CA 1
ATOM 2973 C C . ASP B 1 120 ? -6.535 -41.625 -16.094 1 93.81 120 ASP B C 1
ATOM 2975 O O . ASP B 1 120 ? -6.832 -40.625 -15.453 1 93.81 120 ASP B O 1
ATOM 2979 N N . ILE B 1 121 ? -5.301 -42.062 -16.219 1 96.38 121 ILE B N 1
ATOM 2980 C CA . ILE B 1 121 ? -4.184 -41.375 -15.578 1 96.38 121 ILE B CA 1
ATOM 2981 C C . ILE B 1 121 ? -3.998 -40 -16.188 1 96.38 121 ILE B C 1
ATOM 2983 O O . ILE B 1 121 ? -3.746 -39 -15.484 1 96.38 121 ILE B O 1
ATOM 2987 N N . ILE B 1 122 ? -4.121 -39.875 -17.5 1 94.81 122 ILE B N 1
ATOM 2988 C CA . ILE B 1 122 ? -3.998 -38.594 -18.203 1 94.81 122 ILE B CA 1
ATOM 2989 C C . ILE B 1 122 ? -5.09 -37.625 -17.734 1 94.81 122 ILE B C 1
ATOM 2991 O O . ILE B 1 122 ? -4.816 -36.469 -17.438 1 94.81 122 ILE B O 1
ATOM 2995 N N . LEU B 1 123 ? -6.289 -38.125 -17.578 1 96.5 123 LEU B N 1
ATOM 2996 C CA . LEU B 1 123 ? -7.406 -37.312 -17.125 1 96.5 123 LEU B CA 1
ATOM 2997 C C . LEU B 1 123 ? -7.164 -36.844 -15.695 1 96.5 123 LEU B C 1
ATOM 2999 O O . LEU B 1 123 ? -7.395 -35.656 -15.391 1 96.5 123 LEU B O 1
ATOM 3003 N N . GLU B 1 124 ? -6.738 -37.75 -14.828 1 96.56 124 GLU B N 1
ATOM 3004 C CA . GLU B 1 124 ? -6.453 -37.406 -13.445 1 96.56 124 GLU B CA 1
ATOM 3005 C C . GLU B 1 124 ? -5.363 -36.344 -13.367 1 96.56 124 GLU B C 1
ATOM 3007 O O . GLU B 1 124 ? -5.469 -35.375 -12.586 1 96.56 124 GLU B O 1
ATOM 3012 N N . THR B 1 125 ? -4.312 -36.5 -14.203 1 96.69 125 THR B N 1
ATOM 3013 C CA . THR B 1 125 ? -3.209 -35.562 -14.219 1 96.69 125 THR B CA 1
ATOM 3014 C C . THR B 1 125 ? -3.674 -34.188 -14.734 1 96.69 125 THR B C 1
ATOM 3016 O O . THR B 1 125 ? -3.256 -33.156 -14.227 1 96.69 125 THR B O 1
ATOM 3019 N N . ARG B 1 126 ? -4.566 -34.188 -15.688 1 95.31 126 ARG B N 1
ATOM 3020 C CA . ARG B 1 126 ? -5.125 -32.938 -16.219 1 95.31 126 ARG B CA 1
ATOM 3021 C C . ARG B 1 126 ? -5.891 -32.188 -15.133 1 95.31 126 ARG B C 1
ATOM 3023 O O . ARG B 1 126 ? -5.809 -30.953 -15.055 1 95.31 126 ARG B O 1
ATOM 3030 N N . LEU B 1 127 ? -6.605 -32.938 -14.352 1 97.31 127 LEU B N 1
ATOM 3031 C CA . LEU B 1 127 ? -7.363 -32.344 -13.273 1 97.31 127 LEU B CA 1
ATOM 3032 C C . LEU B 1 127 ? -6.43 -31.688 -12.25 1 97.31 127 LEU B C 1
ATOM 3034 O O . LEU B 1 127 ? -6.707 -30.594 -11.758 1 97.31 127 LEU B O 1
ATOM 3038 N N . GLU B 1 128 ? -5.34 -32.375 -11.977 1 97.44 128 GLU B N 1
ATOM 3039 C CA . GLU B 1 128 ? -4.363 -31.812 -11.047 1 97.44 128 GLU B CA 1
ATOM 3040 C C . GLU B 1 128 ? -3.705 -30.547 -11.609 1 97.44 128 GLU B C 1
ATOM 3042 O O . GLU B 1 128 ? -3.486 -29.578 -10.891 1 97.44 128 GLU B O 1
ATOM 3047 N N . ILE B 1 129 ? -3.381 -30.562 -12.906 1 97.19 129 ILE B N 1
ATOM 3048 C CA . ILE B 1 129 ? -2.795 -29.406 -13.57 1 97.19 129 ILE B CA 1
ATOM 3049 C C . ILE B 1 129 ? -3.75 -28.219 -13.469 1 97.19 129 ILE B C 1
ATOM 3051 O O . ILE B 1 129 ? -3.326 -27.094 -13.195 1 97.19 129 ILE B O 1
ATOM 3055 N N . ASP B 1 130 ? -4.992 -28.469 -13.617 1 96.38 130 ASP B N 1
ATOM 3056 C CA . ASP B 1 130 ? -5.992 -27.406 -13.555 1 96.38 130 ASP B CA 1
ATOM 3057 C C . ASP B 1 130 ? -6.062 -26.812 -12.148 1 96.38 130 ASP B C 1
ATOM 3059 O O . ASP B 1 130 ? -6.199 -25.594 -11.992 1 96.38 130 ASP B O 1
ATOM 3063 N N . LYS B 1 131 ? -6.023 -27.641 -11.141 1 97.44 131 LYS B N 1
ATOM 3064 C CA . LYS B 1 131 ? -6.035 -27.172 -9.758 1 97.44 131 LYS B CA 1
ATOM 3065 C C . LYS B 1 131 ? -4.828 -26.281 -9.469 1 97.44 131 LYS B C 1
ATOM 3067 O O . LYS B 1 131 ? -4.969 -25.219 -8.875 1 97.44 131 LYS B O 1
ATOM 3072 N N . VAL B 1 132 ? -3.658 -26.766 -9.914 1 97 132 VAL B N 1
ATOM 3073 C CA . VAL B 1 132 ? -2.426 -26.016 -9.664 1 97 132 VAL B CA 1
ATOM 3074 C C . VAL B 1 132 ? -2.443 -24.719 -10.453 1 97 132 VAL B C 1
ATOM 3076 O O . VAL B 1 132 ? -1.974 -23.688 -9.969 1 97 132 VAL B O 1
ATOM 3079 N N . LYS B 1 133 ? -2.963 -24.734 -11.609 1 96.19 133 LYS B N 1
ATOM 3080 C CA . LYS B 1 133 ? -3.078 -23.516 -12.422 1 96.19 133 LYS B CA 1
ATOM 3081 C C . LYS B 1 133 ? -3.934 -22.469 -11.727 1 96.19 133 LYS B C 1
ATOM 3083 O O . LY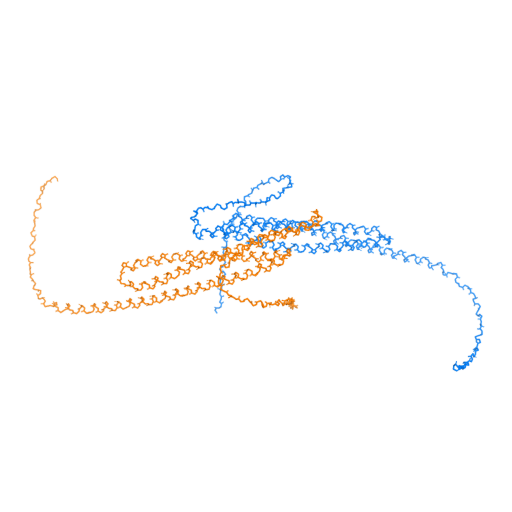S B 1 133 ? -3.605 -21.281 -11.75 1 96.19 133 LYS B O 1
ATOM 3088 N N . ARG B 1 134 ? -4.992 -22.906 -11.125 1 96.62 134 ARG B N 1
ATOM 3089 C CA . ARG B 1 134 ? -5.852 -21.984 -10.391 1 96.62 134 ARG B CA 1
ATOM 3090 C C . ARG B 1 134 ? -5.109 -21.375 -9.203 1 96.62 134 ARG B C 1
ATOM 3092 O O . ARG B 1 134 ? -5.207 -20.172 -8.961 1 96.62 134 ARG B O 1
ATOM 3099 N N . ARG B 1 135 ? -4.371 -22.156 -8.5 1 96.19 135 ARG B N 1
ATOM 3100 C CA . ARG B 1 135 ? -3.584 -21.656 -7.379 1 96.19 135 ARG B CA 1
ATOM 3101 C C . ARG B 1 135 ? -2.52 -20.672 -7.852 1 96.19 135 ARG B C 1
ATOM 3103 O O . ARG B 1 135 ? -2.236 -19.688 -7.172 1 96.19 135 ARG B O 1
ATOM 3110 N N . LYS B 1 136 ? -1.961 -21.031 -8.984 1 96.5 136 LYS B N 1
ATOM 3111 C CA . LYS B 1 136 ? -0.988 -20.141 -9.594 1 96.5 136 LYS B CA 1
ATOM 3112 C C . LYS B 1 136 ? -1.6 -18.766 -9.859 1 96.5 136 LYS B C 1
ATOM 3114 O O . LYS B 1 136 ? -0.975 -17.734 -9.578 1 96.5 136 LYS B O 1
ATOM 3119 N N . GLN B 1 137 ? -2.74 -18.766 -10.359 1 96.25 137 GLN B N 1
ATOM 3120 C CA . GLN B 1 137 ? -3.426 -17.5 -10.656 1 96.25 137 GLN B CA 1
ATOM 3121 C C . GLN B 1 137 ? -3.727 -16.719 -9.383 1 96.25 137 GLN B C 1
ATOM 3123 O O . GLN B 1 137 ? -3.592 -15.5 -9.352 1 96.25 137 GLN B O 1
ATOM 3128 N N . ASP B 1 138 ? -4.156 -17.422 -8.391 1 96.12 138 ASP B N 1
ATOM 3129 C CA . ASP B 1 138 ? -4.402 -16.781 -7.102 1 96.12 138 ASP B CA 1
ATOM 3130 C C . ASP B 1 138 ? -3.137 -16.094 -6.578 1 96.12 138 ASP B C 1
ATOM 3132 O O . ASP B 1 138 ? -3.197 -14.984 -6.059 1 96.12 138 ASP B O 1
ATOM 3136 N N . LEU B 1 139 ? -2.025 -16.766 -6.715 1 97.12 139 LEU B N 1
ATOM 3137 C CA . LEU B 1 139 ? -0.764 -16.234 -6.219 1 97.12 139 LEU B CA 1
ATOM 3138 C C . LEU B 1 139 ? -0.324 -15.031 -7.051 1 97.12 139 LEU B C 1
ATOM 3140 O O . LEU B 1 139 ? 0.317 -14.109 -6.531 1 97.12 139 LEU B O 1
ATOM 3144 N N . GLU B 1 140 ? -0.672 -15.008 -8.281 1 96.69 140 GLU B N 1
ATOM 3145 C CA . GLU B 1 140 ? -0.383 -13.844 -9.117 1 96.69 140 GLU B CA 1
ATOM 3146 C C . GLU B 1 140 ? -1.149 -12.617 -8.641 1 96.69 140 GLU B C 1
ATOM 3148 O O . GLU B 1 140 ? -0.619 -11.5 -8.656 1 96.69 140 GLU B O 1
ATOM 3153 N N . LEU B 1 141 ? -2.352 -12.859 -8.32 1 96.38 141 LEU B N 1
ATOM 3154 C CA . LEU B 1 141 ? -3.148 -11.766 -7.77 1 96.38 141 LEU B CA 1
ATOM 3155 C C . LEU B 1 141 ? -2.555 -11.266 -6.457 1 96.38 141 LEU B C 1
ATOM 3157 O O . LEU B 1 141 ? -2.475 -10.055 -6.23 1 96.38 141 LEU B O 1
ATOM 3161 N N . LEU B 1 142 ? -2.15 -12.211 -5.648 1 97.81 142 LEU B N 1
ATOM 3162 C CA . LEU B 1 142 ? -1.5 -11.836 -4.398 1 97.81 142 LEU B CA 1
ATOM 3163 C C . LEU B 1 142 ? -0.217 -11.055 -4.668 1 97.81 142 LEU B C 1
ATOM 3165 O O . LEU B 1 142 ? 0.07 -10.07 -3.984 1 97.81 142 LEU B O 1
ATOM 3169 N N . PHE B 1 143 ? 0.534 -11.523 -5.59 1 98.56 143 PHE B N 1
ATOM 3170 C CA . PHE B 1 143 ? 1.774 -10.844 -5.938 1 98.56 143 PHE B CA 1
ATOM 3171 C C . PHE B 1 143 ? 1.501 -9.406 -6.363 1 98.56 143 PHE B C 1
ATOM 3173 O O . PHE B 1 143 ? 2.219 -8.484 -5.961 1 98.56 143 PHE B O 1
ATOM 3180 N N . ALA B 1 144 ? 0.503 -9.148 -7.125 1 98.06 144 ALA B N 1
ATOM 3181 C CA . ALA B 1 144 ? 0.13 -7.797 -7.543 1 98.06 144 ALA B CA 1
ATOM 3182 C C . ALA B 1 144 ? -0.192 -6.918 -6.336 1 98.06 144 ALA B C 1
ATOM 3184 O O . ALA B 1 144 ? 0.215 -5.754 -6.281 1 98.06 144 ALA B O 1
ATOM 3185 N N . SER B 1 145 ? -0.933 -7.457 -5.449 1 98.44 145 SER B N 1
ATOM 3186 C CA . SER B 1 145 ? -1.261 -6.723 -4.23 1 98.44 145 SER B CA 1
ATOM 3187 C C . SER B 1 145 ? -0.014 -6.449 -3.396 1 98.44 145 SER B C 1
ATOM 3189 O O . SER B 1 145 ? 0.125 -5.375 -2.811 1 98.44 145 SER B O 1
ATOM 3191 N N . ALA B 1 146 ? 0.867 -7.449 -3.283 1 98.62 146 ALA B N 1
ATOM 3192 C CA . ALA B 1 146 ? 2.125 -7.293 -2.557 1 98.62 146 ALA B CA 1
ATOM 3193 C C . ALA B 1 146 ? 2.986 -6.199 -3.182 1 98.62 146 ALA B C 1
ATOM 3195 O O . ALA B 1 146 ? 3.672 -5.461 -2.471 1 98.62 146 ALA B O 1
ATOM 3196 N N . GLU B 1 147 ? 2.973 -6.117 -4.488 1 98.69 147 GLU B N 1
ATOM 3197 C CA . GLU B 1 147 ? 3.703 -5.059 -5.176 1 98.69 147 GLU B CA 1
ATOM 3198 C C . GLU B 1 147 ? 3.16 -3.68 -4.809 1 98.69 147 GLU B C 1
ATOM 3200 O O . GLU B 1 147 ? 3.928 -2.754 -4.539 1 98.69 147 GLU B O 1
ATOM 3205 N N . LYS B 1 148 ? 1.858 -3.566 -4.832 1 98.19 148 LYS B N 1
ATOM 3206 C CA . LYS B 1 148 ? 1.229 -2.312 -4.426 1 98.19 148 LYS B CA 1
ATOM 3207 C C . LYS B 1 148 ? 1.612 -1.941 -2.996 1 98.19 148 LYS B C 1
ATOM 3209 O O . LYS B 1 148 ? 1.875 -0.773 -2.703 1 98.19 148 LYS B O 1
ATOM 3214 N N . LEU B 1 149 ? 1.599 -2.914 -2.182 1 98.81 149 LEU B N 1
ATOM 3215 C CA . LEU B 1 149 ? 1.966 -2.725 -0.783 1 98.81 149 LEU B CA 1
ATOM 3216 C C . LEU B 1 149 ? 3.398 -2.217 -0.66 1 98.81 149 LEU B C 1
ATOM 3218 O O . LEU B 1 149 ? 3.662 -1.259 0.069 1 98.81 149 LEU B O 1
ATOM 3222 N N . ALA B 1 150 ? 4.277 -2.852 -1.338 1 98.69 150 ALA B N 1
ATOM 3223 C CA . ALA B 1 150 ? 5.684 -2.461 -1.298 1 98.69 150 ALA B CA 1
ATOM 3224 C C . ALA B 1 150 ? 5.875 -1.042 -1.825 1 98.69 150 ALA B C 1
ATOM 3226 O O . ALA B 1 150 ? 6.633 -0.257 -1.252 1 98.69 150 ALA B O 1
ATOM 3227 N N . ASP B 1 151 ? 5.215 -0.735 -2.879 1 98.62 151 ASP B N 1
ATOM 3228 C CA . ASP B 1 151 ? 5.293 0.602 -3.461 1 98.62 151 ASP B CA 1
ATOM 3229 C C . ASP B 1 151 ? 4.797 1.657 -2.475 1 98.62 151 ASP B C 1
ATOM 3231 O O . ASP B 1 151 ? 5.457 2.676 -2.262 1 98.62 151 ASP B O 1
ATOM 3235 N N . ALA B 1 152 ? 3.611 1.429 -1.914 1 98.56 152 ALA B N 1
ATOM 3236 C CA . ALA B 1 152 ? 3.051 2.361 -0.94 1 98.56 152 ALA B CA 1
ATOM 3237 C C . ALA B 1 152 ? 3.963 2.498 0.276 1 98.56 152 ALA B C 1
ATOM 3239 O O . ALA B 1 152 ? 4.117 3.592 0.825 1 98.56 152 ALA B O 1
ATOM 3240 N N . THR B 1 153 ? 4.559 1.395 0.7 1 98.88 153 THR B N 1
ATOM 3241 C CA . THR B 1 153 ? 5.469 1.4 1.841 1 98.88 153 THR B CA 1
ATOM 3242 C C . THR B 1 153 ? 6.695 2.256 1.547 1 98.88 153 THR B C 1
ATOM 3244 O O . THR B 1 153 ? 7.156 3.008 2.408 1 98.88 153 THR B O 1
ATOM 3247 N N . ALA B 1 154 ? 7.207 2.092 0.337 1 98.75 154 ALA B N 1
ATOM 3248 C CA . ALA B 1 154 ? 8.352 2.91 -0.058 1 98.75 154 ALA B CA 1
ATOM 3249 C C . ALA B 1 154 ? 8 4.395 -0.002 1 98.75 154 ALA B C 1
ATOM 3251 O O . ALA B 1 154 ? 8.82 5.215 0.424 1 98.75 154 ALA B O 1
ATOM 3252 N N . GLU B 1 155 ? 6.836 4.754 -0.424 1 98.62 155 GLU B N 1
ATOM 3253 C CA . GLU B 1 155 ? 6.383 6.141 -0.38 1 98.62 155 GLU B CA 1
ATOM 3254 C C . GLU B 1 155 ? 6.285 6.645 1.057 1 98.62 155 GLU B C 1
ATOM 3256 O O . GLU B 1 155 ? 6.715 7.762 1.359 1 98.62 155 GLU B O 1
ATOM 3261 N N . VAL B 1 156 ? 5.73 5.852 1.926 1 98.75 156 VAL B N 1
ATOM 3262 C CA . VAL B 1 156 ? 5.598 6.215 3.334 1 98.75 156 VAL B CA 1
ATOM 3263 C C . VAL B 1 156 ? 6.98 6.41 3.947 1 98.75 156 VAL B C 1
ATOM 3265 O O . VAL B 1 156 ? 7.215 7.379 4.672 1 98.75 156 VAL B O 1
ATOM 3268 N N . ALA B 1 157 ? 7.848 5.477 3.674 1 98.62 157 ALA B N 1
ATOM 3269 C CA . ALA B 1 157 ? 9.211 5.586 4.18 1 98.62 157 ALA B CA 1
ATOM 3270 C C . ALA B 1 157 ? 9.867 6.883 3.721 1 98.62 157 ALA B C 1
ATOM 3272 O O . ALA B 1 157 ? 10.484 7.594 4.52 1 98.62 157 ALA B O 1
ATOM 3273 N N . PHE B 1 158 ? 9.695 7.23 2.506 1 98.12 158 PHE B N 1
ATOM 3274 C CA . PHE B 1 158 ? 10.258 8.461 1.97 1 98.12 158 PHE B CA 1
ATOM 3275 C C . PHE B 1 158 ? 9.648 9.68 2.654 1 98.12 158 PHE B C 1
ATOM 3277 O O . PHE B 1 158 ? 10.375 10.578 3.1 1 98.12 158 PHE B O 1
ATOM 3284 N N . ALA B 1 159 ? 8.352 9.656 2.742 1 97.06 159 ALA B N 1
ATOM 3285 C CA . ALA B 1 159 ? 7.629 10.797 3.295 1 97.06 159 ALA B CA 1
ATOM 3286 C C . ALA B 1 159 ? 7.973 11.008 4.77 1 97.06 159 ALA B C 1
ATOM 3288 O O . ALA B 1 159 ? 7.852 12.117 5.289 1 97.06 159 ALA B O 1
ATOM 3289 N N . THR B 1 160 ? 8.422 9.977 5.453 1 97.06 160 THR B N 1
ATOM 3290 C CA . THR B 1 160 ? 8.766 10.078 6.867 1 97.06 160 THR B CA 1
ATOM 3291 C C . THR B 1 160 ? 10.258 10.305 7.043 1 97.06 160 THR B C 1
ATOM 3293 O O . THR B 1 160 ? 10.766 10.289 8.172 1 97.06 160 THR B O 1
ATOM 3296 N N . GLY B 1 161 ? 10.992 10.383 5.961 1 94.88 161 GLY B N 1
ATOM 3297 C CA . GLY B 1 161 ? 12.406 10.719 6.016 1 94.88 161 GLY B CA 1
ATOM 3298 C C . GLY B 1 161 ? 13.305 9.5 6.031 1 94.88 161 GLY B C 1
ATOM 3299 O O . GLY B 1 161 ? 14.508 9.609 6.293 1 94.88 161 GLY B O 1
ATOM 3300 N N . MET B 1 162 ? 12.781 8.344 5.824 1 96.62 162 MET B N 1
ATOM 3301 C CA . MET B 1 162 ? 13.586 7.129 5.773 1 96.62 162 MET B CA 1
ATOM 3302 C C . MET B 1 162 ? 14.031 6.828 4.344 1 96.62 162 MET B C 1
ATOM 3304 O O . MET B 1 162 ? 13.617 5.828 3.76 1 96.62 162 MET B O 1
ATOM 3308 N N . GLU B 1 163 ? 14.867 7.57 3.92 1 96.19 163 GLU B N 1
ATOM 3309 C CA . GLU B 1 163 ? 15.25 7.535 2.51 1 96.19 163 GLU B CA 1
ATOM 3310 C C . GLU B 1 163 ? 15.906 6.211 2.146 1 96.19 163 GLU B C 1
ATOM 3312 O O . GLU B 1 163 ? 15.625 5.637 1.094 1 96.19 163 GLU B O 1
ATOM 3317 N N . PHE B 1 164 ? 16.781 5.727 2.982 1 95.69 164 PHE B N 1
ATOM 3318 C CA . PHE B 1 164 ? 17.453 4.465 2.691 1 95.69 164 PHE B CA 1
ATOM 3319 C C . PHE B 1 164 ? 16.453 3.316 2.643 1 95.69 164 PHE B C 1
ATOM 3321 O O . PHE B 1 164 ? 16.516 2.471 1.748 1 95.69 164 PHE B O 1
ATOM 3328 N N . ALA B 1 165 ? 15.602 3.307 3.641 1 97 165 ALA B N 1
ATOM 3329 C CA . ALA B 1 165 ? 14.586 2.254 3.66 1 97 165 ALA B CA 1
ATOM 3330 C C . ALA B 1 165 ? 13.703 2.316 2.418 1 97 165 ALA B C 1
ATOM 3332 O O . ALA B 1 165 ? 13.336 1.282 1.858 1 97 165 ALA B O 1
ATOM 3333 N N . SER B 1 166 ? 13.336 3.482 2.02 1 98.25 166 SER B N 1
ATOM 3334 C CA . SER B 1 166 ? 12.539 3.686 0.815 1 98.25 166 SER B CA 1
ATOM 3335 C C . SER B 1 166 ? 13.242 3.135 -0.417 1 98.25 166 SER B C 1
ATOM 3337 O O . SER B 1 166 ? 12.664 2.359 -1.18 1 98.25 166 SER B O 1
ATOM 3339 N N . THR B 1 167 ? 14.516 3.467 -0.551 1 97.69 167 THR B N 1
ATOM 3340 C CA . THR B 1 167 ? 15.297 3.016 -1.696 1 97.69 167 THR B CA 1
ATOM 3341 C C . THR B 1 167 ? 15.477 1.502 -1.663 1 97.69 167 THR B C 1
ATOM 3343 O O . THR B 1 167 ? 15.336 0.832 -2.688 1 97.69 167 THR B O 1
ATOM 3346 N N . SER B 1 168 ? 15.758 0.959 -0.55 1 97.44 168 SER B N 1
ATOM 3347 C CA . SER B 1 168 ? 15.945 -0.48 -0.397 1 97.44 168 SER B CA 1
ATOM 3348 C C . SER B 1 168 ? 14.672 -1.241 -0.774 1 97.44 168 SER B C 1
ATOM 3350 O O . SER B 1 168 ? 14.742 -2.277 -1.438 1 97.44 168 SER B O 1
ATOM 3352 N N . MET B 1 169 ? 13.578 -0.727 -0.299 1 98.06 169 MET B N 1
ATOM 3353 C CA . MET B 1 169 ? 12.305 -1.364 -0.622 1 98.06 169 MET B CA 1
ATOM 3354 C C . MET B 1 169 ? 12.055 -1.334 -2.125 1 98.06 169 MET B C 1
ATOM 3356 O O . MET B 1 169 ? 11.562 -2.312 -2.695 1 98.06 169 MET B O 1
ATOM 3360 N N . GLY B 1 170 ? 12.32 -0.218 -2.709 1 97.69 170 GLY B N 1
ATOM 3361 C CA . GLY B 1 170 ? 12.203 -0.125 -4.156 1 97.69 170 GLY B CA 1
ATOM 3362 C C . GLY B 1 170 ? 13.078 -1.12 -4.891 1 97.69 170 GLY B C 1
ATOM 3363 O O . GLY B 1 170 ? 12.633 -1.749 -5.855 1 97.69 170 GLY B O 1
ATOM 3364 N N . GLU B 1 171 ? 14.234 -1.298 -4.488 1 95.81 171 GLU B N 1
ATOM 3365 C CA . GLU B 1 171 ? 15.156 -2.258 -5.09 1 95.81 171 GLU B CA 1
ATOM 3366 C C . GLU B 1 171 ? 14.664 -3.688 -4.906 1 95.81 171 GLU B C 1
ATOM 3368 O O . GLU B 1 171 ? 14.727 -4.496 -5.836 1 95.81 171 GLU B O 1
ATOM 3373 N N . ARG B 1 172 ? 14.273 -3.959 -3.74 1 96.69 172 ARG B N 1
ATOM 3374 C CA . ARG B 1 172 ? 13.727 -5.285 -3.469 1 96.69 172 ARG B CA 1
ATOM 3375 C C . ARG B 1 172 ? 12.547 -5.59 -4.383 1 96.69 172 ARG B C 1
ATOM 3377 O O . ARG B 1 172 ? 12.438 -6.691 -4.926 1 96.69 172 ARG B O 1
ATOM 3384 N N . LEU B 1 173 ? 11.68 -4.645 -4.484 1 98.06 173 LEU B N 1
ATOM 3385 C CA . LEU B 1 173 ? 10.523 -4.801 -5.363 1 98.06 173 LEU B CA 1
ATOM 3386 C C . LEU B 1 173 ? 10.969 -5.082 -6.793 1 98.06 173 LEU B C 1
ATOM 3388 O O . LEU B 1 173 ? 10.461 -6.008 -7.434 1 98.06 173 LEU B O 1
ATOM 3392 N N . TYR B 1 174 ? 11.922 -4.355 -7.25 1 96.75 174 TYR B N 1
ATOM 3393 C CA . TYR B 1 174 ? 12.414 -4.527 -8.609 1 96.75 174 TYR B CA 1
ATOM 3394 C C . TYR B 1 174 ? 13.031 -5.906 -8.797 1 96.75 174 TYR B C 1
ATOM 3396 O O . TYR B 1 174 ? 12.734 -6.602 -9.773 1 96.75 174 TYR B O 1
ATOM 3404 N N . ASN B 1 175 ? 13.867 -6.328 -7.949 1 97 175 ASN B N 1
ATOM 3405 C CA . ASN B 1 175 ? 14.516 -7.633 -8.023 1 97 175 ASN B CA 1
ATOM 3406 C C . ASN B 1 175 ? 13.492 -8.766 -7.992 1 97 175 ASN B C 1
ATOM 3408 O O . ASN B 1 175 ? 13.609 -9.734 -8.75 1 97 175 ASN B O 1
ATOM 3412 N N . THR B 1 176 ? 12.555 -8.609 -7.102 1 97.62 176 THR B N 1
ATOM 3413 C CA . THR B 1 176 ? 11.531 -9.641 -6.984 1 97.62 176 THR B CA 1
ATOM 3414 C C . THR B 1 176 ? 10.719 -9.742 -8.273 1 97.62 176 THR B C 1
ATOM 3416 O O . THR B 1 176 ? 10.391 -10.844 -8.719 1 97.62 176 THR B O 1
ATOM 3419 N N . GLN B 1 177 ? 10.375 -8.641 -8.852 1 97.38 177 GLN B N 1
ATOM 3420 C CA . GLN B 1 177 ? 9.648 -8.633 -10.117 1 97.38 177 GLN B CA 1
ATOM 3421 C C . GLN B 1 177 ? 10.422 -9.367 -11.203 1 97.38 177 GLN B C 1
ATOM 3423 O O . GLN B 1 177 ? 9.852 -10.156 -11.953 1 97.38 177 GLN B O 1
ATOM 3428 N N . ARG B 1 178 ? 11.672 -9.188 -11.211 1 96.94 178 ARG B N 1
ATOM 3429 C CA . ARG B 1 178 ? 12.531 -9.828 -12.203 1 96.94 178 ARG B CA 1
ATOM 3430 C C . ARG B 1 178 ? 12.586 -11.336 -11.984 1 96.94 178 ARG B C 1
ATOM 3432 O O . ARG B 1 178 ? 12.469 -12.109 -12.938 1 96.94 178 ARG B O 1
ATOM 3439 N N . GLU B 1 179 ? 12.727 -11.703 -10.844 1 96.12 179 GLU B N 1
ATOM 3440 C CA . GLU B 1 179 ? 12.828 -13.125 -10.523 1 96.12 179 GLU B CA 1
ATOM 3441 C C . GLU B 1 179 ? 11.516 -13.844 -10.812 1 96.12 179 GLU B C 1
ATOM 3443 O O . GLU B 1 179 ? 11.516 -14.961 -11.344 1 96.12 179 GLU B O 1
ATOM 3448 N N . VAL B 1 180 ? 10.43 -13.234 -10.469 1 98.12 180 VAL B N 1
ATOM 3449 C CA . VAL B 1 180 ? 9.117 -13.836 -10.703 1 98.12 180 VAL B CA 1
ATOM 3450 C C . VAL B 1 180 ? 8.883 -13.984 -12.203 1 98.12 180 VAL B C 1
ATOM 3452 O O . VAL B 1 180 ? 8.43 -15.031 -12.672 1 98.12 180 VAL B O 1
ATOM 3455 N N . LYS B 1 181 ? 9.234 -13.016 -12.938 1 97.19 181 LYS B N 1
ATOM 3456 C CA . LYS B 1 181 ? 9.086 -13.078 -14.383 1 97.19 181 LYS B CA 1
ATOM 3457 C C . LYS B 1 181 ? 9.93 -14.195 -14.977 1 97.19 181 LYS B C 1
ATOM 3459 O O . LYS B 1 181 ? 9.477 -14.93 -15.859 1 97.19 181 LYS B O 1
ATOM 3464 N N . ARG B 1 182 ? 11.039 -14.398 -14.523 1 95.88 182 ARG B N 1
ATOM 3465 C CA . ARG B 1 182 ? 11.953 -15.43 -15.016 1 95.88 182 ARG B CA 1
ATOM 3466 C C . ARG B 1 182 ? 11.367 -16.828 -14.82 1 95.88 182 ARG B C 1
ATOM 3468 O O . ARG B 1 182 ? 11.383 -17.641 -15.734 1 95.88 182 ARG B O 1
ATOM 3475 N N . VAL B 1 183 ? 10.859 -17.047 -13.656 1 95.94 183 VAL B N 1
ATOM 3476 C CA . VAL B 1 183 ? 10.328 -18.375 -13.352 1 95.94 183 VAL B CA 1
ATOM 3477 C C . VAL B 1 183 ? 9.047 -18.609 -14.148 1 95.94 183 VAL B C 1
ATOM 3479 O O . VAL B 1 183 ? 8.805 -19.719 -14.625 1 95.94 183 VAL B O 1
ATOM 3482 N N . GLN B 1 184 ? 8.266 -17.578 -14.344 1 96.19 184 GLN B N 1
ATOM 3483 C CA . GLN B 1 184 ? 7.027 -17.688 -15.109 1 96.19 184 GLN B CA 1
ATOM 3484 C C . GLN B 1 184 ? 7.312 -17.953 -16.578 1 96.19 184 GLN B C 1
ATOM 3486 O O . GLN B 1 184 ? 6.586 -18.688 -17.234 1 96.19 184 GLN B O 1
ATOM 3491 N N . GLU B 1 185 ? 8.328 -17.438 -17.125 1 95.5 185 GLU B N 1
ATOM 3492 C CA . GLU B 1 185 ? 8.719 -17.656 -18.516 1 95.5 185 GLU B CA 1
ATOM 3493 C C . GLU B 1 185 ? 9.094 -19.109 -18.75 1 95.5 185 GLU B C 1
ATOM 3495 O O . GLU B 1 185 ? 8.758 -19.688 -19.797 1 95.5 185 GLU B O 1
ATOM 3500 N N . LYS B 1 186 ? 9.75 -19.719 -17.859 1 93.44 186 LYS B N 1
ATOM 3501 C CA . LYS B 1 186 ? 10.133 -21.125 -18 1 93.44 186 LYS B CA 1
ATOM 3502 C C . LYS B 1 186 ? 8.898 -22.031 -18.047 1 93.44 186 LYS B C 1
ATOM 3504 O O . LYS B 1 186 ? 8.859 -22.984 -18.828 1 93.44 186 LYS B O 1
ATOM 3509 N N . THR B 1 187 ? 7.961 -21.703 -17.203 1 94.81 187 THR B N 1
ATOM 3510 C CA . THR B 1 187 ? 6.742 -22.5 -17.203 1 94.81 187 THR B CA 1
ATOM 3511 C C . THR B 1 187 ? 5.938 -22.281 -18.469 1 94.81 187 THR B C 1
ATOM 3513 O O . THR B 1 187 ? 5.297 -23.203 -18.984 1 94.81 187 THR B O 1
ATOM 3516 N N . GLU B 1 188 ? 5.969 -21.078 -18.969 1 94.25 188 GLU B N 1
ATOM 3517 C CA . GLU B 1 188 ? 5.301 -20.797 -20.234 1 94.25 188 GLU B CA 1
ATOM 3518 C C . GLU B 1 188 ? 5.91 -21.594 -21.375 1 94.25 188 GLU B C 1
ATOM 3520 O O . GLU B 1 188 ? 5.191 -22.094 -22.25 1 94.25 188 GLU B O 1
ATOM 3525 N N . GLU B 1 189 ? 7.141 -21.797 -21.422 1 94.25 189 GLU B N 1
ATOM 3526 C CA . GLU B 1 189 ? 7.82 -22.609 -22.422 1 94.25 189 GLU B CA 1
ATOM 3527 C C . GLU B 1 189 ? 7.379 -24.078 -22.328 1 94.25 189 GLU B C 1
ATOM 3529 O O . GLU B 1 189 ? 7.184 -24.734 -23.359 1 94.25 189 GLU B O 1
ATOM 3534 N N . LEU B 1 190 ? 7.27 -24.5 -21.156 1 93.62 190 LEU B N 1
ATOM 3535 C CA . LEU B 1 190 ? 6.84 -25.875 -20.953 1 93.62 190 LEU B CA 1
ATOM 3536 C C . LEU B 1 190 ? 5.402 -26.078 -21.422 1 93.62 190 LEU B C 1
ATOM 3538 O O . LEU B 1 190 ? 5.062 -27.125 -21.969 1 93.62 190 LEU B O 1
ATOM 3542 N N . GLU B 1 191 ? 4.547 -25.078 -21.172 1 94.94 191 GLU B N 1
ATOM 3543 C CA . GLU B 1 191 ? 3.178 -25.141 -21.672 1 94.94 191 GLU B CA 1
ATOM 3544 C C . GLU B 1 191 ? 3.152 -25.234 -23.188 1 94.94 191 GLU B C 1
ATOM 3546 O O . GLU B 1 191 ? 2.367 -26 -23.766 1 94.94 191 GLU B O 1
ATOM 3551 N N . GLN B 1 192 ? 3.986 -24.547 -23.828 1 95.38 192 GLN B N 1
ATOM 3552 C CA . GLN B 1 192 ? 4.082 -24.609 -25.281 1 95.38 192 GLN B CA 1
ATOM 3553 C C . GLN B 1 192 ? 4.539 -25.984 -25.75 1 95.38 192 GLN B C 1
ATOM 3555 O O . GLN B 1 192 ? 4.008 -26.531 -26.719 1 95.38 192 GLN B O 1
ATOM 3560 N N . ARG B 1 193 ? 5.473 -26.562 -25.094 1 94 193 ARG B N 1
ATOM 3561 C CA . ARG B 1 193 ? 5.961 -27.891 -25.406 1 94 193 ARG B CA 1
ATOM 3562 C C . ARG B 1 193 ? 4.855 -28.938 -25.266 1 94 193 ARG B C 1
ATOM 3564 O O . ARG B 1 193 ? 4.715 -29.828 -26.094 1 94 193 ARG B O 1
ATOM 3571 N N . LEU B 1 194 ? 4.129 -28.828 -24.188 1 95.44 194 LEU B N 1
ATOM 3572 C CA . LEU B 1 194 ? 3.021 -29.75 -23.969 1 95.44 194 LEU B CA 1
ATOM 3573 C C . LEU B 1 194 ? 2.014 -29.672 -25.109 1 95.44 194 LEU B C 1
ATOM 3575 O O . LEU B 1 194 ? 1.545 -30.688 -25.609 1 95.44 194 LEU B O 1
ATOM 3579 N N . GLN B 1 195 ? 1.667 -28.453 -25.516 1 95 195 GLN B N 1
ATOM 3580 C CA . GLN B 1 195 ? 0.74 -28.281 -26.625 1 95 195 GLN B CA 1
ATOM 3581 C C . GLN B 1 195 ? 1.285 -28.906 -27.906 1 95 195 GLN B C 1
ATOM 3583 O O . GLN B 1 195 ? 0.544 -29.547 -28.656 1 95 195 GLN B O 1
ATOM 3588 N N . GLN B 1 196 ? 2.557 -28.766 -28.141 1 94.5 196 GLN B N 1
ATOM 3589 C CA . GLN B 1 196 ? 3.189 -29.312 -29.328 1 94.5 196 GLN B CA 1
ATOM 3590 C C . GLN B 1 196 ? 3.164 -30.844 -29.297 1 94.5 196 GLN B C 1
ATOM 3592 O O . GLN B 1 196 ? 2.885 -31.484 -30.312 1 94.5 196 GLN B O 1
ATOM 3597 N N . VAL B 1 197 ? 3.484 -31.406 -28.156 1 93.62 197 VAL B N 1
ATOM 3598 C CA . VAL B 1 197 ? 3.484 -32.875 -28.016 1 93.62 197 VAL B CA 1
ATOM 3599 C C . VAL B 1 197 ? 2.068 -33.406 -28.203 1 93.62 197 VAL B C 1
ATOM 3601 O O . VAL B 1 197 ? 1.869 -34.438 -28.859 1 93.62 197 VAL B O 1
ATOM 3604 N N . GLN B 1 198 ? 1.058 -32.719 -27.672 1 92.94 198 GLN B N 1
ATOM 3605 C CA . GLN B 1 198 ? -0.334 -33.156 -27.812 1 92.94 198 GLN B CA 1
ATOM 3606 C C . GLN B 1 198 ? -0.754 -33.125 -29.281 1 92.94 198 GLN B C 1
ATOM 3608 O O . GLN B 1 198 ? -1.406 -34.062 -29.75 1 92.94 198 GLN B O 1
ATOM 3613 N N . LEU B 1 199 ? -0.329 -32.125 -30.031 1 93.25 199 LEU B N 1
ATOM 3614 C CA . LEU B 1 199 ? -0.645 -32.031 -31.453 1 93.25 199 LEU B CA 1
ATOM 3615 C C . LEU B 1 199 ? 0.028 -33.156 -32.219 1 93.25 199 LEU B C 1
ATOM 3617 O O . LEU B 1 199 ? -0.588 -33.75 -33.094 1 93.25 199 LEU B O 1
ATOM 3621 N N . LYS B 1 200 ? 1.215 -33.469 -31.953 1 90.69 200 LYS B N 1
ATOM 3622 C CA . LYS B 1 200 ? 1.958 -34.531 -32.625 1 90.69 200 LYS B CA 1
ATOM 3623 C C . LYS B 1 200 ? 1.301 -35.906 -32.406 1 90.69 200 LYS B C 1
ATOM 3625 O O . LYS B 1 200 ? 1.188 -36.688 -33.312 1 90.69 200 LYS B O 1
ATOM 3630 N N . VAL B 1 201 ? 0.882 -36.094 -31.156 1 89.19 201 VAL B N 1
ATOM 3631 C CA . VAL B 1 201 ? 0.267 -37.375 -30.828 1 89.19 201 VAL B CA 1
ATOM 3632 C C . VAL B 1 201 ? -1.06 -37.531 -31.562 1 89.19 201 VAL B C 1
ATOM 3634 O O . VAL B 1 201 ? -1.396 -38.625 -32.031 1 89.19 201 VAL B O 1
ATOM 3637 N N . ILE B 1 202 ? -1.807 -36.469 -31.672 1 89 202 ILE B N 1
ATOM 3638 C CA . ILE B 1 202 ? -3.07 -36.5 -32.406 1 89 202 ILE B CA 1
ATOM 3639 C C . ILE B 1 202 ? -2.814 -36.812 -33.875 1 89 202 ILE B C 1
ATOM 3641 O O . ILE B 1 202 ? -3.539 -37.625 -34.469 1 89 202 ILE B O 1
ATOM 3645 N N . GLU B 1 203 ? -1.787 -36.281 -34.438 1 90.19 203 GLU B N 1
ATOM 3646 C CA . GLU B 1 203 ? -1.428 -36.531 -35.812 1 90.19 203 GLU B CA 1
ATOM 3647 C C . GLU B 1 203 ? -1.026 -38 -36.031 1 90.19 203 GLU B C 1
ATOM 3649 O O . GLU B 1 203 ? -1.49 -38.656 -36.969 1 90.19 203 GLU B O 1
ATOM 3654 N N . VAL B 1 204 ? -0.231 -38.531 -35.094 1 88.19 204 VAL B N 1
ATOM 3655 C CA . VAL B 1 204 ? 0.273 -39.906 -35.188 1 88.19 204 VAL B CA 1
ATOM 3656 C C . VAL B 1 204 ? -0.874 -40.875 -35 1 88.19 204 VAL B C 1
ATOM 3658 O O . VAL B 1 204 ? -0.969 -41.875 -35.719 1 88.19 204 VAL B O 1
ATOM 3661 N N . MET B 1 205 ? -1.698 -40.562 -34.062 1 84.31 205 MET B N 1
ATOM 3662 C CA . MET B 1 205 ? -2.846 -41.438 -33.844 1 84.31 205 MET B CA 1
ATOM 3663 C C . MET B 1 205 ? -3.783 -41.438 -35.031 1 84.31 205 MET B C 1
ATOM 3665 O O . MET B 1 205 ? -4.359 -42.469 -35.375 1 84.31 205 MET B O 1
ATOM 3669 N N . GLY B 1 206 ? -3.988 -40.344 -35.656 1 85.94 206 GLY B N 1
ATOM 3670 C CA . GLY B 1 206 ? -4.785 -40.281 -36.875 1 85.94 206 GLY B CA 1
ATOM 3671 C C . GLY B 1 206 ? -4.234 -41.156 -38 1 85.94 206 GLY B C 1
ATOM 3672 O O . GLY B 1 206 ? -4.992 -41.844 -38.688 1 85.94 206 GLY B O 1
ATOM 3673 N N . GLN B 1 207 ? -2.963 -41.156 -38.156 1 88.25 207 GLN B N 1
ATOM 3674 C CA . GLN B 1 207 ? -2.305 -41.938 -39.188 1 88.25 207 GLN B CA 1
ATOM 3675 C C . GLN B 1 207 ? -2.436 -43.438 -38.906 1 88.25 207 GLN B C 1
ATOM 3677 O O . GLN B 1 207 ? -2.635 -44.219 -39.8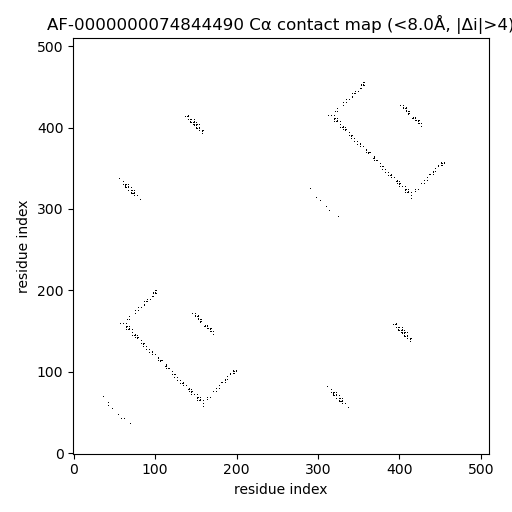12 1 88.25 207 GLN B O 1
ATOM 3682 N N . LEU B 1 208 ? -2.344 -43.812 -37.625 1 83.06 208 LEU B N 1
ATOM 3683 C CA . LEU B 1 208 ? -2.447 -45.219 -37.25 1 83.06 208 LEU B CA 1
ATOM 3684 C C . LEU B 1 208 ? -3.859 -45.75 -37.469 1 83.06 208 LEU B C 1
ATOM 3686 O O . LEU B 1 208 ? -4.039 -46.875 -37.906 1 83.06 208 LEU B O 1
ATOM 3690 N N . GLU B 1 209 ? -4.789 -44.906 -37.188 1 81.25 209 GLU B N 1
ATOM 3691 C CA . GLU B 1 209 ? -6.18 -45.312 -37.406 1 81.25 209 GLU B CA 1
ATOM 3692 C C . GLU B 1 209 ? -6.473 -45.469 -38.906 1 81.25 209 GLU B C 1
ATOM 3694 O O . GLU B 1 209 ? -7.184 -46.406 -39.281 1 81.25 209 GLU B O 1
ATOM 3699 N N . GLU B 1 210 ? -5.949 -44.625 -39.75 1 84.88 210 GLU B N 1
ATOM 3700 C CA . GLU B 1 210 ? -6.145 -44.719 -41.188 1 84.88 210 GLU B CA 1
ATOM 3701 C C . GLU B 1 210 ? -5.512 -46 -41.75 1 84.88 210 GLU B C 1
ATOM 3703 O O . GLU B 1 210 ? -6.082 -46.656 -42.594 1 84.88 210 GLU B O 1
ATOM 3708 N N . LYS B 1 211 ? -4.422 -46.406 -41.25 1 83.56 211 LYS B N 1
ATOM 3709 C CA . LYS B 1 211 ? -3.734 -47.594 -41.688 1 83.56 211 LYS B CA 1
ATOM 3710 C C . LYS B 1 211 ? -4.516 -48.844 -41.281 1 83.56 211 LYS B C 1
ATOM 3712 O O . LYS B 1 211 ? -4.59 -49.812 -42.062 1 83.56 211 LYS B O 1
ATOM 3717 N N . GLU B 1 212 ? -5.02 -48.781 -40.094 1 79 212 GLU B N 1
ATOM 3718 C CA . GLU B 1 212 ? -5.801 -49.906 -39.625 1 79 212 GLU B CA 1
ATOM 3719 C C . GLU B 1 212 ? -7.09 -50.062 -40.438 1 79 212 GLU B C 1
ATOM 3721 O O . GLU B 1 212 ? -7.504 -51.188 -40.75 1 79 212 GLU B O 1
ATOM 3726 N N . LYS B 1 213 ? -7.73 -49 -40.875 1 81.69 213 LYS B N 1
ATOM 3727 C CA . LYS B 1 213 ? -8.938 -49.031 -41.719 1 81.69 213 LYS B CA 1
ATOM 3728 C C . LYS B 1 213 ? -8.641 -49.594 -43.094 1 81.69 213 LYS B C 1
ATOM 3730 O O . LYS B 1 213 ? -9.43 -50.375 -43.625 1 81.69 213 LYS B O 1
ATOM 3735 N N . LYS B 1 214 ? -7.617 -49.281 -43.656 1 83.19 214 LYS B N 1
ATOM 3736 C CA . LYS B 1 214 ? -7.219 -49.781 -44.969 1 83.19 214 LYS B CA 1
ATOM 3737 C C . LYS B 1 214 ? -6.918 -51.281 -44.938 1 83.19 214 LYS B C 1
ATOM 3739 O O . LYS B 1 214 ? -7.273 -52.031 -45.844 1 83.19 214 LYS B O 1
ATOM 3744 N N . LYS B 1 215 ? -6.324 -51.75 -43.875 1 79.81 215 LYS B N 1
ATOM 3745 C CA . LYS B 1 215 ? -6.016 -53.188 -43.719 1 79.81 215 LYS B CA 1
ATOM 3746 C C . LYS B 1 215 ? -7.289 -54 -43.594 1 79.81 215 LYS B C 1
ATOM 3748 O O . LYS B 1 215 ? -7.371 -55.125 -44.125 1 79.81 215 LYS B O 1
ATOM 3753 N N . GLN B 1 216 ? -8.203 -53.438 -42.844 1 75.94 216 GLN B N 1
ATOM 3754 C CA . GLN B 1 216 ? -9.461 -54.156 -42.656 1 75.94 216 GLN B CA 1
ATOM 3755 C C . GLN B 1 216 ? -10.25 -54.219 -43.969 1 75.94 216 GLN B C 1
ATOM 3757 O O . GLN B 1 216 ? -10.852 -55.25 -44.281 1 75.94 216 GLN B O 1
ATOM 3762 N N . LYS B 1 217 ? -10.273 -53.188 -44.812 1 81.38 217 LYS B N 1
ATOM 3763 C CA . LYS B 1 217 ? -10.961 -53.188 -46.094 1 81.38 217 LYS B CA 1
ATOM 3764 C C . LYS B 1 217 ? -10.32 -54.156 -47.094 1 81.38 217 LYS B C 1
ATOM 3766 O O . LYS B 1 217 ? -11.008 -54.812 -47.844 1 81.38 217 LYS B O 1
ATOM 3771 N N . GLN B 1 218 ? -9.055 -54.281 -46.969 1 77.81 218 GLN B N 1
ATOM 3772 C CA . GLN B 1 218 ? -8.352 -55.219 -47.844 1 77.81 218 GLN B CA 1
ATOM 3773 C C . GLN B 1 218 ? -8.609 -56.656 -47.438 1 77.81 218 GLN B C 1
ATOM 3775 O O . GLN B 1 218 ? -8.766 -57.531 -48.312 1 77.81 218 GLN B O 1
ATOM 3780 N N . SER B 1 219 ? -8.727 -56.906 -46.188 1 74.25 219 SER B N 1
ATOM 3781 C CA . SER B 1 219 ? -8.984 -58.25 -45.719 1 74.25 219 SER B CA 1
ATOM 3782 C C . SER B 1 219 ? -10.414 -58.688 -46.031 1 74.25 219 SER B C 1
ATOM 3784 O O . SER B 1 219 ? -10.656 -59.875 -46.344 1 74.25 219 SER B O 1
ATOM 3786 N N . LEU B 1 220 ? -11.375 -57.875 -46.062 1 74.06 220 LEU B N 1
ATOM 3787 C CA . LEU B 1 220 ? -12.766 -58.156 -46.406 1 74.06 220 LEU B CA 1
ATOM 3788 C C . LEU B 1 220 ? -12.906 -58.406 -47.906 1 74.06 220 LEU B C 1
ATOM 3790 O O . LEU B 1 220 ? -13.727 -59.219 -48.344 1 74.06 220 LEU B O 1
ATOM 3794 N N . SER B 1 221 ? -12.227 -57.719 -48.688 1 69.88 221 SER B N 1
ATOM 3795 C CA . SER B 1 221 ? -12.281 -57.906 -50.125 1 69.88 221 SER B CA 1
ATOM 3796 C C . SER B 1 221 ? -11.609 -59.219 -50.531 1 69.88 221 SER B C 1
ATOM 3798 O O . SER B 1 221 ? -12.07 -59.875 -51.469 1 69.88 221 SER B O 1
ATOM 3800 N N . GLU B 1 222 ? -10.695 -59.719 -49.906 1 64.69 222 GLU B N 1
ATOM 3801 C CA . GLU B 1 222 ? -10.031 -60.969 -50.219 1 64.69 222 GLU B CA 1
ATOM 3802 C C . GLU B 1 222 ? -10.82 -62.156 -49.719 1 64.69 222 GLU B C 1
ATOM 3804 O O . GLU B 1 222 ? -10.797 -63.219 -50.312 1 64.69 222 GLU B O 1
ATOM 3809 N N . GLY B 1 223 ? -11.562 -62.031 -48.719 1 63.25 223 GLY B N 1
ATOM 3810 C CA . GLY B 1 223 ? -12.375 -63.125 -48.188 1 63.25 223 GLY B CA 1
ATOM 3811 C C . GLY B 1 223 ? -13.68 -63.312 -48.938 1 63.25 223 GLY B C 1
ATOM 3812 O O . GLY B 1 223 ? -14.344 -64.312 -48.812 1 63.25 223 GLY B O 1
ATOM 3813 N N . GLY B 1 224 ? -14.258 -62.406 -49.594 1 59.47 224 GLY B N 1
ATOM 3814 C CA . GLY B 1 224 ? -15.492 -62.531 -50.344 1 59.47 224 GLY B CA 1
ATOM 3815 C C . GLY B 1 224 ? -15.312 -63.25 -51.656 1 59.47 224 GLY B C 1
ATOM 3816 O O . GLY B 1 224 ? -16.281 -63.688 -52.281 1 59.47 224 GLY B O 1
ATOM 3817 N N . GLU B 1 225 ? -14.273 -63.438 -52.25 1 55.16 225 GLU B N 1
ATOM 3818 C CA . GLU B 1 225 ? -14.109 -64.125 -53.5 1 55.16 225 GLU B CA 1
ATOM 3819 C C . GLU B 1 225 ? -14.156 -65.625 -53.312 1 55.16 225 GLU B C 1
ATOM 3821 O O . GLU B 1 225 ? -14.352 -66.375 -54.281 1 55.16 225 GLU B O 1
ATOM 3826 N N . VAL B 1 226 ? -13.984 -66.25 -52.188 1 52.06 226 VAL B N 1
ATOM 3827 C CA . VAL B 1 226 ? -13.984 -67.688 -52.125 1 52.06 226 VAL B CA 1
ATOM 3828 C C . VAL B 1 226 ? -15.414 -68.25 -52.031 1 52.06 226 VAL B C 1
ATOM 3830 O O . VAL B 1 226 ? -15.695 -69.375 -52.344 1 52.06 226 VAL B O 1
ATOM 3833 N N . LEU B 1 227 ? -16.344 -67.5 -51.5 1 46.56 227 LEU B N 1
ATOM 3834 C CA . LEU B 1 227 ? -17.625 -68.125 -51.281 1 46.56 227 LEU B CA 1
ATOM 3835 C C . LEU B 1 227 ? -18.5 -68.062 -52.531 1 46.56 227 LEU B C 1
ATOM 3837 O O . LEU B 1 227 ? -19.609 -68.625 -52.531 1 46.56 227 LEU B O 1
ATOM 3841 N N . GLY B 1 228 ? -18.078 -67.375 -53.5 1 43.12 228 GLY B N 1
ATOM 3842 C CA . GLY B 1 228 ? -19.078 -67.188 -54.531 1 43.12 228 GLY B CA 1
ATOM 3843 C C . GLY B 1 228 ? -19.281 -68.438 -55.406 1 43.12 228 GLY B C 1
ATOM 3844 O O . GLY B 1 228 ? -20.172 -68.438 -56.25 1 43.12 228 GLY B O 1
ATOM 3845 N N . ASP B 1 229 ? -18.234 -69.25 -55.562 1 42.09 229 ASP B N 1
ATOM 3846 C CA . ASP B 1 229 ? -18.422 -70.125 -56.719 1 42.09 229 ASP B CA 1
ATOM 3847 C C . ASP B 1 229 ? -19.297 -71.312 -56.344 1 42.09 229 ASP B C 1
ATOM 3849 O O . ASP B 1 229 ? -19.484 -72.188 -57.188 1 42.09 229 ASP B O 1
ATOM 3853 N N . ALA B 1 230 ? -19.422 -71.625 -55.062 1 41.81 230 ALA B N 1
ATOM 3854 C CA . ALA B 1 230 ? -19.906 -73 -54.875 1 41.81 230 ALA B CA 1
ATOM 3855 C C . ALA B 1 230 ? -21.406 -73.062 -55.125 1 41.81 230 ALA B C 1
ATOM 3857 O O . ALA B 1 230 ? -22.031 -74.125 -54.875 1 41.81 230 ALA B O 1
ATOM 3858 N N . GLY B 1 231 ? -22.094 -71.938 -55.281 1 33.5 231 GLY B N 1
ATOM 3859 C CA . GLY B 1 231 ? -23.516 -72 -55 1 33.5 231 GLY B CA 1
ATOM 3860 C C . GLY B 1 231 ? -24.281 -72.75 -56.031 1 33.5 231 GLY B C 1
ATOM 3861 O O . GLY B 1 231 ? -25.469 -73.062 -55.875 1 33.5 231 GLY B O 1
ATOM 3862 N N . SER B 1 232 ? -23.875 -72.625 -57.281 1 35.22 232 SER B N 1
ATOM 3863 C CA . SER B 1 232 ? -25.094 -72.5 -58.062 1 35.22 232 SER B CA 1
ATOM 3864 C C . SER B 1 232 ? -25.75 -73.875 -58.219 1 35.22 232 SER B C 1
ATOM 3866 O O . SER B 1 232 ? -26.812 -74 -58.844 1 35.22 232 SER B O 1
ATOM 3868 N N . ASP B 1 233 ? -24.953 -75 -58.25 1 35.16 233 ASP B N 1
ATOM 3869 C CA . ASP B 1 233 ? -25.562 -76 -59.125 1 35.16 233 ASP B CA 1
ATOM 3870 C C . ASP B 1 233 ? -26.625 -76.75 -58.375 1 35.16 233 ASP B C 1
ATOM 3872 O O . ASP B 1 233 ? -26.953 -77.875 -58.75 1 35.16 233 ASP B O 1
ATOM 3876 N N . ALA B 1 234 ? -26.859 -76.312 -57.062 1 31.34 234 ALA B N 1
ATOM 3877 C CA . ALA B 1 234 ? -27.625 -77.312 -56.344 1 31.34 234 ALA B CA 1
ATOM 3878 C C . ALA B 1 234 ? -29.031 -77.438 -56.906 1 31.34 234 ALA B C 1
ATOM 3880 O O . ALA B 1 234 ? -29.75 -76.438 -57.031 1 31.34 234 ALA B O 1
ATOM 3881 N N . GLY B 1 235 ? -29.297 -78.375 -57.812 1 30.02 235 GLY B N 1
ATOM 3882 C CA . GLY B 1 235 ? -30.531 -78.812 -58.438 1 30.02 235 GLY B CA 1
ATOM 3883 C C . GLY B 1 235 ? -31.625 -79.188 -57.469 1 30.02 235 GLY B C 1
ATOM 3884 O O . GLY B 1 235 ? -31.453 -80.062 -56.656 1 30.02 235 GLY B O 1
ATOM 3885 N N . VAL B 1 236 ? -32.281 -78.188 -56.844 1 32.94 236 VAL B N 1
ATOM 3886 C CA . VAL B 1 236 ? -33.344 -78.188 -55.875 1 32.94 236 VAL B CA 1
ATOM 3887 C C . VAL B 1 236 ? -34.5 -79.062 -56.344 1 32.94 236 VAL B C 1
ATOM 3889 O O . VAL B 1 236 ? -35.094 -78.812 -57.406 1 32.94 236 VAL B O 1
ATOM 3892 N N . GLU B 1 237 ? -34.219 -80.438 -56.25 1 27.61 237 GLU B N 1
ATOM 3893 C CA . GLU B 1 237 ? -35.312 -81.312 -56.594 1 27.61 237 GLU B CA 1
ATOM 3894 C C . GLU B 1 237 ? -36.531 -81.062 -55.719 1 27.61 237 GLU B C 1
ATOM 3896 O O . GLU B 1 237 ? -36.375 -80.812 -54.5 1 27.61 237 GLU B O 1
ATOM 3901 N N . GLU B 1 238 ? -37.656 -80.625 -56.188 1 28.75 238 GLU B N 1
ATOM 3902 C CA . GLU B 1 238 ? -39 -80.188 -55.844 1 28.75 238 GLU B CA 1
ATOM 3903 C C . GLU B 1 238 ? -39.781 -81.312 -55.094 1 28.75 238 GLU B C 1
ATOM 3905 O O . GLU B 1 238 ? -40.656 -81.938 -55.656 1 28.75 238 GLU B O 1
ATOM 3910 N N . GLY B 1 239 ? -39.094 -82 -54 1 24.09 239 GLY B N 1
ATOM 3911 C CA . GLY B 1 239 ? -39.906 -83.062 -53.531 1 24.09 239 GLY B CA 1
ATOM 3912 C C . GLY B 1 239 ? -41.188 -82.625 -52.875 1 24.09 239 GLY B C 1
ATOM 3913 O O . GLY B 1 239 ? -41.219 -81.625 -52.188 1 24.09 239 GLY B O 1
ATOM 3914 N N . GLU B 1 240 ? -42.406 -83 -53.344 1 27.05 240 GLU B N 1
ATOM 3915 C CA . GLU B 1 240 ? -43.844 -82.812 -53.219 1 27.05 240 GLU B CA 1
ATOM 3916 C C . GLU B 1 240 ? -44.344 -83.312 -51.875 1 27.05 240 GLU B C 1
ATOM 3918 O O . GLU B 1 240 ? -45.562 -83.438 -51.656 1 27.05 240 GLU B O 1
ATOM 3923 N N . GLU B 1 241 ? -43.531 -83.312 -50.781 1 24.73 241 GLU B N 1
ATOM 3924 C CA . GLU B 1 241 ? -44.125 -84.125 -49.75 1 24.73 241 GLU B CA 1
ATOM 3925 C C . GLU B 1 241 ? -45.406 -83.562 -49.219 1 24.73 241 GLU B C 1
ATOM 3927 O O . GLU B 1 241 ? -45.531 -82.312 -49.062 1 24.73 241 GLU B O 1
ATOM 3932 N N . GLU B 1 242 ? -46.5 -84.375 -49.062 1 25.27 242 GLU B N 1
ATOM 3933 C CA . GLU B 1 242 ? -47.938 -84.5 -48.75 1 25.27 242 GLU B CA 1
ATOM 3934 C C . GLU B 1 242 ? -48.219 -84.062 -47.312 1 25.27 242 GLU B C 1
ATOM 3936 O O . GLU B 1 242 ? -47.594 -84.625 -46.375 1 25.27 242 GLU B O 1
ATOM 3941 N N . ARG B 1 243 ? -48.75 -82.938 -47.031 1 25.48 243 ARG B N 1
ATOM 3942 C CA . ARG B 1 243 ? -49.125 -82.125 -45.844 1 25.48 243 ARG B CA 1
ATOM 3943 C C . ARG B 1 243 ? -50.219 -82.812 -45.062 1 25.48 243 ARG B C 1
ATOM 3945 O O . ARG B 1 243 ? -51.406 -82.438 -45.188 1 25.48 243 ARG B O 1
ATOM 3952 N N . GLU B 1 244 ? -50.125 -84.188 -44.75 1 23.45 244 GLU B N 1
ATOM 3953 C CA . GLU B 1 244 ? -51.375 -84.688 -44.188 1 23.45 244 GLU B CA 1
ATOM 3954 C C . GLU B 1 244 ? -51.719 -83.938 -42.906 1 23.45 244 GLU B C 1
ATOM 3956 O O . GLU B 1 244 ? -50.812 -83.625 -42.094 1 23.45 244 GLU B O 1
ATOM 3961 N N . ASP B 1 245 ? -52.969 -83.5 -42.719 1 23.56 245 ASP B N 1
ATOM 3962 C CA . ASP B 1 245 ? -53.844 -82.625 -41.938 1 23.56 245 ASP B CA 1
ATOM 3963 C C . ASP B 1 245 ? -54.188 -83.188 -40.562 1 23.56 245 ASP B C 1
ATOM 3965 O O . ASP B 1 245 ? -54.938 -82.625 -39.781 1 23.56 245 ASP B O 1
ATOM 3969 N N . GLU B 1 246 ? -53.719 -84.438 -40.094 1 23.11 246 GLU B N 1
ATOM 3970 C CA . GLU B 1 246 ? -54.719 -85.125 -39.219 1 23.11 246 GLU B CA 1
ATOM 3971 C C . GLU B 1 246 ? -54.938 -84.375 -37.938 1 23.11 246 GLU B C 1
ATOM 3973 O O . GLU B 1 246 ? -54.031 -83.75 -37.375 1 23.11 246 GLU B O 1
ATOM 3978 N N . ASP B 1 247 ? -56.219 -84.25 -37.5 1 26.11 247 ASP B N 1
ATOM 3979 C CA . ASP B 1 247 ? -57.281 -83.688 -36.688 1 26.11 247 ASP B CA 1
ATOM 3980 C C . ASP B 1 247 ? -57.156 -84.188 -35.219 1 26.11 247 ASP B C 1
ATOM 3982 O O . ASP B 1 247 ? -58.125 -84.062 -34.469 1 26.11 247 ASP B O 1
ATOM 3986 N N . GLY B 1 248 ? -56 -84.438 -34.625 1 22.44 248 GLY B N 1
ATOM 3987 C CA . GLY B 1 248 ? -56.062 -85.062 -33.344 1 22.44 248 GLY B CA 1
ATOM 3988 C C . GLY B 1 248 ? -57.062 -84.438 -32.375 1 22.44 248 GLY B C 1
ATOM 3989 O O . GLY B 1 248 ? -57.125 -83.188 -32.344 1 22.44 248 GLY B O 1
ATOM 3990 N N . LEU B 1 249 ? -58.094 -85.188 -31.828 1 24.62 249 LEU B N 1
ATOM 3991 C CA . LEU B 1 249 ? -59.25 -85.312 -30.953 1 24.62 249 LEU B CA 1
ATOM 3992 C C . LEU B 1 249 ? -58.906 -84.812 -29.547 1 24.62 249 LEU B C 1
ATOM 3994 O O . LEU B 1 249 ? -58.031 -85.438 -28.875 1 24.62 249 LEU B O 1
ATOM 3998 N N . LEU B 1 250 ? -59.25 -83.625 -29.266 1 24.41 250 LEU B N 1
ATOM 3999 C CA . LEU B 1 250 ? -59.094 -82.875 -28.016 1 24.41 250 LEU B CA 1
ATOM 4000 C C . LEU B 1 250 ? -60.031 -83.438 -26.953 1 24.41 250 LEU B C 1
ATOM 4002 O O . LEU B 1 250 ? -61.25 -83.125 -26.984 1 24.41 250 LEU B O 1
ATOM 4006 N N . GLU B 1 251 ? -60.125 -84.812 -26.734 1 24.16 251 GLU B N 1
ATOM 4007 C CA . GLU B 1 251 ? -61.125 -85.188 -25.75 1 24.16 251 GLU B CA 1
ATOM 4008 C C . GLU B 1 251 ? -60.969 -84.375 -24.469 1 24.16 251 GLU B C 1
ATOM 4010 O O . GLU B 1 251 ? -59.875 -84 -24.047 1 24.16 251 GLU B O 1
ATOM 4015 N N . GLU B 1 252 ? -62.219 -84.062 -23.625 1 24.48 252 GLU B N 1
ATOM 4016 C CA . GLU B 1 252 ? -62.812 -83.188 -22.641 1 24.48 252 GLU B CA 1
ATOM 4017 C C . GLU B 1 252 ? -62.406 -83.562 -21.219 1 24.48 252 GLU B C 1
ATOM 4019 O O . GLU B 1 252 ? -62.906 -83 -20.25 1 24.48 252 GLU B O 1
ATOM 4024 N N . GLY B 1 253 ? -61.656 -84.5 -20.656 1 21.16 253 GLY B N 1
ATOM 4025 C CA . GLY B 1 253 ? -62.094 -84.75 -19.281 1 21.16 253 GLY B CA 1
ATOM 4026 C C . GLY B 1 253 ? -62.5 -83.5 -18.578 1 21.16 253 GLY B C 1
ATOM 4027 O O . GLY B 1 253 ? -63.594 -83.375 -18.031 1 21.16 253 GLY B O 1
ATOM 4028 N N . ASN B 1 254 ? -61.719 -82.938 -17.359 1 24.42 254 ASN B N 1
ATOM 4029 C CA . ASN B 1 254 ? -61.938 -82.75 -15.93 1 24.42 254 ASN B CA 1
ATOM 4030 C C . ASN B 1 254 ? -62.688 -81.438 -15.625 1 24.42 254 ASN B C 1
ATOM 4032 O O . ASN B 1 254 ? -62.719 -80.562 -16.453 1 24.42 254 ASN B O 1
ATOM 4036 N N . VAL B 1 255 ? -62.344 -80.812 -14.008 1 21.06 255 VAL B N 1
ATOM 4037 C CA . VAL B 1 255 ? -62.875 -79.688 -13.25 1 21.06 255 VAL B CA 1
ATOM 4038 C C . VAL B 1 255 ? -62.812 -78.438 -14.086 1 21.06 255 VAL B C 1
ATOM 4040 O O . VAL B 1 255 ? -61.812 -78.188 -14.805 1 21.06 255 VAL B O 1
#

pLDDT: mean 70.81, std 31.61, range [17.95, 98.88]

Nearest PDB structures (foldseek):
  1few-assembly1_A  TM=8.803E-01  e=1.372E-06  Homo sapiens
  4tx5-assembly1_A  TM=9.592E-01  e=3.669E-06  Homo sapiens
  8auw-assembly1_D  TM=9.628E-01  e=3.141E-06  Homo sapiens
  8e2i-assembly1_F  TM=8.957E-01  e=2.424E-06  Homo sapiens
  4tx5-assembly1_B  TM=9.524E-01  e=5.846E-06  Homo sapiens

InterPro domains:
  IPR009062 Smac/DIABLO-like superfamily [SSF46984] (59-216)
  IPR015142 Smac/DIABLO protein [PF09057] (32-225)
  IPR015142 Smac/DIABLO protein [PTHR32247] (19-218)

Foldseek 3Di:
DPDDPDDPPPPDPPPPPPDPPPPPPDPDDPPPPPPPPCPVPVPPPPPPPPPPPPVVVVLSVLLVVLVVLLVVLLVLLVVLLVVLLVLLVVLLVLLVVLLVLLVCLVVCPPPVVVNVVSVVVNVVSVVVNVVSVVVNVVSVVSNVVSLVSLQVSLVSCVVSPNPVSSVVSVVSSVVSVVVSVVSVVVSVVSVVVSVVSNVVSVVVVVVVVVVVVVVVVVVVVVVVVPPPPPPDDDPPPPPPPDPDDDDPDPDDDPD/DPDDPDDPPPPDPPPPPPDPPPPPPDDDDPPPPPPDPPPPPVPPPPPPPPPPPPVVVVLVVLLVVLVVLLVVLLVLLVVLLVVLLVLLVVLLVLLVVLLVLLVCLVVCPPPVVVNVVSVVVNVVSVVVNVVSVVVNVVSVVSNVVSLVSLQVSLVSCVVSPNPVSSVVSVVSSVVSVVVSVVSVVVSVVSVVVSVVSNVVSVVVVVVVVVVVVVVVVVVVVVVVVPPPPPPDDPPPDPPPDDPDDDDPDPDDDDD

Solvent-accessible surface area (backbone atoms only — not comparable to full-atom values): 29881 Å² total; per-residue (Å²): 138,85,74,82,81,77,79,83,75,79,78,71,81,78,77,76,76,78,77,78,80,75,84,72,81,80,70,86,84,65,85,67,69,79,59,77,67,73,71,75,67,67,73,72,73,70,67,79,54,70,93,76,45,70,73,64,55,46,55,53,50,40,36,51,24,31,50,45,25,45,52,22,35,49,43,36,40,51,45,48,52,51,47,49,54,51,50,51,48,54,47,45,53,48,50,53,51,49,44,52,50,59,60,49,53,68,74,34,64,91,41,65,73,56,41,52,55,50,50,52,51,53,51,53,50,50,54,51,48,52,55,49,50,51,52,48,51,53,47,50,53,36,46,53,28,36,49,46,24,37,53,22,35,23,48,35,17,42,68,54,67,34,51,66,60,14,52,51,42,51,51,51,52,52,53,50,52,52,54,52,50,54,58,51,50,54,48,51,52,51,52,52,49,43,55,52,52,53,52,51,48,53,54,51,51,51,53,52,52,53,53,53,51,54,53,54,56,52,53,54,61,64,59,58,67,70,69,64,73,74,64,71,74,75,78,75,78,80,73,80,76,79,78,78,76,84,77,81,78,76,78,59,70,95,94,138,87,73,83,82,78,80,85,76,80,80,71,80,78,77,76,75,79,75,78,80,73,83,71,82,78,74,86,87,64,82,71,68,75,74,72,76,74,75,72,68,62,70,71,73,69,66,80,54,70,92,76,47,70,75,63,56,46,56,54,50,41,35,52,25,32,50,44,26,45,51,20,36,49,42,36,41,51,46,46,52,51,49,48,54,52,49,50,50,53,48,46,54,49,49,52,49,49,45,53,51,58,60,48,51,68,74,34,64,89,41,64,73,57,43,53,53,50,51,51,53,53,51,55,50,51,52,51,49,51,53,49,50,53,53,48,52,54,48,50,54,36,46,54,27,35,49,46,24,37,53,22,36,22,47,34,18,41,68,53,66,34,51,65,61,15,52,50,43,50,50,51,52,51,53,49,54,53,53,52,50,53,57,51,51,55,48,50,52,50,53,52,49,41,53,51,52,52,52,52,48,53,53,52,51,51,53,53,52,52,53,54,52,53,52,54,55,51,52,54,59,63,60,57,68,70,68,63,73,74,60,73,76,72,76,77,73,81,78,74,82,80,81,80,74,84,73,84,80,82,79,74,85,86,138

Organism: Aplysia californica (NCBI:txid6500)

Secondary structure (DSSP, 8-state):
------------------------------------------------S-TT-HHHHHHHHHHHHHHHHHHHHHHHHHHHHHHHHHHHHHHHHHHHHHHHHHHHHGGGTT-HHHHHHHHHHHHHHHHHHHHHHHHHHHHHHHHHHHHHHHHHHHHHHHHTT-HHHHHHHHHHHHHHHHHHHHHHHHHHHHHHHHHHHHHHHHHHHHHHHHHHHHHHHHHHHHHTTSGGGGGTT----------------------/------------------------------------------------S-TT-HHHHHHHHHHHHHHHHHHHHHHHHHHHHHHHHHHHHHHHHHHHHHHHHHHHHGGGTT-HHHHHHHHHHHHHHHHHHHHHHHHHHHHHHHHHHHHHHHHHHHHHHHHTT-HHHHHHHHHHHHHHHHHHHHHHHHHHHHHHHHHHHHHHHHHHHHHHHHHHHHHHHHHHHHHSSSGGGSSTT----------------------

Sequence (510 aa):
MFRKLSRLACELPRVRMKFFQLKRSLSPLKRTLVTSAVLCATPVVLETFEPNDPRLKTPECLKNAAGMAVDSSSAVLSQTVYAIFRIEEEYKDLMDLMVKLIEYQLQVVGHKAEEERMADIILETRLEIDKVKRRKQDLELLFASAEKLADATAEVAFATGMEFASTSMGERLYNTQREVKRVQEKTEELEQRLQQVQLKVIEVMGQLEEKEKKKQKQSLSEGGEVLGDAGSDAGVEEGEEEREDEDGLLEEGNVMFRKLSRLACELPRVRMKFFQLKRSLSPLKRTLVTSAVLCATPVVLETFEPNDPRLKTPECLKNAAGMAVDSSSAVLSQTVYAIFRIEEEYKDLMDLMVKLIEYQLQVVGHKAEEERMADIILETRLEIDKVKRRKQDLELLFASAEKLADATAEVAFATGMEFASTSMGERLYNTQREVKRVQEKTEELEQRLQQVQLKVIEVMGQLEEKEKKKQKQSLSEGGEVLGDAGSDAGVEEGEEEREDEDGLLEEGNV

Radius of gyration: 48.17 Å; Cα contacts (8 Å, |Δi|>4): 308; chains: 2; bounding box: 118×188×87 Å